Protein AF-H0EIC0-F1 (afdb_monomer_lite)

Secondary structure (DSSP, 8-state):
-----------------------------TTHHHHTHHHHHHHHHHHHHHHHHHHHHH--HHHHHHHHHHHHHHHHHHHHHHHH----HHHHHHHHHHHHHHHHHH-S-HHHHHHHHHHHHHHHHHTT-HHHHHHHHHHHHHHHHHH-HHHHHHHHHHHHHHHHTT--HHHHHHHHHHHHHHHHHTT-HHHHHHHHHHHHHHHHHS-STTHHHHHHHHHHHHHHHHTT-SS--HHHHHHHHHHHHHHHHHHT-HHHHHHHHHHHHHHHHHHHT-TTS-SS--S-TT-SEEE-TTS-EEE----S-HHHHHHHHHHTSTTHHHHHHHHHHHHTTS---GGG-HHHHHHHHHHHHHTT-HHHHHHHHTSGGGSPPPS--SS--HHHHHHHHHHHHHHHHHHHHTTSTTT--HHHHHHHHHHHHHHHHH-S-HHHHHHHHHHHHHS--SSPPPHHHHHHHHHHHHHHHHHHT-HHHHHHHHHHHHHHHHTTT--

pLDDT: mean 70.78, std 16.55, range [22.92, 91.94]

Sequence (491 aa):
MGQYMSTGRQTSTPTSSSAIRIPNSPSGVSSDSVSLLLPLAEEYFEAAHKLAPLISTSMAPDNVDTYQRLIATGLGCLDAALRKGKLTPRIEATVRLRYSGVLHEETENTMEAETALAKGIVLCERSHFFDLKYAMQYLLAQIMGQKNLRAAMKALDGYISEAEAPVDGNAAVQNLQKVAELAIRQHDRAVHLTASVMEAMVHLRSIGPDSNEAVQRAIAAARTHQLTVGDSIPQLAGLINLIDVMCVIRSGNTHQMLDKLKGMQVVMDRMLKDAKWSSSISLETRSVVGIDTDGREVLIMSFLNKKDAFSIRHATDPKAVRYLKEGMEGLAEKSRDPKDFLDFMYLTGVWLQGIGNLDSALRIFQDPKLALPPSNPSTSTSVSQISRDFAILAALNTLWITQEPSRLNPERNNALLAQLTPLCAQNQNKDLHTAFCLIKATITTTPPTPLFEVKRHLSQALAGAQKTMNSQFLCITLNVMRTGGEERVGG

Structure (mmCIF, N/CA/C/O backbone):
data_AF-H0EIC0-F1
#
_entry.id   AF-H0EIC0-F1
#
loop_
_atom_site.group_PDB
_atom_site.id
_atom_site.type_symbol
_atom_site.label_atom_id
_atom_site.label_alt_id
_atom_site.label_comp_id
_atom_site.label_asym_id
_atom_site.label_entity_id
_atom_site.label_seq_id
_atom_site.pdbx_PDB_ins_code
_atom_site.Cartn_x
_atom_site.Cartn_y
_atom_site.Cartn_z
_atom_site.occupancy
_atom_site.B_iso_or_equiv
_atom_site.auth_seq_id
_atom_site.auth_comp_id
_atom_site.auth_asym_id
_atom_site.auth_atom_id
_atom_site.pdbx_PDB_model_num
ATOM 1 N N . MET A 1 1 ? -52.798 45.646 22.188 1.00 37.72 1 MET A N 1
ATOM 2 C CA . MET A 1 1 ? -53.809 44.729 22.759 1.00 37.72 1 MET A CA 1
ATOM 3 C C . MET A 1 1 ? -53.050 43.503 23.250 1.00 37.72 1 MET A C 1
ATOM 5 O O . MET A 1 1 ? -52.747 42.645 22.443 1.00 37.72 1 MET A O 1
ATOM 9 N N . GLY A 1 2 ? -52.451 43.490 24.443 1.00 27.83 2 GLY A N 1
ATOM 10 C CA . GLY A 1 2 ? -53.060 43.711 25.765 1.00 27.83 2 GLY A CA 1
ATOM 11 C C . GLY A 1 2 ? -53.538 42.341 26.268 1.00 27.83 2 GLY A C 1
ATOM 12 O O . GLY A 1 2 ? -54.592 41.912 25.829 1.00 27.83 2 GLY A O 1
ATOM 13 N N . GLN A 1 3 ? -52.651 41.507 26.828 1.00 23.61 3 GLN A N 1
ATOM 14 C CA . GLN A 1 3 ? -52.304 41.393 28.262 1.00 23.61 3 GLN A CA 1
ATOM 15 C C . GLN A 1 3 ? -53.409 40.777 29.142 1.00 23.61 3 GLN A C 1
ATOM 17 O O . GLN A 1 3 ? -54.590 40.961 28.882 1.00 23.61 3 GLN A O 1
ATOM 22 N N . TYR A 1 4 ? -52.933 40.170 30.239 1.00 27.28 4 TYR A N 1
ATOM 23 C CA . TYR A 1 4 ? -53.606 39.749 31.482 1.00 27.28 4 TYR A CA 1
ATOM 24 C C . TYR A 1 4 ? -54.006 38.265 31.541 1.00 27.28 4 TYR A C 1
ATOM 26 O O . TYR A 1 4 ? -54.899 37.820 30.836 1.00 27.28 4 TYR A O 1
ATOM 34 N N . MET A 1 5 ? -53.240 37.395 32.219 1.00 26.70 5 MET A N 1
ATOM 35 C CA . MET A 1 5 ? -53.011 37.283 33.681 1.00 26.70 5 MET A CA 1
ATOM 36 C C . MET A 1 5 ? -54.308 37.118 34.481 1.00 26.70 5 MET A C 1
ATOM 38 O O . MET A 1 5 ? -55.098 38.050 34.521 1.00 26.70 5 MET A O 1
ATOM 42 N N . SER A 1 6 ? -54.462 35.997 35.196 1.00 27.34 6 SER A N 1
ATOM 43 C CA . SER A 1 6 ? -54.600 35.952 36.670 1.00 27.34 6 SER A CA 1
ATOM 44 C C . SER A 1 6 ? -54.926 34.521 37.124 1.00 27.34 6 SER A C 1
ATOM 46 O O . SER A 1 6 ? -55.831 33.907 36.580 1.00 27.34 6 SER A O 1
ATOM 48 N N . THR A 1 7 ? -54.049 33.867 37.890 1.00 26.62 7 THR A N 1
ATOM 49 C CA . THR A 1 7 ? -54.022 33.754 39.371 1.00 26.62 7 THR A CA 1
ATOM 50 C C . THR A 1 7 ? -55.056 32.793 39.972 1.00 26.62 7 THR A C 1
ATOM 52 O O . THR A 1 7 ? -56.239 32.831 39.666 1.00 26.62 7 THR A O 1
ATOM 55 N N . GLY A 1 8 ? -54.575 31.932 40.875 1.00 28.12 8 GLY A N 1
ATOM 56 C CA . GLY A 1 8 ? -55.400 31.067 41.718 1.00 28.12 8 GLY A CA 1
ATOM 57 C C . GLY A 1 8 ? -54.592 29.919 42.320 1.00 28.12 8 GLY A C 1
ATOM 58 O O . GLY A 1 8 ? -54.552 28.827 41.768 1.00 28.12 8 GLY A O 1
ATOM 59 N N . ARG A 1 9 ? -53.909 30.178 43.440 1.00 22.92 9 ARG A N 1
ATOM 60 C CA . ARG A 1 9 ? -53.211 29.183 44.275 1.00 22.92 9 ARG A CA 1
ATOM 61 C C . ARG A 1 9 ? -53.974 29.054 45.601 1.00 22.92 9 ARG A C 1
ATOM 63 O O . ARG A 1 9 ? -54.511 30.062 46.045 1.00 22.92 9 ARG A O 1
ATOM 70 N N . GLN A 1 10 ? -53.835 27.885 46.249 1.00 25.25 10 GLN A N 1
ATOM 71 C CA . GLN A 1 10 ? -54.147 27.528 47.658 1.00 25.25 10 GLN A CA 1
ATOM 72 C C . GLN A 1 10 ? -55.515 26.837 47.890 1.00 25.25 10 GLN A C 1
ATOM 74 O O . GLN A 1 10 ? -56.489 27.246 47.279 1.00 25.25 10 GLN A O 1
ATOM 79 N N . THR A 1 11 ? -55.718 25.798 48.722 1.00 23.34 11 THR A N 1
ATOM 80 C CA . THR A 1 11 ? -54.901 24.997 49.677 1.00 23.34 11 THR A CA 1
ATOM 81 C C . THR A 1 11 ? -55.782 23.865 50.284 1.00 23.34 11 THR A C 1
ATOM 83 O O . THR A 1 11 ? -56.967 24.093 50.491 1.00 23.34 11 THR A O 1
ATOM 86 N N . SER A 1 12 ? -55.172 22.704 50.613 1.00 24.34 12 SER A N 1
ATOM 87 C CA . SER A 1 12 ? -55.411 21.769 51.767 1.00 24.34 12 SER A CA 1
ATOM 88 C C . SER A 1 12 ? -56.835 21.230 52.104 1.00 24.34 12 SER A C 1
ATOM 90 O O . SER A 1 12 ? -57.671 22.011 52.537 1.00 24.34 12 SER A O 1
ATOM 92 N N . THR A 1 13 ? -57.167 19.933 51.871 1.00 24.42 13 THR A N 1
ATOM 93 C CA . THR A 1 13 ? -57.160 18.713 52.778 1.00 24.42 13 THR A CA 1
ATOM 94 C C . THR A 1 13 ? -58.162 18.718 53.958 1.00 24.42 13 THR A C 1
ATOM 96 O O . THR A 1 13 ? -58.468 19.819 54.398 1.00 24.42 13 THR A O 1
ATOM 99 N N . PRO A 1 14 ? -58.582 17.588 54.607 1.00 37.31 14 PRO A N 1
ATOM 100 C CA . PRO A 1 14 ? -58.392 16.124 54.405 1.00 37.31 14 PRO A CA 1
ATOM 101 C C . PRO A 1 14 ? -59.767 15.359 54.379 1.00 37.31 14 PRO A C 1
ATOM 103 O O . PRO A 1 14 ? -60.816 15.988 54.390 1.00 37.31 14 PRO A O 1
ATOM 106 N N . THR A 1 15 ? -59.922 14.034 54.223 1.00 25.78 15 THR A N 1
ATOM 107 C CA . THR A 1 15 ? -59.915 13.010 55.297 1.00 25.78 15 THR A CA 1
ATOM 108 C C . THR A 1 15 ? -60.080 11.601 54.691 1.00 25.78 15 THR A C 1
ATOM 110 O O . THR A 1 15 ? -60.763 11.399 53.692 1.00 25.78 15 THR A O 1
ATOM 113 N N . SER A 1 16 ? -59.419 10.651 55.341 1.00 28.28 16 SER A N 1
ATOM 114 C CA . SER A 1 16 ? -59.192 9.226 55.083 1.00 28.28 16 SER A CA 1
ATOM 115 C C . SER A 1 16 ? -60.409 8.287 55.081 1.00 28.28 16 SER A C 1
ATOM 117 O O . SER A 1 16 ? -61.265 8.396 55.954 1.00 28.28 16 SER A O 1
ATOM 119 N N . SER A 1 17 ? -60.364 7.237 54.249 1.00 27.28 17 SER A N 1
ATOM 120 C CA . SER A 1 17 ? -60.814 5.886 54.633 1.00 27.28 17 SER A CA 1
ATOM 121 C C . SER A 1 17 ? -60.169 4.816 53.741 1.00 27.28 17 SER A C 1
ATOM 123 O O . SER A 1 17 ? -60.179 4.891 52.516 1.00 27.28 17 SER A O 1
ATOM 125 N N . SER A 1 18 ? -59.545 3.854 54.405 1.00 28.92 18 SER A N 1
ATOM 126 C CA . SER A 1 18 ? -58.701 2.766 53.923 1.00 28.92 18 SER A CA 1
ATOM 127 C C . SER A 1 18 ? -59.490 1.546 53.438 1.00 28.92 18 SER A C 1
ATOM 129 O O . SER A 1 18 ? -60.321 1.037 54.185 1.00 28.92 18 SER A O 1
ATOM 131 N N . ALA A 1 19 ? -59.126 0.981 52.280 1.00 27.77 19 ALA A N 1
ATOM 132 C CA . ALA A 1 19 ? -59.238 -0.459 52.021 1.00 27.77 19 ALA A CA 1
ATOM 133 C C . ALA A 1 19 ? -58.257 -0.908 50.920 1.00 27.77 19 ALA A C 1
ATOM 135 O O . ALA A 1 19 ? -58.075 -0.255 49.898 1.00 27.77 19 ALA A O 1
ATOM 136 N N . ILE A 1 20 ? -57.605 -2.031 51.194 1.00 31.78 20 ILE A N 1
ATOM 137 C CA . ILE A 1 20 ? -56.424 -2.617 50.553 1.00 31.78 20 ILE A CA 1
ATOM 138 C C . ILE A 1 20 ? -56.719 -3.180 49.149 1.00 31.78 20 ILE A C 1
ATOM 140 O O . ILE A 1 20 ? -57.684 -3.921 48.968 1.00 31.78 20 ILE A O 1
ATOM 144 N N . ARG A 1 21 ? -55.814 -2.947 48.183 1.00 27.73 21 ARG A N 1
ATOM 145 C CA . ARG A 1 21 ? -55.611 -3.831 47.018 1.00 27.73 21 ARG A CA 1
ATOM 146 C C . ARG A 1 21 ? -54.137 -3.809 46.585 1.00 27.73 21 ARG A C 1
ATOM 148 O O . ARG A 1 21 ? -53.615 -2.767 46.210 1.00 27.73 21 ARG A O 1
ATOM 155 N N . ILE A 1 22 ? -53.477 -4.962 46.645 1.00 31.16 22 ILE A N 1
ATOM 156 C CA . ILE A 1 22 ? -52.143 -5.251 46.082 1.00 31.16 22 ILE A CA 1
ATOM 157 C C . ILE A 1 22 ? -52.344 -6.423 45.096 1.00 31.16 22 ILE A C 1
ATOM 159 O O . ILE A 1 22 ? -53.252 -7.218 45.362 1.00 31.16 22 ILE A O 1
ATOM 163 N N . PRO A 1 23 ? -51.529 -6.651 44.042 1.00 38.34 23 PRO A N 1
ATOM 164 C CA . PRO A 1 23 ? -50.548 -5.809 43.333 1.00 38.34 23 PRO A CA 1
ATOM 165 C C . PRO A 1 23 ? -50.875 -5.693 41.824 1.00 38.34 23 PRO A C 1
ATOM 167 O O . PRO A 1 23 ? -51.626 -6.498 41.288 1.00 38.34 23 PRO A O 1
ATOM 170 N N . ASN A 1 24 ? -50.218 -4.788 41.093 1.00 27.94 24 ASN A N 1
ATOM 171 C CA . ASN A 1 24 ? -49.872 -5.068 39.694 1.00 27.94 24 ASN A CA 1
ATOM 172 C C . ASN A 1 24 ? -48.425 -4.640 39.437 1.00 27.94 24 ASN A C 1
ATOM 174 O O . ASN A 1 24 ? -48.034 -3.502 39.686 1.00 27.94 24 ASN A O 1
ATOM 178 N N . SER A 1 25 ? -47.635 -5.612 38.994 1.00 31.67 25 SER A N 1
ATOM 179 C CA . SER A 1 25 ? -46.230 -5.520 38.600 1.00 31.67 25 SER A CA 1
ATOM 180 C C . SER A 1 25 ? -45.988 -4.459 37.515 1.00 31.67 25 SER A C 1
ATOM 182 O O . SER A 1 25 ? -46.789 -4.377 36.580 1.00 31.67 25 SER A O 1
ATOM 184 N N . PRO A 1 26 ? -44.872 -3.707 37.555 1.00 36.03 26 PRO A N 1
ATOM 185 C CA . PRO A 1 26 ? -44.538 -2.759 36.503 1.00 36.03 26 PRO A CA 1
ATOM 186 C C . PRO A 1 26 ? -43.966 -3.501 35.287 1.00 36.03 26 PRO A C 1
ATOM 188 O O . PRO A 1 26 ? -42.797 -3.883 35.238 1.00 36.03 26 PRO A O 1
ATOM 191 N N . SER A 1 27 ? -44.798 -3.693 34.270 1.00 36.75 27 SER A N 1
ATOM 192 C CA . SER A 1 27 ? -44.372 -4.040 32.915 1.00 36.75 27 SER A CA 1
ATOM 193 C C . SER A 1 27 ? -43.731 -2.815 32.248 1.00 36.75 27 SER A C 1
ATOM 195 O O . SER A 1 27 ? -44.406 -2.064 31.548 1.00 36.75 27 SER A O 1
ATOM 197 N N . GLY A 1 28 ? -42.436 -2.597 32.500 1.00 37.69 28 GLY A N 1
ATOM 198 C CA . GLY A 1 28 ? -41.695 -1.454 31.948 1.00 37.69 28 GLY A CA 1
ATOM 199 C C . GLY A 1 28 ? -40.165 -1.567 31.947 1.00 37.69 28 GLY A C 1
ATOM 200 O O . GLY A 1 28 ? -39.503 -0.542 31.918 1.00 37.69 28 GLY A O 1
ATOM 201 N N . VAL A 1 29 ? -39.579 -2.773 31.992 1.00 38.84 29 VAL A N 1
ATOM 202 C CA . VAL A 1 29 ? -38.113 -2.961 32.173 1.00 38.84 29 VAL A CA 1
ATOM 203 C C . VAL A 1 29 ? -37.358 -3.297 30.866 1.00 38.84 29 VAL A C 1
ATOM 205 O O . VAL A 1 29 ? -36.137 -3.440 30.850 1.00 38.84 29 VAL A O 1
ATOM 208 N N . SER A 1 30 ? -38.039 -3.418 29.721 1.00 45.16 30 SER A N 1
ATOM 209 C CA . SER A 1 30 ? -37.435 -4.052 28.535 1.00 45.16 30 SER A CA 1
ATOM 210 C C . SER A 1 30 ? -36.475 -3.181 27.709 1.00 45.16 30 SER A C 1
ATOM 212 O O . SER A 1 30 ? -35.718 -3.744 26.925 1.00 45.16 30 SER A O 1
ATOM 214 N N . SER A 1 31 ? -36.486 -1.848 27.846 1.00 46.56 31 SER A N 1
ATOM 215 C CA . SER A 1 31 ? -35.606 -0.960 27.054 1.00 46.56 31 SER A CA 1
ATOM 216 C C . SER A 1 31 ? -34.302 -0.604 27.777 1.00 46.56 31 SER A C 1
ATOM 218 O O . SER A 1 31 ? -33.247 -0.566 27.147 1.00 46.56 31 SER A O 1
ATOM 220 N N . ASP A 1 32 ? -34.351 -0.415 29.097 1.00 52.25 32 ASP A N 1
ATOM 221 C CA . ASP A 1 32 ? -33.194 0.033 29.888 1.00 52.25 32 ASP A CA 1
ATOM 222 C C . ASP A 1 32 ? -32.184 -1.085 30.167 1.00 52.25 32 ASP A C 1
ATOM 224 O O . ASP A 1 32 ? -31.003 -0.839 30.387 1.00 52.25 32 ASP A O 1
ATOM 228 N N . SER A 1 33 ? -32.614 -2.347 30.097 1.00 56.09 33 SER A N 1
ATOM 229 C CA . SER A 1 33 ? -31.712 -3.478 30.343 1.00 56.09 33 SER A CA 1
ATOM 230 C C . SER A 1 33 ? -30.633 -3.620 29.265 1.00 56.09 33 SER A C 1
ATOM 232 O O . SER A 1 33 ? -29.557 -4.120 29.556 1.00 56.09 33 SER A O 1
ATOM 234 N N . VAL A 1 34 ? -30.893 -3.194 28.022 1.00 60.47 34 VAL A N 1
ATOM 235 C CA . VAL A 1 34 ? -29.930 -3.309 26.908 1.00 60.47 34 VAL A CA 1
ATOM 236 C C . VAL A 1 34 ? -28.968 -2.121 26.871 1.00 60.47 34 VAL A C 1
ATOM 238 O O . VAL A 1 34 ? -27.802 -2.300 26.528 1.00 60.47 34 VAL A O 1
ATOM 241 N N . SER A 1 35 ? -29.421 -0.927 27.266 1.00 64.31 35 SER A N 1
ATOM 242 C CA . SER A 1 35 ? -28.569 0.267 27.336 1.00 64.31 35 SER A CA 1
ATOM 243 C C . SER A 1 35 ? -27.493 0.156 28.420 1.00 64.31 35 SER A C 1
ATOM 245 O O . SER A 1 35 ? -26.408 0.699 28.243 1.00 64.31 35 SER A O 1
ATOM 247 N N . LEU A 1 36 ? -27.752 -0.600 29.492 1.00 78.38 36 LEU A N 1
ATOM 248 C CA . LEU A 1 36 ? -26.800 -0.857 30.580 1.00 78.38 36 LEU A CA 1
ATOM 249 C C . LEU A 1 36 ? -25.742 -1.926 30.249 1.00 78.38 36 LEU A C 1
ATOM 251 O O . LEU A 1 36 ? -24.667 -1.913 30.841 1.00 78.38 36 LEU A O 1
ATOM 255 N N . LEU A 1 37 ? -26.006 -2.835 29.302 1.00 81.88 37 LEU A N 1
ATOM 256 C CA . LEU A 1 37 ? -25.087 -3.941 28.989 1.00 81.88 37 LEU A CA 1
ATOM 257 C C . LEU A 1 37 ? -23.801 -3.484 28.292 1.00 81.88 37 LEU A C 1
ATOM 259 O O . LEU A 1 37 ? -22.756 -4.093 28.500 1.00 81.88 37 LEU A O 1
ATOM 263 N N . LEU A 1 38 ? -23.863 -2.434 27.466 1.00 82.50 38 LEU A N 1
ATOM 264 C CA . LEU A 1 38 ? -22.693 -1.939 26.732 1.00 82.50 38 LEU A CA 1
ATOM 265 C C . LEU A 1 38 ? -21.677 -1.247 27.664 1.00 82.50 38 LEU A C 1
ATOM 267 O O . LEU A 1 38 ? -20.510 -1.633 27.617 1.00 82.50 38 LEU A O 1
ATOM 271 N N . PRO A 1 39 ? -22.074 -0.284 28.525 1.00 83.25 39 PRO A N 1
ATOM 272 C CA . PRO A 1 39 ? -21.160 0.308 29.503 1.00 83.25 39 PRO A CA 1
ATOM 273 C C . PRO A 1 39 ? -20.596 -0.726 30.476 1.00 83.25 39 PRO A C 1
ATOM 275 O O . PRO A 1 39 ? -19.403 -0.716 30.756 1.00 83.25 39 PRO A O 1
ATOM 278 N N . LEU A 1 40 ? -21.432 -1.665 30.932 1.00 83.81 40 LEU A N 1
ATOM 279 C CA . LEU A 1 40 ? -21.008 -2.717 31.851 1.00 83.81 40 LEU A CA 1
ATOM 280 C C . LEU A 1 40 ? -19.951 -3.639 31.220 1.00 83.81 40 LEU A C 1
ATOM 282 O O . LEU A 1 40 ? -18.982 -4.008 31.878 1.00 83.81 40 LEU A O 1
ATOM 286 N N . ALA A 1 41 ? -20.102 -3.984 29.936 1.00 85.75 41 ALA A N 1
ATOM 287 C CA . ALA A 1 41 ? -19.087 -4.744 29.212 1.00 85.75 41 ALA A CA 1
ATOM 288 C C . ALA A 1 41 ? -17.736 -4.009 29.181 1.00 85.75 41 ALA A C 1
ATOM 290 O O . ALA A 1 41 ? -16.699 -4.630 29.399 1.00 85.75 41 ALA A O 1
ATOM 291 N N . GLU A 1 42 ? -17.751 -2.693 28.948 1.00 83.44 42 GLU A N 1
ATOM 292 C CA . GLU A 1 42 ? -16.533 -1.878 28.909 1.00 83.44 42 GLU A CA 1
ATOM 293 C C . GLU A 1 42 ? -15.858 -1.781 30.282 1.00 83.44 42 GLU A C 1
ATOM 295 O O . GLU A 1 42 ? -14.640 -1.911 30.370 1.00 83.44 42 GLU A O 1
ATOM 300 N N . GLU A 1 43 ? -16.629 -1.644 31.365 1.00 85.38 43 GLU A N 1
ATOM 301 C CA . GLU A 1 43 ? -16.080 -1.670 32.727 1.00 85.38 43 GLU A CA 1
ATOM 302 C C . GLU A 1 43 ? -15.382 -2.998 33.043 1.00 85.38 43 GLU A C 1
ATOM 304 O O . GLU A 1 43 ? -14.320 -3.002 33.670 1.00 85.38 43 GLU A O 1
ATOM 309 N N . TYR A 1 44 ? -15.932 -4.126 32.578 1.00 86.25 44 TYR A N 1
ATOM 310 C CA . TYR A 1 44 ? -15.286 -5.428 32.745 1.00 86.25 44 TYR A CA 1
ATOM 311 C C . TYR A 1 44 ? -13.986 -5.549 31.945 1.00 86.25 44 TYR A C 1
ATOM 313 O O . TYR A 1 44 ? -13.003 -6.064 32.482 1.00 86.25 44 TYR A O 1
ATOM 321 N N . PHE A 1 45 ? -13.944 -5.055 30.703 1.00 84.44 45 PHE A N 1
ATOM 322 C CA . PHE A 1 45 ? -12.711 -5.049 29.907 1.00 84.44 45 PHE A CA 1
ATOM 323 C C . PHE A 1 45 ? -11.648 -4.132 30.518 1.00 84.44 45 PHE A C 1
ATOM 325 O O . PHE A 1 45 ? -10.491 -4.525 30.640 1.00 84.44 45 PHE A O 1
ATOM 332 N N . GLU A 1 46 ? -12.035 -2.947 30.983 1.00 82.62 46 GLU A N 1
ATOM 333 C CA . GLU A 1 46 ? -11.130 -2.008 31.647 1.00 82.62 46 GLU A CA 1
ATOM 334 C C . GLU A 1 46 ? -10.568 -2.588 32.955 1.00 82.62 46 GLU A C 1
ATOM 336 O O . GLU A 1 46 ? -9.371 -2.487 33.238 1.00 82.62 46 GLU A O 1
ATOM 341 N N . ALA A 1 47 ? -11.411 -3.251 33.753 1.00 82.81 47 ALA A N 1
ATOM 342 C CA . ALA A 1 47 ? -10.973 -3.948 34.957 1.00 82.81 47 ALA A CA 1
ATOM 343 C C . ALA A 1 47 ? -9.989 -5.086 34.638 1.00 82.81 47 ALA A C 1
ATOM 345 O O . ALA A 1 47 ? -8.996 -5.249 35.350 1.00 82.81 47 ALA A O 1
ATOM 346 N N . ALA A 1 48 ? -10.224 -5.839 33.558 1.00 84.12 48 ALA A N 1
ATOM 347 C CA . ALA A 1 48 ? -9.311 -6.881 33.099 1.00 84.12 48 ALA A CA 1
ATOM 348 C C . ALA A 1 48 ? -7.962 -6.289 32.654 1.00 84.12 48 ALA A C 1
ATOM 350 O O . ALA A 1 48 ? -6.909 -6.723 33.126 1.00 84.12 48 ALA A O 1
ATOM 351 N N . HIS A 1 49 ? -7.966 -5.238 31.831 1.00 82.06 49 HIS A N 1
ATOM 352 C CA . HIS A 1 49 ? -6.740 -4.599 31.346 1.00 82.06 49 HIS A CA 1
ATOM 353 C C . HIS A 1 49 ? -5.887 -3.991 32.468 1.00 82.06 49 HIS A C 1
ATOM 355 O O . HIS A 1 49 ? -4.660 -4.053 32.398 1.00 82.06 49 HIS A O 1
ATOM 361 N N . LYS A 1 50 ? -6.495 -3.482 33.548 1.00 81.88 50 LYS A N 1
ATOM 362 C CA . LYS A 1 50 ? -5.755 -3.025 34.742 1.00 81.88 50 LYS A CA 1
ATOM 363 C C . LYS A 1 50 ? -4.980 -4.147 35.438 1.00 81.88 50 LYS A C 1
ATOM 365 O O . LYS A 1 50 ? -3.952 -3.882 36.060 1.00 81.88 50 LYS A O 1
ATOM 370 N N . LEU A 1 51 ? -5.444 -5.392 35.325 1.00 80.88 51 LEU A N 1
ATOM 371 C CA . LEU A 1 51 ? -4.779 -6.570 35.887 1.00 80.88 51 LEU A CA 1
ATOM 372 C C . LEU A 1 51 ? -3.704 -7.152 34.953 1.00 80.88 51 LEU A C 1
ATOM 374 O O . LEU A 1 51 ? -2.796 -7.838 35.430 1.00 80.88 51 LEU A O 1
ATOM 378 N N . ALA A 1 52 ? -3.748 -6.850 33.651 1.00 76.75 52 ALA A N 1
ATOM 379 C CA . ALA A 1 52 ? -2.850 -7.428 32.648 1.00 76.75 52 ALA A CA 1
ATOM 380 C C . ALA A 1 52 ? -1.341 -7.238 32.949 1.00 76.75 52 ALA A C 1
ATOM 382 O O . ALA A 1 52 ? -0.596 -8.220 32.854 1.00 76.75 52 ALA A O 1
ATOM 383 N N . PRO A 1 53 ? -0.845 -6.058 33.392 1.00 77.19 53 PRO A N 1
ATOM 384 C CA . PRO A 1 53 ? 0.573 -5.884 33.727 1.00 77.19 53 PRO A CA 1
ATOM 385 C C . PRO A 1 53 ? 1.018 -6.754 34.910 1.00 77.19 53 PRO A C 1
ATOM 387 O O . PRO A 1 53 ? 2.106 -7.336 34.891 1.00 77.19 53 PRO A O 1
ATOM 390 N N . LEU A 1 54 ? 0.155 -6.894 35.922 1.00 71.94 54 LEU A N 1
ATOM 391 C CA . LEU A 1 54 ? 0.424 -7.700 37.113 1.00 71.94 54 LEU A CA 1
ATOM 392 C C . LEU A 1 54 ? 0.527 -9.191 36.753 1.00 71.94 54 LEU A C 1
ATOM 394 O O . LEU A 1 54 ? 1.440 -9.888 37.200 1.00 71.94 54 LEU A O 1
ATOM 398 N N . ILE A 1 55 ? -0.372 -9.662 35.885 1.00 72.62 55 ILE A N 1
ATOM 399 C CA . ILE A 1 55 ? -0.395 -11.044 35.392 1.00 72.62 55 ILE A CA 1
ATOM 400 C C . ILE A 1 55 ? 0.835 -11.333 34.536 1.00 72.62 55 ILE A C 1
ATOM 402 O O . ILE A 1 55 ? 1.481 -12.356 34.743 1.00 72.62 55 ILE A O 1
ATOM 406 N N . SER A 1 56 ? 1.222 -10.406 33.654 1.00 68.00 56 SER A N 1
ATOM 407 C CA . SER A 1 56 ? 2.400 -10.578 32.793 1.00 68.00 56 SER A CA 1
ATOM 408 C C . SER A 1 56 ? 3.706 -10.776 33.574 1.00 68.00 56 SER A C 1
ATOM 410 O O . SER A 1 56 ? 4.628 -11.417 33.076 1.00 68.00 56 SER A O 1
ATOM 412 N N . THR A 1 57 ? 3.768 -10.270 34.812 1.00 71.50 57 THR A N 1
ATOM 413 C CA . THR A 1 57 ? 4.960 -10.347 35.668 1.00 71.50 57 THR A CA 1
ATOM 414 C C . THR A 1 57 ? 4.906 -11.528 36.643 1.00 71.50 57 THR A C 1
ATOM 416 O O . THR A 1 57 ? 5.934 -12.137 36.922 1.00 71.50 57 THR A O 1
ATOM 419 N N . SER A 1 58 ? 3.723 -11.856 37.179 1.00 71.00 58 SER A N 1
ATOM 420 C CA . SER A 1 58 ? 3.571 -12.845 38.258 1.00 71.00 58 SER A CA 1
ATOM 421 C C . SER A 1 58 ? 3.025 -14.202 37.806 1.00 71.00 58 SER A C 1
ATOM 423 O O . SER A 1 58 ? 3.259 -15.176 38.517 1.00 71.00 58 SER A O 1
ATOM 425 N N . MET A 1 59 ? 2.264 -14.268 36.704 1.00 72.88 59 MET A N 1
ATOM 426 C CA . MET A 1 59 ? 1.588 -15.473 36.183 1.00 72.88 59 MET A CA 1
ATOM 427 C C . MET A 1 59 ? 0.907 -16.343 37.261 1.00 72.88 59 MET A C 1
ATOM 429 O O . MET A 1 59 ? 0.870 -17.568 37.162 1.00 72.88 59 MET A O 1
ATOM 433 N N . ALA A 1 60 ? 0.377 -15.721 38.320 1.00 77.25 60 ALA A N 1
ATOM 434 C CA . ALA A 1 60 ? -0.310 -16.444 39.384 1.00 77.25 60 ALA A CA 1
ATOM 435 C C . ALA A 1 60 ? -1.651 -16.995 38.858 1.00 77.25 60 ALA A C 1
ATOM 437 O O . ALA A 1 60 ? -2.408 -16.225 38.256 1.00 77.25 60 ALA A O 1
ATOM 438 N N . PRO A 1 61 ? -1.973 -18.279 39.100 1.00 76.31 61 PRO A N 1
ATOM 439 C CA . PRO A 1 61 ? -3.148 -18.933 38.519 1.00 76.31 61 PRO A CA 1
ATOM 440 C C . PRO A 1 61 ? -4.461 -18.233 38.900 1.00 76.31 61 PRO A C 1
ATOM 442 O O . PRO A 1 61 ? -5.294 -17.989 38.033 1.00 76.31 61 PRO A O 1
ATOM 445 N N . ASP A 1 62 ? -4.594 -17.773 40.147 1.00 79.50 62 ASP A N 1
ATOM 446 C CA . ASP A 1 62 ? -5.794 -17.068 40.627 1.00 79.50 62 ASP A CA 1
ATOM 447 C C . ASP A 1 62 ? -6.046 -15.737 39.892 1.00 79.50 62 ASP A C 1
ATOM 449 O O . ASP A 1 62 ? -7.192 -15.338 39.653 1.00 79.50 62 ASP A O 1
ATOM 453 N N . ASN A 1 63 ? -4.973 -15.043 39.498 1.00 79.06 63 ASN A N 1
ATOM 454 C CA . ASN A 1 63 ? -5.067 -13.775 38.774 1.00 79.06 63 ASN A CA 1
ATOM 455 C C . ASN A 1 63 ? -5.423 -13.999 37.298 1.00 79.06 63 ASN A C 1
ATOM 457 O O . ASN A 1 63 ? -6.176 -13.208 36.731 1.00 79.06 63 ASN A O 1
ATOM 461 N N . VAL A 1 64 ? -4.922 -15.084 36.695 1.00 82.12 64 VAL A N 1
ATOM 462 C CA . VAL A 1 64 ? -5.276 -15.493 35.326 1.00 82.12 64 VAL A CA 1
ATOM 463 C C . VAL A 1 64 ? -6.754 -15.886 35.253 1.00 82.12 64 VAL A C 1
ATOM 465 O O . VAL A 1 64 ? -7.470 -15.385 34.387 1.00 82.12 64 VAL A O 1
ATOM 468 N N . ASP A 1 65 ? -7.242 -16.682 36.207 1.00 85.50 65 ASP A N 1
ATOM 469 C CA . ASP A 1 65 ? -8.654 -17.081 36.282 1.00 85.50 65 ASP A CA 1
ATOM 470 C C . ASP A 1 65 ? -9.583 -15.873 36.460 1.00 85.50 65 ASP A C 1
ATOM 472 O O . ASP A 1 65 ? -10.647 -15.780 35.840 1.00 85.50 65 ASP A O 1
ATOM 476 N N . THR A 1 66 ? -9.179 -14.919 37.301 1.00 86.12 66 THR A N 1
ATOM 477 C CA . THR A 1 66 ? -9.946 -13.687 37.528 1.00 86.12 66 THR A CA 1
ATOM 478 C C . THR A 1 66 ? -10.005 -12.830 36.263 1.00 86.12 66 THR A C 1
ATOM 480 O O . THR A 1 66 ? -11.075 -12.331 35.912 1.00 86.12 66 THR A O 1
ATOM 483 N N . TYR A 1 67 ? -8.891 -12.708 35.539 1.00 87.19 67 TYR A N 1
ATOM 484 C CA . TYR A 1 67 ? -8.827 -11.992 34.266 1.00 87.19 67 TYR A CA 1
ATOM 485 C C . TYR A 1 67 ? -9.722 -12.625 33.198 1.00 87.19 67 TYR A C 1
ATOM 487 O O . TYR A 1 67 ? -10.580 -11.949 32.630 1.00 87.19 67 TYR A O 1
ATOM 495 N N . GLN A 1 68 ? -9.604 -13.937 32.984 1.00 88.06 68 GLN A N 1
ATOM 496 C CA . GLN A 1 68 ? -10.426 -14.657 32.009 1.00 88.06 68 GLN A CA 1
ATOM 497 C C . GLN A 1 68 ? -11.919 -14.555 32.338 1.00 88.06 68 GLN A C 1
ATOM 499 O O . GLN A 1 68 ? -12.746 -14.401 31.438 1.00 88.06 68 GLN A O 1
ATOM 504 N N . ARG A 1 69 ? -12.282 -14.570 33.627 1.00 90.25 69 ARG A N 1
ATOM 505 C CA . ARG A 1 69 ? -13.671 -14.390 34.066 1.00 90.25 69 ARG A CA 1
ATOM 506 C C . ARG A 1 69 ? -14.208 -12.995 33.741 1.00 90.25 69 ARG A C 1
ATOM 508 O O . ARG A 1 69 ? -15.359 -12.886 33.318 1.00 90.25 69 ARG A O 1
ATOM 515 N N . LEU A 1 70 ? -13.404 -11.944 33.914 1.00 88.88 70 LEU A N 1
ATOM 516 C CA . LEU A 1 70 ? -13.791 -10.573 33.558 1.00 88.88 70 LEU A CA 1
ATOM 517 C C . LEU A 1 70 ? -14.016 -10.436 32.047 1.00 88.88 70 LEU A C 1
ATOM 519 O O . LEU A 1 70 ? -15.076 -9.962 31.636 1.00 88.88 70 LEU A O 1
ATOM 523 N N . ILE A 1 71 ? -13.092 -10.948 31.228 1.00 89.38 71 ILE A N 1
ATOM 524 C CA . ILE A 1 71 ? -13.234 -10.955 29.764 1.00 89.38 71 ILE A CA 1
ATOM 525 C C . ILE A 1 71 ? -14.478 -11.744 29.328 1.00 89.38 71 ILE A C 1
ATOM 527 O O . ILE A 1 71 ? -15.291 -11.236 28.552 1.00 89.38 71 ILE A O 1
ATOM 531 N N . ALA A 1 72 ? -14.690 -12.950 29.867 1.00 90.69 72 ALA A N 1
ATOM 532 C CA . ALA A 1 72 ? -15.855 -13.777 29.547 1.00 90.69 72 ALA A CA 1
ATOM 533 C C . ALA A 1 72 ? -17.182 -13.095 29.925 1.00 90.69 72 ALA A C 1
ATOM 535 O O . ALA A 1 72 ? -18.161 -13.173 29.180 1.00 90.69 72 ALA A O 1
ATOM 536 N N . THR A 1 73 ? -17.214 -12.385 31.056 1.00 91.25 73 THR A N 1
ATOM 537 C CA . THR A 1 73 ? -18.403 -11.644 31.505 1.00 91.25 73 THR A CA 1
ATOM 538 C C . THR A 1 73 ? -18.687 -10.448 30.592 1.00 91.25 73 THR A C 1
ATOM 540 O O . THR A 1 73 ? -19.840 -10.234 30.207 1.00 91.25 73 THR A O 1
ATOM 543 N N . GLY A 1 74 ? -17.651 -9.712 30.171 1.00 90.00 74 GLY A N 1
ATOM 544 C CA . GLY A 1 74 ? -17.778 -8.624 29.196 1.00 90.00 74 GLY A CA 1
ATOM 545 C C . GLY A 1 74 ? -18.277 -9.112 27.831 1.00 90.00 74 GLY A C 1
ATOM 546 O O . GLY A 1 74 ? -19.232 -8.557 27.283 1.00 90.00 74 GLY A O 1
ATOM 547 N N . LEU A 1 75 ? -17.717 -10.213 27.317 1.00 90.38 75 LEU A N 1
ATOM 548 C CA . LEU A 1 75 ? -18.181 -10.860 26.082 1.00 90.38 75 LEU A CA 1
ATOM 549 C C . LEU A 1 75 ? -19.639 -11.334 26.191 1.00 90.38 75 LEU A C 1
ATOM 551 O O . LEU A 1 75 ? -20.421 -11.128 25.262 1.00 90.38 75 LEU A O 1
ATOM 555 N N . GLY A 1 76 ? -20.031 -11.899 27.336 1.00 89.50 76 GLY A N 1
ATOM 556 C CA . GLY A 1 76 ? -21.411 -12.304 27.606 1.00 89.50 76 GLY A CA 1
ATOM 557 C C . GLY A 1 76 ? -22.398 -11.131 27.598 1.00 89.50 76 GLY A C 1
ATOM 558 O O . GLY A 1 76 ? -23.514 -11.269 27.094 1.00 89.50 76 GLY A O 1
ATOM 559 N N . CYS A 1 77 ? -21.988 -9.957 28.088 1.00 89.44 77 CYS A N 1
ATOM 560 C CA . CYS A 1 77 ? -22.801 -8.740 28.030 1.00 89.44 77 CYS A CA 1
ATOM 561 C C . CYS A 1 77 ? -23.019 -8.266 26.584 1.00 89.44 77 CYS A C 1
ATOM 563 O O . CYS A 1 77 ? -24.145 -7.920 26.214 1.00 89.44 77 CYS A O 1
ATOM 565 N N . LEU A 1 78 ? -21.974 -8.303 25.749 1.00 88.19 78 LEU A N 1
ATOM 566 C CA . LEU A 1 78 ? -22.069 -7.939 24.331 1.00 88.19 78 LEU A CA 1
ATOM 567 C C . LEU A 1 78 ? -22.928 -8.931 23.527 1.00 88.19 78 LEU A C 1
ATOM 569 O O . LEU A 1 78 ? -23.787 -8.498 22.759 1.00 88.19 78 LEU A O 1
ATOM 573 N N . ASP A 1 79 ? -22.766 -10.244 23.728 1.00 89.62 79 ASP A N 1
ATOM 574 C CA . ASP A 1 79 ? -23.607 -11.262 23.072 1.00 89.62 79 ASP A CA 1
ATOM 575 C C . ASP A 1 79 ? -25.080 -11.127 23.501 1.00 89.62 79 ASP A C 1
ATOM 577 O O . ASP A 1 79 ? -25.994 -11.132 22.670 1.00 89.62 79 ASP A O 1
ATOM 581 N N . ALA A 1 80 ? -25.335 -10.891 24.793 1.00 88.62 80 ALA A N 1
ATOM 582 C CA . ALA A 1 80 ? -26.682 -10.631 25.293 1.00 88.62 80 ALA A CA 1
ATOM 583 C C . ALA A 1 80 ? -27.308 -9.378 24.657 1.00 88.62 80 ALA A C 1
ATOM 585 O O . ALA A 1 80 ? -28.492 -9.406 24.302 1.00 88.62 80 ALA A O 1
ATOM 586 N N . ALA A 1 81 ? -26.529 -8.308 24.471 1.00 86.88 81 ALA A N 1
ATOM 587 C CA . ALA A 1 81 ? -26.983 -7.092 23.801 1.00 86.88 81 ALA A CA 1
ATOM 588 C C . ALA A 1 81 ? -27.331 -7.345 22.323 1.00 86.88 81 ALA A C 1
ATOM 590 O O . ALA A 1 81 ? -28.372 -6.877 21.857 1.00 86.88 81 ALA A O 1
ATOM 591 N N . LEU A 1 82 ? -26.526 -8.143 21.611 1.00 86.81 82 LEU A N 1
ATOM 592 C CA . LEU A 1 82 ? -26.767 -8.510 20.209 1.00 86.81 82 LEU A CA 1
ATOM 593 C C . LEU A 1 82 ? -27.992 -9.416 20.016 1.00 86.81 82 LEU A C 1
ATOM 595 O O . LEU A 1 82 ? -28.637 -9.346 18.971 1.00 86.81 82 LEU A O 1
ATOM 599 N N . ARG A 1 83 ? -28.328 -10.265 20.997 1.00 86.00 83 ARG A N 1
ATOM 600 C CA . ARG A 1 83 ? -29.484 -11.181 20.919 1.00 86.00 83 ARG A CA 1
ATOM 601 C C . ARG A 1 83 ? -30.802 -10.557 21.372 1.00 86.00 83 ARG A C 1
ATOM 603 O O . ARG A 1 83 ? -31.849 -10.894 20.826 1.00 86.00 83 ARG A O 1
ATOM 610 N N . LYS A 1 84 ? -30.772 -9.709 22.407 1.00 76.69 84 LYS A N 1
ATOM 611 C CA . LYS A 1 84 ? -31.981 -9.173 23.064 1.00 76.69 84 LYS A CA 1
ATOM 612 C C . LYS A 1 84 ? -32.364 -7.766 22.597 1.00 76.69 84 LYS A C 1
ATOM 614 O O . LYS A 1 84 ? -33.519 -7.375 22.751 1.00 76.69 84 LYS A O 1
ATOM 619 N N . GLY A 1 85 ? -31.415 -6.992 22.075 1.00 66.12 85 GLY A N 1
ATOM 620 C CA . GLY A 1 85 ? -31.599 -5.574 21.790 1.00 66.12 85 GLY A CA 1
ATOM 621 C C . GLY A 1 85 ? -32.154 -5.275 20.403 1.00 66.12 85 GLY A C 1
ATOM 622 O O . GLY A 1 85 ? -31.592 -5.698 19.398 1.00 66.12 85 GLY A O 1
ATOM 623 N N . LYS A 1 86 ? -33.188 -4.427 20.329 1.00 71.06 86 LYS A N 1
ATOM 624 C CA . LYS A 1 86 ? -33.437 -3.603 19.134 1.00 71.06 86 LYS A CA 1
ATOM 625 C C . LYS A 1 86 ? -32.411 -2.467 19.112 1.00 71.06 86 LYS A C 1
ATOM 627 O O . LYS A 1 86 ? -32.729 -1.331 19.457 1.00 71.06 86 LYS A O 1
ATOM 632 N N . LEU A 1 87 ? -31.162 -2.797 18.798 1.00 79.56 87 LEU A N 1
ATOM 633 C CA . LEU A 1 87 ? -30.103 -1.805 18.644 1.00 79.56 87 LEU A CA 1
ATOM 634 C C . LEU A 1 87 ? -30.319 -1.021 17.346 1.00 79.56 87 LEU A C 1
ATOM 636 O O . LEU A 1 87 ? -30.886 -1.530 16.379 1.00 79.56 87 LEU A O 1
ATOM 640 N N . THR A 1 88 ? -29.873 0.234 17.315 1.00 83.69 88 THR A N 1
ATOM 641 C CA . THR A 1 88 ? -29.803 0.954 16.043 1.00 83.69 88 THR A CA 1
ATOM 642 C C . THR A 1 88 ? -28.740 0.294 15.156 1.00 83.69 88 THR A C 1
ATOM 644 O O . THR A 1 88 ? -27.727 -0.175 15.683 1.00 83.69 88 THR A O 1
ATOM 647 N N . PRO A 1 89 ? -28.905 0.289 13.819 1.00 82.81 89 PRO A N 1
ATOM 648 C CA . PRO A 1 89 ? -27.973 -0.384 12.909 1.00 82.81 89 PRO A CA 1
ATOM 649 C C . PRO A 1 89 ? -26.500 0.008 13.106 1.00 82.81 89 PRO A C 1
ATOM 651 O O . PRO A 1 89 ? -25.612 -0.836 13.007 1.00 82.81 89 PRO A O 1
ATOM 654 N N . ARG A 1 90 ? -26.227 1.279 13.442 1.00 79.06 90 ARG A N 1
ATOM 655 C CA . ARG A 1 90 ? -24.864 1.760 13.720 1.00 79.06 90 ARG A CA 1
ATOM 656 C C . ARG A 1 90 ? -24.305 1.182 15.024 1.00 79.06 90 ARG A C 1
ATOM 658 O O . ARG A 1 90 ? -23.183 0.693 15.022 1.00 79.06 90 ARG A O 1
ATOM 665 N N . ILE A 1 91 ? -25.085 1.185 16.110 1.00 81.50 91 ILE A N 1
ATOM 666 C CA . ILE A 1 91 ? -24.656 0.626 17.405 1.00 81.50 91 ILE A CA 1
ATOM 667 C C . ILE A 1 91 ? -24.449 -0.884 17.287 1.00 81.50 91 ILE A C 1
ATOM 669 O O . ILE A 1 91 ? -23.456 -1.410 17.774 1.00 81.50 91 ILE A O 1
ATOM 673 N N . GLU A 1 92 ? -25.348 -1.582 16.600 1.00 84.44 92 GLU A N 1
ATOM 674 C CA . GLU A 1 92 ? -25.248 -3.021 16.363 1.00 84.44 92 GLU A CA 1
ATOM 675 C C . GLU A 1 92 ? -23.961 -3.387 15.601 1.00 84.44 92 GLU A C 1
ATOM 677 O O . GLU A 1 92 ? -23.259 -4.327 15.977 1.00 84.44 92 GLU A O 1
ATOM 682 N N . ALA A 1 93 ? -23.605 -2.611 14.571 1.00 82.38 93 ALA A N 1
ATOM 683 C CA . ALA A 1 93 ? -22.338 -2.758 13.863 1.00 82.38 93 ALA A CA 1
ATOM 684 C C . ALA A 1 93 ? -21.130 -2.483 14.779 1.00 82.38 93 ALA A C 1
ATOM 686 O O . ALA A 1 93 ? -20.207 -3.294 14.838 1.00 82.38 93 ALA A O 1
ATOM 687 N N . THR A 1 94 ? -21.144 -1.401 15.561 1.00 81.69 94 THR A N 1
ATOM 688 C CA . THR A 1 94 ? -20.063 -1.091 16.512 1.00 81.69 94 THR A CA 1
ATOM 689 C C . THR A 1 94 ? -19.878 -2.186 17.565 1.00 81.69 94 THR A C 1
ATOM 691 O O . THR A 1 94 ? -18.747 -2.577 17.857 1.00 81.69 94 THR A O 1
ATOM 694 N N . VAL A 1 95 ? -20.973 -2.723 18.109 1.00 83.75 95 VAL A N 1
ATOM 695 C CA . VAL A 1 95 ? -20.937 -3.825 19.080 1.00 83.75 95 VAL A CA 1
ATOM 696 C C . VAL A 1 95 ? -20.356 -5.083 18.441 1.00 83.75 95 VAL A C 1
ATOM 698 O O . VAL A 1 95 ? -19.518 -5.728 19.061 1.00 83.75 95 VAL A O 1
ATOM 701 N N . ARG A 1 96 ? -20.720 -5.410 17.193 1.00 87.75 96 ARG A N 1
ATOM 702 C CA . ARG A 1 96 ? -20.131 -6.553 16.472 1.00 87.75 96 ARG A CA 1
ATOM 703 C C . ARG A 1 96 ? -18.639 -6.400 16.223 1.00 87.75 96 ARG A C 1
ATOM 705 O O . ARG A 1 96 ? -17.913 -7.378 16.387 1.00 87.75 96 ARG A O 1
ATOM 712 N N . LEU A 1 97 ? -18.181 -5.203 15.854 1.00 83.56 97 LEU A N 1
ATOM 713 C CA . LEU A 1 97 ? -16.754 -4.929 15.682 1.00 83.56 97 LEU A CA 1
ATOM 714 C C . LEU A 1 97 ? -16.005 -5.121 17.010 1.00 83.56 97 LEU A C 1
ATOM 716 O O . LEU A 1 97 ? -15.012 -5.841 17.045 1.00 83.56 97 LEU A O 1
ATOM 720 N N . ARG A 1 98 ? -16.523 -4.556 18.112 1.00 82.50 98 ARG A N 1
ATOM 721 C CA . ARG A 1 98 ? -15.911 -4.682 19.446 1.00 82.50 98 ARG A CA 1
ATOM 722 C C . ARG A 1 98 ? -15.902 -6.125 19.944 1.00 82.50 98 ARG A C 1
ATOM 724 O O . ARG A 1 98 ? -14.867 -6.601 20.388 1.00 82.50 98 ARG A O 1
ATOM 731 N N . TYR A 1 99 ? -17.029 -6.821 19.825 1.00 85.69 99 TYR A N 1
ATOM 732 C CA . TYR A 1 99 ? -17.172 -8.220 20.223 1.00 85.69 99 TYR A CA 1
ATOM 733 C C . TYR A 1 99 ? -16.183 -9.126 19.480 1.00 85.69 99 TYR A C 1
ATOM 735 O O . TYR A 1 99 ? -15.465 -9.902 20.101 1.00 85.69 99 TYR A O 1
ATOM 743 N N . SER A 1 100 ? -16.086 -8.968 18.158 1.00 86.69 100 SER A N 1
ATOM 744 C CA . SER A 1 100 ? -15.167 -9.762 17.335 1.00 86.69 100 SER A CA 1
ATOM 745 C C . SER A 1 100 ? -13.699 -9.429 17.609 1.00 86.69 100 SER A C 1
ATOM 747 O O . SER A 1 100 ? -12.859 -10.321 17.558 1.00 86.69 100 SER A O 1
ATOM 749 N N . GLY A 1 101 ? -13.390 -8.164 17.914 1.00 82.81 101 GLY A N 1
ATOM 750 C CA . GLY A 1 101 ? -12.045 -7.725 18.285 1.00 82.81 101 GLY A CA 1
ATOM 751 C C . GLY A 1 101 ? -11.559 -8.372 19.577 1.00 82.81 101 GLY A C 1
ATOM 752 O O . GLY A 1 101 ? -10.500 -8.987 19.589 1.00 82.81 101 GLY A O 1
ATOM 753 N N . VAL A 1 102 ? -12.382 -8.324 20.630 1.00 82.81 102 VAL A N 1
ATOM 754 C CA . VAL A 1 102 ? -12.054 -8.960 21.917 1.00 82.81 102 VAL A CA 1
ATOM 755 C C . VAL A 1 102 ? -11.959 -10.482 21.770 1.00 82.81 102 VAL A C 1
ATOM 757 O O . VAL A 1 102 ? -11.052 -11.090 22.326 1.00 82.81 102 VAL A O 1
ATOM 760 N N . LEU A 1 103 ? -12.836 -11.113 20.977 1.00 84.50 103 LEU A N 1
ATOM 761 C CA . LEU A 1 103 ? -12.714 -12.545 20.679 1.00 84.50 103 LEU A CA 1
ATOM 762 C C . LEU A 1 103 ? -11.386 -12.886 19.993 1.00 84.50 103 LEU A C 1
ATOM 764 O O . LEU A 1 103 ? -10.801 -13.917 20.307 1.00 84.50 103 LEU A O 1
ATOM 768 N N . HIS A 1 104 ? -10.917 -12.052 19.066 1.00 83.81 104 HIS A N 1
ATOM 769 C CA . HIS A 1 104 ? -9.656 -12.275 18.360 1.00 83.81 104 HIS A CA 1
ATOM 770 C C . HIS A 1 104 ? -8.422 -12.082 19.252 1.00 83.81 104 HIS A C 1
ATOM 772 O O . HIS A 1 104 ? -7.448 -12.817 19.099 1.00 83.81 104 HIS A O 1
ATOM 778 N N . GLU A 1 105 ? -8.454 -11.097 20.150 1.00 82.56 105 GLU A N 1
ATOM 779 C CA . GLU A 1 105 ? -7.335 -10.772 21.042 1.00 82.56 105 GLU A CA 1
ATOM 780 C C . GLU A 1 105 ? -7.225 -11.754 22.217 1.00 82.56 105 GLU A C 1
ATOM 782 O O . GLU A 1 105 ? -6.122 -12.175 22.561 1.00 82.56 105 GLU A O 1
ATOM 787 N N . GLU A 1 106 ? -8.358 -12.155 22.799 1.00 82.19 106 GLU A N 1
ATOM 788 C CA . GLU A 1 106 ? -8.396 -12.848 24.093 1.00 82.19 106 GLU A CA 1
ATOM 789 C C . GLU A 1 106 ? -8.808 -14.329 24.005 1.00 82.19 106 GLU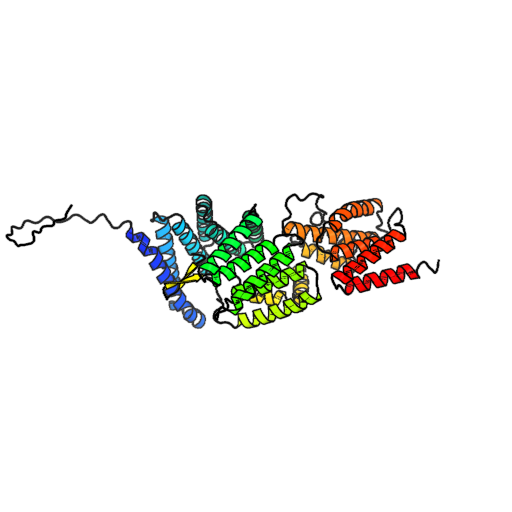 A C 1
ATOM 791 O O . GLU A 1 106 ? -8.719 -15.050 25.000 1.00 82.19 106 GLU A O 1
ATOM 796 N N . THR A 1 107 ? -9.295 -14.811 22.852 1.00 85.12 107 THR A N 1
ATOM 797 C CA . THR A 1 107 ? -9.837 -16.179 22.724 1.00 85.12 107 THR A CA 1
ATOM 798 C C . THR A 1 107 ? -9.377 -16.907 21.459 1.00 85.12 107 THR A C 1
ATOM 800 O O . THR A 1 107 ? -8.950 -16.306 20.479 1.00 85.12 107 THR A O 1
ATOM 803 N N . GLU A 1 108 ? -9.540 -18.232 21.443 1.00 81.88 108 GLU A N 1
ATOM 804 C CA . GLU A 1 108 ? -9.288 -19.074 20.261 1.00 81.88 108 GLU A CA 1
ATOM 805 C C . GLU A 1 108 ? -10.540 -19.254 19.368 1.00 81.88 108 GLU A C 1
ATOM 807 O O . GLU A 1 108 ? -10.511 -19.971 18.362 1.00 81.88 108 GLU A O 1
ATOM 812 N N . ASN A 1 109 ? -11.653 -18.579 19.691 1.00 85.62 109 ASN A N 1
ATOM 813 C CA . ASN A 1 109 ? -12.959 -18.738 19.035 1.00 85.62 109 ASN A CA 1
ATOM 814 C C . ASN A 1 109 ? -13.058 -17.983 17.694 1.00 85.62 109 ASN A C 1
ATOM 816 O O . ASN A 1 109 ? -13.947 -17.163 17.456 1.00 85.62 109 ASN A O 1
ATOM 820 N N . THR A 1 110 ? -12.158 -18.299 16.763 1.00 83.56 110 THR A N 1
ATOM 821 C CA . THR A 1 110 ? -12.058 -17.630 15.452 1.00 83.56 110 THR A CA 1
ATOM 822 C C . THR A 1 110 ? -13.332 -17.726 14.603 1.00 83.56 110 THR A C 1
ATOM 824 O O . THR A 1 110 ? -13.673 -16.777 13.906 1.00 83.56 110 THR A O 1
ATOM 827 N N . MET A 1 111 ? -14.070 -18.842 14.664 1.00 87.12 111 MET A N 1
ATOM 828 C CA . MET A 1 111 ? -15.301 -19.039 13.878 1.00 87.12 111 MET A CA 1
ATOM 829 C C . MET A 1 111 ? -16.440 -18.107 14.324 1.00 87.12 111 MET A C 1
ATOM 831 O O . MET A 1 111 ? -17.214 -17.616 13.496 1.00 87.12 111 MET A O 1
ATOM 835 N N . GLU A 1 112 ? -16.545 -17.855 15.629 1.00 88.94 112 GLU A N 1
ATOM 836 C CA . GLU A 1 112 ? -17.550 -16.955 16.195 1.00 88.94 112 GLU A CA 1
ATOM 837 C C . GLU A 1 112 ? -17.251 -15.502 15.811 1.00 88.94 112 GLU A C 1
ATOM 839 O O . GLU A 1 112 ? -18.145 -14.800 15.328 1.00 88.94 112 GLU A O 1
ATOM 844 N N . ALA A 1 113 ? -15.980 -15.097 15.905 1.00 87.69 113 ALA A N 1
ATOM 845 C CA . ALA A 1 113 ? -15.518 -13.785 15.463 1.00 87.69 113 ALA A CA 1
ATOM 846 C C . ALA A 1 113 ? -15.760 -13.567 13.956 1.00 87.69 113 ALA A C 1
ATOM 848 O O . ALA A 1 113 ? -16.343 -12.557 13.564 1.00 87.69 113 ALA A O 1
ATOM 849 N N . GLU A 1 114 ? -15.407 -14.536 13.101 1.00 89.50 114 GLU A N 1
ATOM 850 C CA . GLU A 1 114 ? -15.660 -14.473 11.650 1.00 89.50 114 GLU A CA 1
ATOM 851 C C . GLU A 1 114 ? -17.158 -14.315 11.337 1.00 89.50 114 GLU A C 1
ATOM 853 O O . GLU A 1 114 ? -17.554 -13.483 10.517 1.00 89.50 114 GLU A O 1
ATOM 858 N N . THR A 1 115 ? -18.012 -15.075 12.026 1.00 91.44 115 THR A N 1
ATOM 859 C CA . THR A 1 115 ? -19.467 -15.033 11.821 1.00 91.44 115 THR A CA 1
ATOM 860 C C . THR A 1 115 ? -20.066 -13.697 12.263 1.00 91.44 115 THR A C 1
ATOM 862 O O . THR A 1 115 ? -20.949 -13.153 11.588 1.00 91.44 115 THR A O 1
ATOM 865 N N . ALA A 1 116 ? -19.611 -13.157 13.396 1.00 89.31 116 ALA A N 1
ATOM 866 C CA . ALA A 1 116 ? -20.044 -11.856 13.890 1.00 89.31 116 ALA A CA 1
ATOM 867 C C . ALA A 1 116 ? -19.625 -10.727 12.933 1.00 89.31 116 ALA A C 1
ATOM 869 O O . ALA A 1 116 ? -20.453 -9.867 12.616 1.00 89.31 116 ALA A O 1
ATOM 870 N N . LEU A 1 117 ? -18.403 -10.776 12.393 1.00 90.00 117 LEU A N 1
ATOM 871 C CA . LEU A 1 117 ? -17.922 -9.818 11.395 1.00 90.00 117 LEU A CA 1
ATOM 872 C C . LEU A 1 117 ? -18.692 -9.904 10.082 1.00 90.00 117 LEU A C 1
ATOM 874 O O . LEU A 1 117 ? -19.139 -8.874 9.587 1.00 90.00 117 LEU A O 1
ATOM 878 N N . ALA A 1 118 ? -18.929 -11.104 9.548 1.00 91.94 118 ALA A N 1
ATOM 879 C CA . ALA A 1 118 ? -19.680 -11.277 8.304 1.00 91.94 118 ALA A CA 1
ATOM 880 C C . ALA A 1 118 ? -21.093 -10.671 8.398 1.00 91.94 118 ALA A C 1
ATOM 882 O O . ALA A 1 118 ? -21.534 -9.952 7.499 1.00 91.94 118 ALA A O 1
ATOM 883 N N . LYS A 1 119 ? -21.787 -10.887 9.525 1.00 91.19 119 LYS A N 1
ATOM 884 C CA . LYS A 1 119 ? -23.094 -10.260 9.796 1.00 91.19 119 LYS A CA 1
ATOM 885 C C . LYS A 1 119 ? -22.991 -8.736 9.905 1.00 91.19 119 LYS A C 1
ATOM 887 O O . LYS A 1 119 ? -23.877 -8.029 9.428 1.00 91.19 119 LYS A O 1
ATOM 892 N N . GLY A 1 120 ? -21.926 -8.235 10.530 1.00 87.31 120 GLY A N 1
ATOM 893 C CA . GLY A 1 120 ? -21.651 -6.804 10.644 1.00 87.31 120 GLY A CA 1
ATOM 894 C C . GLY A 1 120 ? -21.395 -6.134 9.291 1.00 87.31 120 GLY A C 1
ATOM 895 O O . GLY A 1 120 ? -21.966 -5.078 9.033 1.00 87.31 120 GLY A O 1
ATOM 896 N N . ILE A 1 121 ? -20.623 -6.767 8.403 1.00 89.06 121 ILE A N 1
ATOM 897 C CA . ILE A 1 121 ? -20.298 -6.249 7.063 1.00 89.06 121 ILE A CA 1
ATOM 898 C C . ILE A 1 121 ? -21.572 -6.084 6.230 1.00 89.06 121 ILE A C 1
ATOM 900 O O . ILE A 1 121 ? -21.819 -5.000 5.707 1.00 89.06 121 ILE A O 1
ATOM 904 N N . VAL A 1 122 ? -22.432 -7.108 6.189 1.00 91.88 122 VAL A N 1
ATOM 905 C CA . VAL A 1 122 ? -23.715 -7.050 5.462 1.00 91.88 122 VAL A CA 1
ATOM 906 C C . VAL A 1 122 ? -24.621 -5.939 6.004 1.00 91.88 122 VAL A C 1
ATOM 908 O O . VAL A 1 122 ? -25.304 -5.254 5.241 1.00 91.88 122 VAL A O 1
ATOM 911 N N . LEU A 1 123 ? -24.635 -5.731 7.325 1.00 88.06 123 LEU A N 1
ATOM 912 C CA . LEU A 1 123 ? -25.382 -4.630 7.934 1.00 88.06 123 LEU A CA 1
ATOM 913 C C . LEU A 1 123 ? -24.817 -3.265 7.509 1.00 88.06 123 LEU A C 1
ATOM 915 O O . LEU A 1 123 ? -25.580 -2.376 7.132 1.00 88.06 123 LEU A O 1
ATOM 919 N N . CYS A 1 124 ? -23.491 -3.113 7.529 1.00 86.56 124 CYS A N 1
ATOM 920 C CA . CYS A 1 124 ? -22.818 -1.878 7.134 1.00 86.56 124 CYS A CA 1
ATOM 921 C C . CYS A 1 124 ? -23.031 -1.550 5.652 1.00 86.56 124 CYS A C 1
ATOM 923 O O . CYS A 1 124 ? -23.234 -0.385 5.319 1.00 86.56 124 CYS A O 1
ATOM 925 N N . GLU A 1 125 ? -23.056 -2.552 4.770 1.00 87.44 125 GLU A N 1
ATOM 926 C CA . GLU A 1 125 ? -23.351 -2.369 3.343 1.00 87.44 125 GLU A CA 1
ATOM 927 C C . GLU A 1 125 ? -24.763 -1.841 3.107 1.00 87.44 125 GLU A C 1
ATOM 929 O O . GLU A 1 125 ? -24.951 -0.874 2.372 1.00 87.44 125 GLU A O 1
ATOM 934 N N . ARG A 1 126 ? -25.757 -2.432 3.778 1.00 88.19 126 ARG A N 1
ATOM 935 C CA . ARG A 1 126 ? -27.166 -2.034 3.644 1.00 88.19 126 ARG A CA 1
ATOM 936 C C . ARG A 1 126 ? -27.446 -0.629 4.167 1.00 88.19 126 ARG A C 1
ATOM 938 O O . ARG A 1 126 ? -28.380 0.015 3.701 1.00 88.19 126 ARG A O 1
ATOM 945 N N . SER A 1 127 ? -26.693 -0.187 5.169 1.00 84.50 127 SER A N 1
ATOM 946 C CA . SER A 1 127 ? -26.855 1.126 5.802 1.00 84.50 127 SER A CA 1
ATOM 947 C C . SER A 1 127 ? -25.806 2.155 5.363 1.00 84.50 127 SER A C 1
ATOM 949 O O . SER A 1 127 ? -25.808 3.264 5.887 1.00 84.50 127 SER A O 1
ATOM 951 N N . HIS A 1 128 ? -24.940 1.813 4.401 1.00 82.19 128 HIS A N 1
ATOM 952 C CA . HIS A 1 128 ? -23.862 2.665 3.881 1.00 82.19 128 HIS A CA 1
ATOM 953 C C . HIS A 1 128 ? -22.872 3.181 4.948 1.00 82.19 128 HIS A C 1
ATOM 955 O O . HIS A 1 128 ? -22.363 4.299 4.859 1.00 82.19 128 HIS A O 1
ATOM 961 N N . PHE A 1 129 ? -22.557 2.359 5.954 1.00 77.81 129 PHE A N 1
ATOM 962 C CA . PHE A 1 129 ? -21.526 2.653 6.959 1.00 77.81 129 PHE A CA 1
ATOM 963 C C . PHE A 1 129 ? -20.158 2.149 6.492 1.00 77.81 129 PHE A C 1
ATOM 965 O O . PHE A 1 129 ? -19.684 1.089 6.902 1.00 77.81 129 PHE A O 1
ATOM 972 N N . PHE A 1 130 ? -19.539 2.894 5.577 1.00 77.06 130 PHE A N 1
ATOM 973 C CA . PHE A 1 130 ? -18.260 2.513 4.972 1.00 77.06 130 PHE A CA 1
ATOM 974 C C . PHE A 1 130 ? -17.103 2.470 5.982 1.00 77.06 130 PHE A C 1
ATOM 976 O O . PHE A 1 130 ? -16.245 1.599 5.885 1.00 77.06 130 PHE A O 1
ATOM 983 N N . ASP A 1 131 ? -17.116 3.354 6.982 1.00 71.81 131 ASP A N 1
ATOM 984 C CA . ASP A 1 131 ? -16.160 3.378 8.096 1.00 71.81 131 ASP A CA 1
ATOM 985 C C . ASP A 1 131 ? -16.106 2.026 8.826 1.00 71.81 131 ASP A C 1
ATOM 987 O O . ASP A 1 131 ? -15.052 1.396 8.928 1.00 71.81 131 ASP A O 1
ATOM 991 N N . LEU A 1 132 ? -17.268 1.544 9.268 1.00 75.81 132 LEU A N 1
ATOM 992 C CA . LEU A 1 132 ? -17.392 0.285 9.999 1.00 75.81 132 LEU A CA 1
ATOM 993 C C . LEU A 1 132 ? -17.214 -0.934 9.086 1.00 75.81 132 LEU A C 1
ATOM 995 O O . LEU A 1 132 ? -16.622 -1.923 9.515 1.00 75.81 132 LEU A O 1
ATOM 999 N N . LYS A 1 133 ? -17.657 -0.858 7.822 1.00 82.19 133 LYS A N 1
ATOM 1000 C CA . LYS A 1 133 ? -17.450 -1.924 6.829 1.00 82.19 133 LYS A CA 1
ATOM 1001 C C . LYS A 1 133 ? -15.963 -2.236 6.657 1.00 82.19 133 LYS A C 1
ATOM 1003 O O . LYS A 1 133 ? -15.568 -3.392 6.812 1.00 82.19 133 LYS A O 1
ATOM 1008 N N . TYR A 1 134 ? -15.149 -1.224 6.354 1.00 80.06 134 TYR A N 1
ATOM 1009 C CA . TYR A 1 134 ? -13.726 -1.433 6.084 1.00 80.06 134 TYR A CA 1
ATOM 1010 C C . TYR A 1 134 ? -12.962 -1.858 7.344 1.00 80.06 134 TYR A C 1
ATOM 1012 O O . TYR A 1 134 ? -12.094 -2.726 7.263 1.00 80.06 134 TYR A O 1
ATOM 1020 N N . ALA A 1 135 ? -13.334 -1.338 8.521 1.00 77.31 135 ALA A N 1
ATOM 1021 C CA . ALA A 1 135 ? -12.771 -1.793 9.793 1.00 77.31 135 ALA A CA 1
ATOM 1022 C C . ALA A 1 135 ? -13.054 -3.287 10.052 1.00 77.31 135 ALA A C 1
ATOM 1024 O O . ALA A 1 135 ? -12.156 -4.037 10.438 1.00 77.31 135 ALA A O 1
ATOM 1025 N N . MET A 1 136 ? -14.280 -3.749 9.781 1.00 81.88 136 MET A N 1
ATOM 1026 C CA . MET A 1 136 ? -14.643 -5.163 9.922 1.00 81.88 136 MET A CA 1
ATOM 1027 C C . MET A 1 136 ? -13.960 -6.060 8.885 1.00 81.88 136 MET A C 1
ATOM 1029 O O . MET A 1 136 ? -13.527 -7.156 9.233 1.00 81.88 136 MET A O 1
ATOM 1033 N N . GLN A 1 137 ? -13.842 -5.613 7.631 1.00 84.75 137 GLN A N 1
ATOM 1034 C CA . GLN A 1 137 ? -13.114 -6.339 6.582 1.00 84.75 137 GLN A CA 1
ATOM 1035 C C . GLN A 1 137 ? -11.627 -6.500 6.932 1.00 84.75 137 GLN A C 1
ATOM 1037 O O . GLN A 1 137 ? -11.062 -7.575 6.727 1.00 84.75 137 GLN A O 1
ATOM 1042 N N . TYR A 1 138 ? -11.006 -5.464 7.508 1.00 80.56 138 TYR A N 1
ATOM 1043 C CA . TYR A 1 138 ? -9.623 -5.524 7.980 1.00 80.56 138 TYR A CA 1
ATOM 1044 C C . TYR A 1 138 ? -9.449 -6.535 9.121 1.00 80.56 138 TYR A C 1
ATOM 1046 O O . TYR A 1 138 ? -8.603 -7.425 9.020 1.00 80.56 138 TYR A O 1
ATOM 1054 N N . LEU A 1 139 ? -10.290 -6.467 10.159 1.00 78.88 139 LEU A N 1
ATOM 1055 C CA . LEU A 1 139 ? -10.235 -7.418 11.276 1.00 78.88 139 LEU A CA 1
ATOM 1056 C C . LEU A 1 139 ? -10.507 -8.861 10.814 1.00 78.88 139 LEU A C 1
ATOM 1058 O O . LEU A 1 139 ? -9.853 -9.800 11.266 1.00 78.88 139 LEU A O 1
ATOM 1062 N N . LEU A 1 140 ? -11.415 -9.048 9.851 1.00 84.69 140 LEU A N 1
ATOM 1063 C CA . LEU A 1 140 ? -11.674 -10.355 9.248 1.00 84.69 140 LEU A CA 1
ATOM 1064 C C . LEU A 1 140 ? -10.430 -10.895 8.529 1.00 84.69 140 LEU A C 1
ATOM 1066 O O . LEU A 1 140 ? -10.085 -12.064 8.697 1.00 84.69 140 LEU A O 1
ATOM 1070 N N . ALA A 1 141 ? -9.718 -10.049 7.779 1.00 80.81 141 ALA A N 1
ATOM 1071 C CA . ALA A 1 141 ? -8.465 -10.434 7.136 1.00 80.81 141 ALA A CA 1
ATOM 1072 C C . ALA A 1 141 ? -7.378 -10.812 8.162 1.00 80.81 141 ALA A C 1
ATOM 1074 O O . ALA A 1 141 ? -6.635 -11.766 7.928 1.00 80.81 141 ALA A O 1
ATOM 1075 N N . GLN 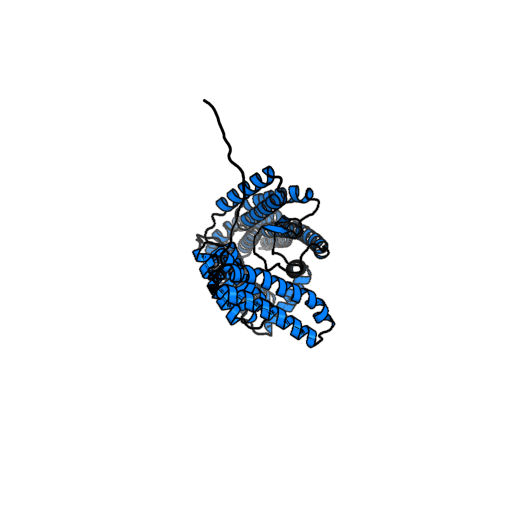A 1 142 ? -7.309 -10.134 9.314 1.00 77.50 142 GLN A N 1
ATOM 1076 C CA . GLN A 1 142 ? -6.382 -10.493 10.398 1.00 77.50 142 GLN A CA 1
ATOM 1077 C C . GLN A 1 142 ? -6.684 -11.883 10.979 1.00 77.50 142 GLN A C 1
ATOM 1079 O O . GLN A 1 142 ? -5.774 -12.707 11.096 1.00 77.50 142 GLN A O 1
ATOM 1084 N N . ILE A 1 143 ? -7.957 -12.182 11.265 1.00 80.38 143 ILE A N 1
ATOM 1085 C CA . ILE A 1 143 ? -8.384 -13.498 11.773 1.00 80.38 143 ILE A CA 1
ATOM 1086 C C . ILE A 1 143 ? -8.101 -14.597 10.739 1.00 80.38 143 ILE A C 1
ATOM 1088 O O . ILE A 1 143 ? -7.521 -15.633 11.062 1.00 80.38 143 ILE A O 1
ATOM 1092 N N . MET A 1 144 ? -8.428 -14.355 9.465 1.00 77.88 144 MET A N 1
ATOM 1093 C CA . MET A 1 144 ? -8.105 -15.283 8.376 1.00 77.88 144 MET A CA 1
ATOM 1094 C C . MET A 1 144 ? -6.595 -15.513 8.254 1.00 77.88 144 MET A C 1
ATOM 1096 O O . MET A 1 144 ? -6.165 -16.630 7.962 1.00 77.88 144 MET A O 1
ATOM 1100 N N . GLY A 1 145 ? -5.788 -14.477 8.500 1.00 75.75 145 GLY A N 1
ATOM 1101 C CA . GLY A 1 145 ? -4.331 -14.524 8.437 1.00 75.75 145 GLY A CA 1
ATOM 1102 C C . GLY A 1 145 ? -3.706 -15.479 9.452 1.00 75.75 145 GLY A C 1
ATOM 1103 O O . GLY A 1 145 ? -2.684 -16.088 9.138 1.00 75.75 145 GLY A O 1
ATOM 1104 N N . GLN A 1 146 ? -4.346 -15.682 10.612 1.00 77.69 146 GLN A N 1
ATOM 1105 C CA . GLN A 1 146 ? -3.908 -16.672 11.606 1.00 77.69 146 GLN A CA 1
ATOM 1106 C C . GLN A 1 146 ? -3.998 -18.110 11.069 1.00 77.69 146 GLN A C 1
ATOM 1108 O O . GLN A 1 146 ? -3.143 -18.934 11.383 1.00 77.69 146 GLN A O 1
ATOM 1113 N N . LYS A 1 147 ? -5.005 -18.413 10.235 1.00 76.56 147 LYS A N 1
ATOM 1114 C CA . LYS A 1 147 ? -5.214 -19.750 9.646 1.00 76.56 147 LYS A CA 1
ATOM 1115 C C . LYS A 1 147 ? -4.488 -19.918 8.313 1.00 76.56 147 LYS A C 1
ATOM 1117 O O . LYS A 1 147 ? -3.854 -20.939 8.062 1.00 76.56 147 LYS A O 1
ATOM 1122 N N . ASN A 1 148 ? -4.635 -18.939 7.423 1.00 75.12 148 ASN A N 1
ATOM 1123 C CA . ASN A 1 148 ? -4.105 -18.975 6.068 1.00 75.12 148 ASN A CA 1
ATOM 1124 C C . ASN A 1 148 ? -3.808 -17.560 5.556 1.00 75.12 148 ASN A C 1
ATOM 1126 O O . ASN A 1 148 ? -4.670 -16.874 4.998 1.00 75.12 148 ASN A O 1
ATOM 1130 N N . LEU A 1 149 ? -2.536 -17.173 5.661 1.00 72.44 149 LEU A N 1
ATOM 1131 C CA . LEU A 1 149 ? -2.045 -15.873 5.212 1.00 72.44 149 LEU A CA 1
ATOM 1132 C C . LEU A 1 149 ? -2.333 -15.597 3.724 1.00 72.44 149 LEU A C 1
ATOM 1134 O O . LEU A 1 149 ? -2.660 -14.471 3.364 1.00 72.44 149 LEU A O 1
ATOM 1138 N N . ARG A 1 150 ? -2.278 -16.614 2.851 1.00 65.50 150 ARG A N 1
ATOM 1139 C CA . ARG A 1 150 ? -2.512 -16.445 1.404 1.00 65.50 150 ARG A CA 1
ATOM 1140 C C . ARG A 1 150 ? -3.966 -16.094 1.100 1.00 65.50 150 ARG A C 1
ATOM 1142 O O . ARG A 1 150 ? -4.233 -15.226 0.272 1.00 65.50 150 ARG A O 1
ATOM 1149 N N . ALA A 1 151 ? -4.902 -16.778 1.754 1.00 70.69 151 ALA A N 1
ATOM 1150 C CA . ALA A 1 151 ? -6.325 -16.498 1.595 1.00 70.69 151 ALA A CA 1
ATOM 1151 C C . ALA A 1 151 ? -6.677 -15.104 2.134 1.00 70.69 151 ALA A C 1
ATOM 1153 O O . ALA A 1 151 ? -7.429 -14.379 1.489 1.00 70.69 151 ALA A O 1
ATOM 1154 N N . ALA A 1 152 ? -6.080 -14.715 3.265 1.00 71.25 152 ALA A N 1
ATOM 1155 C CA . ALA A 1 152 ? -6.244 -13.390 3.852 1.00 71.25 152 ALA A CA 1
ATOM 1156 C C . ALA A 1 152 ? -5.726 -12.272 2.938 1.00 71.25 152 ALA A C 1
ATOM 1158 O O . ALA A 1 152 ? -6.450 -11.314 2.692 1.00 71.25 152 ALA A O 1
ATOM 1159 N N . MET A 1 153 ? -4.518 -12.414 2.379 1.00 67.50 153 MET A N 1
ATOM 1160 C CA . MET A 1 153 ? -3.961 -11.433 1.436 1.00 67.50 153 MET A CA 1
ATOM 1161 C C . MET A 1 153 ? -4.829 -11.302 0.183 1.00 67.50 153 MET A C 1
ATOM 1163 O O . MET A 1 153 ? -5.179 -10.194 -0.199 1.00 67.50 153 MET A O 1
ATOM 1167 N N . LYS A 1 154 ? -5.271 -12.425 -0.400 1.00 74.56 154 LYS A N 1
ATOM 1168 C CA . LYS A 1 154 ? -6.162 -12.403 -1.570 1.00 74.56 154 LYS A CA 1
ATOM 1169 C C . LYS A 1 154 ? -7.507 -11.728 -1.270 1.00 74.56 154 LYS A C 1
ATOM 1171 O O . LYS A 1 154 ? -8.044 -11.031 -2.126 1.00 74.56 154 LYS A O 1
ATOM 1176 N N . ALA A 1 155 ? -8.069 -11.959 -0.084 1.00 73.25 155 ALA A N 1
ATOM 1177 C CA . ALA A 1 155 ? -9.292 -11.286 0.347 1.00 73.25 155 ALA A CA 1
ATOM 1178 C C . ALA A 1 155 ? -9.056 -9.780 0.527 1.00 73.25 155 ALA A C 1
ATOM 1180 O O . ALA A 1 155 ? -9.856 -8.981 0.048 1.00 73.25 155 ALA A O 1
ATOM 1181 N N . LEU A 1 156 ? -7.930 -9.399 1.138 1.00 76.62 156 LEU A N 1
ATOM 1182 C CA . LEU A 1 156 ? -7.537 -8.007 1.330 1.00 76.62 156 LEU A CA 1
ATOM 1183 C C . LEU A 1 156 ? -7.331 -7.277 -0.004 1.00 76.62 156 LEU A C 1
ATOM 1185 O O . LEU A 1 156 ? -7.824 -6.165 -0.142 1.00 76.62 156 LEU A O 1
ATOM 1189 N N . ASP A 1 157 ? -6.700 -7.907 -0.998 1.00 71.38 157 ASP A N 1
ATOM 1190 C CA . ASP A 1 157 ? -6.576 -7.353 -2.356 1.00 71.38 157 ASP A CA 1
ATOM 1191 C C . ASP A 1 157 ? -7.954 -7.084 -2.980 1.00 71.38 157 ASP A C 1
ATOM 1193 O O . ASP A 1 157 ? -8.170 -6.053 -3.619 1.00 71.38 157 ASP A O 1
ATOM 1197 N N . GLY A 1 158 ? -8.911 -7.990 -2.755 1.00 74.81 158 GLY A N 1
ATOM 1198 C CA . GLY A 1 158 ? -10.302 -7.813 -3.169 1.00 74.81 158 GLY A CA 1
ATOM 1199 C C . GLY A 1 158 ? -10.982 -6.635 -2.466 1.00 74.81 158 GLY A C 1
ATOM 1200 O O . GLY A 1 158 ? -11.594 -5.804 -3.133 1.00 74.81 158 GLY A O 1
ATOM 1201 N N . TYR A 1 159 ? -10.837 -6.528 -1.142 1.00 81.31 159 TYR A N 1
ATOM 1202 C CA . TYR A 1 159 ? -11.399 -5.424 -0.352 1.00 81.31 159 TYR A CA 1
ATOM 1203 C C . TYR A 1 159 ? -10.784 -4.075 -0.726 1.00 81.31 159 TYR A C 1
ATOM 1205 O O . TYR A 1 159 ? -11.499 -3.081 -0.829 1.00 81.31 159 TYR A O 1
ATOM 1213 N N . ILE A 1 160 ? -9.472 -4.042 -0.975 1.00 74.75 160 ILE A N 1
ATOM 1214 C CA . ILE A 1 160 ? -8.785 -2.861 -1.493 1.00 74.75 160 ILE A CA 1
ATOM 1215 C C . ILE A 1 160 ? -9.406 -2.503 -2.837 1.00 74.75 160 ILE A C 1
ATOM 1217 O O . ILE A 1 160 ? -9.951 -1.415 -2.955 1.00 74.75 160 ILE A O 1
ATOM 1221 N N . SER A 1 161 ? -9.435 -3.421 -3.808 1.00 73.50 161 SER A N 1
ATOM 1222 C CA . SER A 1 161 ? -10.005 -3.152 -5.134 1.00 73.50 161 SER A CA 1
ATOM 1223 C C . SER A 1 161 ? -11.456 -2.656 -5.085 1.00 73.50 161 SER A C 1
ATOM 1225 O O . SER A 1 161 ? -11.839 -1.841 -5.921 1.00 73.50 161 SER A O 1
ATOM 1227 N N . GLU A 1 162 ? -12.262 -3.134 -4.135 1.00 76.88 162 GLU A N 1
ATOM 1228 C CA . GLU A 1 162 ? -13.625 -2.649 -3.901 1.00 76.88 162 GLU A CA 1
ATOM 1229 C C . GLU A 1 162 ? -13.632 -1.205 -3.380 1.00 76.88 162 GLU A C 1
ATOM 1231 O O . GLU A 1 162 ? -14.362 -0.365 -3.903 1.00 76.88 162 GLU A O 1
ATOM 1236 N N . ALA A 1 163 ? -12.778 -0.891 -2.402 1.00 70.75 163 ALA A N 1
ATOM 1237 C CA . ALA A 1 163 ? -12.588 0.470 -1.903 1.00 70.75 163 ALA A CA 1
ATOM 1238 C C . ALA A 1 163 ? -11.984 1.417 -2.960 1.00 70.75 163 ALA A C 1
ATOM 1240 O O . ALA A 1 163 ? -12.139 2.637 -2.870 1.00 70.75 163 ALA A O 1
ATOM 1241 N N . GLU A 1 164 ? -11.278 0.874 -3.955 1.00 66.56 164 GLU A N 1
ATOM 1242 C CA . GLU A 1 164 ? -10.717 1.624 -5.080 1.00 66.56 164 GLU A CA 1
ATOM 1243 C C . GLU A 1 164 ? -11.719 1.872 -6.221 1.00 66.56 164 GLU A C 1
ATOM 1245 O O . GLU A 1 164 ? -11.475 2.757 -7.046 1.00 66.56 164 GLU A O 1
ATOM 1250 N N . ALA A 1 165 ? -12.835 1.137 -6.283 1.00 65.38 165 ALA A N 1
ATOM 1251 C CA . ALA A 1 165 ? -13.858 1.304 -7.316 1.00 65.38 165 ALA A CA 1
ATOM 1252 C C . ALA A 1 165 ? -14.538 2.690 -7.223 1.00 65.38 165 ALA A C 1
ATOM 1254 O O . ALA A 1 165 ? -14.640 3.269 -6.143 1.00 65.38 165 ALA A O 1
ATOM 1255 N N . PRO A 1 166 ? -14.983 3.247 -8.364 1.00 52.38 166 PRO A N 1
ATOM 1256 C CA . PRO A 1 166 ? -14.656 4.592 -8.832 1.00 52.38 166 PRO A CA 1
ATOM 1257 C C . PRO A 1 166 ? -15.075 5.688 -7.843 1.00 52.38 166 PRO A C 1
ATOM 1259 O O . PRO A 1 166 ? -16.134 6.301 -7.961 1.00 52.38 166 PRO A O 1
ATOM 1262 N N . VAL A 1 167 ? -14.199 5.992 -6.889 1.00 55.31 167 VAL A N 1
ATOM 1263 C CA . VAL A 1 167 ? -14.196 7.313 -6.272 1.00 55.31 167 VAL A CA 1
ATOM 1264 C C . VAL A 1 167 ? -13.570 8.233 -7.308 1.00 55.31 167 VAL A C 1
ATOM 1266 O O . VAL A 1 167 ? -12.379 8.109 -7.596 1.00 55.31 167 VAL A O 1
ATOM 1269 N N . ASP A 1 168 ? -14.356 9.144 -7.883 1.00 63.31 168 ASP A N 1
ATOM 1270 C CA . ASP A 1 168 ? -13.812 10.251 -8.665 1.00 63.31 168 ASP A CA 1
ATOM 1271 C C . ASP A 1 168 ? -12.793 10.982 -7.784 1.00 63.31 168 ASP A C 1
ATOM 1273 O O . ASP A 1 168 ? -13.157 11.755 -6.894 1.00 63.31 168 ASP A O 1
ATOM 1277 N N . GLY A 1 169 ? -11.500 10.721 -8.002 1.00 66.00 169 GLY A N 1
ATOM 1278 C CA . GLY A 1 169 ? -10.423 11.295 -7.191 1.00 66.00 169 GLY A CA 1
ATOM 1279 C C . GLY A 1 169 ? -10.510 12.821 -7.146 1.00 66.00 169 GLY A C 1
ATOM 1280 O O . GLY A 1 169 ? -10.230 13.432 -6.120 1.00 66.00 169 GLY A O 1
ATOM 1281 N N . ASN A 1 170 ? -11.023 13.430 -8.217 1.00 73.56 170 ASN A N 1
ATOM 1282 C CA . ASN A 1 170 ? -11.283 14.862 -8.297 1.00 73.56 170 ASN A CA 1
ATOM 1283 C C . ASN A 1 170 ? -12.414 15.318 -7.360 1.00 73.56 170 ASN A C 1
ATOM 1285 O O . ASN A 1 170 ? -12.284 16.364 -6.728 1.00 73.56 170 ASN A O 1
ATOM 1289 N N . ALA A 1 171 ? -13.498 14.548 -7.225 1.00 77.06 171 ALA A N 1
ATOM 1290 C CA . ALA A 1 171 ? -14.576 14.858 -6.286 1.00 77.06 171 ALA A CA 1
ATOM 1291 C C . ALA A 1 171 ? -14.101 14.714 -4.831 1.00 77.06 171 ALA A C 1
ATOM 1293 O O . ALA A 1 171 ? -14.422 15.550 -3.986 1.00 77.06 171 ALA A O 1
ATOM 1294 N N . ALA A 1 172 ? -13.278 13.698 -4.546 1.00 78.94 172 ALA A N 1
ATOM 1295 C CA . ALA A 1 172 ? -12.658 13.526 -3.234 1.00 78.94 172 ALA A CA 1
ATOM 1296 C C . ALA A 1 172 ? -11.738 14.706 -2.877 1.00 78.94 172 ALA A C 1
ATOM 1298 O O . ALA A 1 172 ? -11.856 15.256 -1.784 1.00 78.94 172 ALA A O 1
ATOM 1299 N N . VAL A 1 173 ? -10.887 15.147 -3.810 1.00 82.44 173 VAL A N 1
ATOM 1300 C CA . VAL A 1 173 ? -10.016 16.322 -3.624 1.00 82.44 173 VAL A CA 1
ATOM 1301 C C . VAL A 1 173 ? -10.841 17.586 -3.376 1.00 82.44 173 VAL A C 1
ATOM 1303 O O . VAL A 1 173 ? -10.578 18.299 -2.414 1.00 82.44 173 VAL A O 1
ATOM 1306 N N . GLN A 1 174 ? -11.893 17.837 -4.162 1.00 83.19 174 GLN A N 1
ATOM 1307 C CA . GLN A 1 174 ? -12.765 19.002 -3.954 1.00 83.19 174 GLN A CA 1
ATOM 1308 C C . GLN A 1 174 ? -13.458 18.985 -2.586 1.00 83.19 174 GLN A C 1
ATOM 1310 O O . GLN A 1 174 ? -13.613 20.029 -1.950 1.00 83.19 174 GLN A O 1
ATOM 1315 N N . ASN A 1 175 ? -13.881 17.811 -2.116 1.00 85.50 175 ASN A N 1
ATOM 1316 C CA . ASN A 1 175 ? -14.480 17.674 -0.792 1.00 85.50 175 ASN A CA 1
ATOM 1317 C C . ASN A 1 175 ? -13.453 17.931 0.317 1.00 85.50 175 ASN A C 1
ATOM 1319 O O . ASN A 1 175 ? -13.752 18.670 1.252 1.00 85.50 175 ASN A O 1
ATOM 1323 N N . LEU A 1 176 ? -12.238 17.390 0.193 1.00 86.44 176 LEU A N 1
ATOM 1324 C CA . LEU A 1 176 ? -11.154 17.625 1.150 1.00 86.44 176 LEU A CA 1
ATOM 1325 C C . LEU A 1 176 ? -10.747 19.101 1.204 1.00 86.44 176 LEU A C 1
ATOM 1327 O O . LEU A 1 176 ? -10.568 19.634 2.295 1.00 86.44 176 LEU A O 1
ATOM 1331 N N . GLN A 1 177 ? -10.701 19.786 0.060 1.00 87.12 177 GLN A N 1
ATOM 1332 C CA . GLN A 1 177 ? -10.429 21.225 -0.006 1.00 87.12 177 GLN A CA 1
ATOM 1333 C C . GLN A 1 177 ? -11.510 22.041 0.713 1.00 87.12 177 GLN A C 1
ATOM 1335 O O . GLN A 1 177 ? -11.190 22.901 1.532 1.00 87.12 177 GLN A O 1
ATOM 1340 N N . LYS A 1 178 ? -12.795 21.719 0.511 1.00 86.94 178 LYS A N 1
ATOM 1341 C CA . LYS A 1 178 ? -13.898 22.360 1.252 1.00 86.94 178 LYS A CA 1
ATOM 1342 C C . LYS A 1 178 ? -13.804 22.114 2.759 1.00 86.94 178 LYS A C 1
ATOM 1344 O O . LYS A 1 178 ? -14.042 23.030 3.542 1.00 86.94 178 LYS A O 1
ATOM 1349 N N . VAL A 1 179 ? -13.450 20.897 3.177 1.00 86.00 179 VAL A N 1
ATOM 1350 C CA . VAL A 1 179 ? -13.228 20.572 4.597 1.00 86.00 179 VAL A CA 1
ATOM 1351 C C . VAL A 1 179 ? -12.058 21.383 5.153 1.00 86.00 179 VAL A C 1
ATOM 1353 O O . VAL A 1 179 ? -12.184 21.974 6.222 1.00 86.00 179 VAL A O 1
ATOM 1356 N N . ALA A 1 180 ? -10.953 21.481 4.414 1.00 84.75 180 ALA A N 1
ATOM 1357 C CA . ALA A 1 180 ? -9.787 22.266 4.801 1.00 84.75 180 ALA A CA 1
ATOM 1358 C C . ALA A 1 180 ? -10.113 23.765 4.946 1.00 84.75 180 ALA A C 1
ATOM 1360 O O . ALA A 1 180 ? -9.640 24.399 5.891 1.00 84.75 180 ALA A O 1
ATOM 1361 N N . GLU A 1 181 ? -10.950 24.324 4.064 1.00 86.06 181 GLU A N 1
ATOM 1362 C CA . GLU A 1 181 ? -11.443 25.705 4.152 1.00 86.06 181 GLU A CA 1
ATOM 1363 C C . GLU A 1 181 ? -12.340 25.932 5.376 1.00 86.06 181 GLU A C 1
ATOM 1365 O O . GLU A 1 181 ? -12.187 26.931 6.083 1.00 86.06 181 GLU A O 1
ATOM 1370 N N . LEU A 1 182 ? -13.273 25.013 5.648 1.00 86.44 182 LEU A N 1
ATOM 1371 C CA . LEU A 1 182 ? -14.146 25.082 6.823 1.00 86.44 182 LEU A CA 1
ATOM 1372 C C . LEU A 1 182 ? -13.344 24.982 8.124 1.00 86.44 182 LEU A C 1
ATOM 1374 O O . LEU A 1 182 ? -13.590 25.750 9.053 1.00 86.44 182 LEU A O 1
ATOM 1378 N N . ALA A 1 183 ? -12.345 24.102 8.160 1.00 83.25 183 ALA A N 1
ATOM 1379 C CA . ALA A 1 183 ? -11.459 23.915 9.300 1.00 83.25 183 ALA A CA 1
ATOM 1380 C C . ALA A 1 183 ? -10.645 25.185 9.609 1.00 83.25 183 ALA A C 1
ATOM 1382 O O . ALA A 1 183 ? -10.536 25.588 10.766 1.00 83.25 183 ALA A O 1
ATOM 1383 N N . ILE A 1 184 ? -10.169 25.903 8.580 1.00 82.81 184 ILE A N 1
ATOM 1384 C CA . ILE A 1 184 ? -9.519 27.213 8.761 1.00 82.81 184 ILE A CA 1
ATOM 1385 C C . ILE A 1 184 ? -10.486 28.227 9.385 1.00 82.81 184 ILE A C 1
ATOM 1387 O O . ILE A 1 184 ? -10.100 28.939 10.316 1.00 82.81 184 ILE A O 1
ATOM 1391 N N . ARG A 1 185 ? -11.738 28.288 8.904 1.00 85.19 185 ARG A N 1
ATOM 1392 C CA . ARG A 1 185 ? -12.761 29.216 9.428 1.00 85.19 185 ARG A CA 1
ATOM 1393 C C . ARG A 1 185 ? -13.126 28.928 10.882 1.00 85.19 185 ARG A C 1
ATOM 1395 O O . ARG A 1 185 ? -13.394 29.862 11.626 1.00 85.19 185 ARG A O 1
ATOM 1402 N N . GLN A 1 186 ? -13.137 27.656 11.273 1.00 82.00 186 GLN A N 1
ATOM 1403 C CA . GLN A 1 186 ? -13.424 27.223 12.644 1.00 82.00 186 GLN A CA 1
ATOM 1404 C C . GLN A 1 186 ? -12.182 27.215 13.548 1.00 82.00 186 GLN A C 1
ATOM 1406 O O . GLN A 1 186 ? -12.285 26.886 14.725 1.00 82.00 186 GLN A O 1
ATOM 1411 N N . HIS A 1 187 ? -11.014 27.593 13.017 1.00 76.25 187 HIS A N 1
ATOM 1412 C CA . HIS A 1 187 ? -9.717 27.501 13.692 1.00 76.25 187 HIS A CA 1
ATOM 1413 C C . HIS A 1 187 ? -9.323 26.076 14.131 1.00 76.25 187 HIS A C 1
ATOM 1415 O O . HIS A 1 187 ? -8.430 25.917 14.967 1.00 76.25 187 HIS A O 1
ATOM 1421 N N . ASP A 1 188 ? -9.907 25.044 13.514 1.00 75.44 188 ASP A N 1
ATOM 1422 C CA . ASP A 1 188 ? -9.535 23.646 13.720 1.00 75.44 188 ASP A CA 1
ATOM 1423 C C . ASP A 1 188 ? -8.347 23.268 12.824 1.00 75.44 188 ASP A C 1
ATOM 1425 O O . ASP A 1 188 ? -8.458 22.903 11.651 1.00 75.44 188 ASP A O 1
ATOM 1429 N N . ARG A 1 189 ? -7.150 23.384 13.395 1.00 75.88 189 ARG A N 1
ATOM 1430 C CA . ARG A 1 189 ? -5.898 23.124 12.674 1.00 75.88 189 ARG A CA 1
ATOM 1431 C C . ARG A 1 189 ? -5.604 21.632 12.513 1.00 75.88 189 ARG A C 1
ATOM 1433 O O . ARG A 1 189 ? -4.886 21.271 11.582 1.00 75.88 189 ARG A O 1
ATOM 1440 N N . ALA A 1 190 ? -6.138 20.777 13.386 1.00 74.12 190 ALA A N 1
ATOM 1441 C CA . ALA A 1 190 ? -5.911 19.334 13.329 1.00 74.12 190 ALA A CA 1
ATOM 1442 C C . ALA A 1 190 ? -6.704 18.703 12.177 1.00 74.12 190 ALA A C 1
ATOM 1444 O O . ALA A 1 190 ? -6.163 17.893 11.416 1.00 74.12 190 ALA A O 1
ATOM 1445 N N . VAL A 1 191 ? -7.952 19.138 11.984 1.00 78.00 191 VAL A N 1
ATOM 1446 C CA . VAL A 1 191 ? -8.776 18.721 10.842 1.00 78.00 191 VAL A CA 1
ATOM 1447 C C . VAL A 1 191 ? -8.192 19.240 9.531 1.00 78.00 191 VAL A C 1
ATOM 1449 O O . VAL A 1 191 ? -8.101 18.483 8.566 1.00 78.00 191 VAL A O 1
ATOM 1452 N N . HIS A 1 192 ? -7.698 20.483 9.498 1.00 82.06 192 HIS A N 1
ATOM 1453 C CA . HIS A 1 192 ? -7.018 21.015 8.314 1.00 82.06 192 HIS A CA 1
ATOM 1454 C C . HIS A 1 192 ? -5.759 20.208 7.946 1.00 82.06 192 HIS A C 1
ATOM 1456 O O . HIS A 1 192 ? -5.557 19.854 6.779 1.00 82.06 192 HIS A O 1
ATOM 1462 N N . LEU A 1 193 ? -4.919 19.893 8.942 1.00 81.19 193 LEU A N 1
ATOM 1463 C CA . LEU A 1 193 ? -3.727 19.063 8.759 1.00 81.19 193 LEU A CA 1
ATOM 1464 C C . LEU A 1 193 ? -4.103 17.695 8.178 1.00 81.19 193 LEU A C 1
ATOM 1466 O O . LEU A 1 193 ? -3.510 17.256 7.196 1.00 81.19 193 LEU A O 1
ATOM 1470 N N . THR A 1 194 ? -5.118 17.052 8.752 1.00 82.06 194 THR A N 1
ATOM 1471 C CA . THR A 1 194 ? -5.590 15.732 8.319 1.00 82.06 194 THR A CA 1
ATOM 1472 C C . THR A 1 194 ? -6.129 15.771 6.889 1.00 82.06 194 THR A C 1
ATOM 1474 O O . THR A 1 194 ? -5.727 14.947 6.069 1.00 82.06 194 THR A O 1
ATOM 1477 N N . ALA A 1 195 ? -6.962 16.760 6.550 1.00 85.12 195 ALA A N 1
ATOM 1478 C CA . ALA A 1 195 ? -7.503 16.928 5.202 1.00 85.12 195 ALA A CA 1
ATOM 1479 C C . ALA A 1 195 ? -6.394 17.125 4.153 1.00 85.12 195 ALA A C 1
ATOM 1481 O O . ALA A 1 195 ? -6.418 16.475 3.109 1.00 85.12 195 ALA A O 1
ATOM 1482 N N . SER A 1 196 ? -5.380 17.938 4.467 1.00 85.81 196 SER A N 1
ATOM 1483 C CA . SER A 1 196 ? -4.228 18.181 3.584 1.00 85.81 196 SER A CA 1
ATOM 1484 C C . SER A 1 196 ? -3.377 16.922 3.375 1.00 85.81 196 SER A C 1
ATOM 1486 O O . SER A 1 196 ? -2.920 16.641 2.267 1.00 85.81 196 SER A O 1
ATOM 1488 N N . VAL A 1 197 ? -3.176 16.120 4.426 1.00 86.31 197 VAL A N 1
ATOM 1489 C CA . VAL A 1 197 ? -2.457 14.840 4.320 1.00 86.31 197 VAL A CA 1
ATOM 1490 C C . VAL A 1 197 ? -3.254 13.824 3.496 1.00 86.31 197 VAL A C 1
ATOM 1492 O O . VAL A 1 197 ? -2.679 13.130 2.659 1.00 86.31 197 VAL A O 1
ATOM 1495 N N . MET A 1 198 ? -4.576 13.764 3.665 1.00 84.88 198 MET A N 1
ATOM 1496 C CA . MET A 1 198 ? -5.439 12.903 2.849 1.00 84.88 198 MET A CA 1
ATOM 1497 C C . MET A 1 198 ? -5.456 13.340 1.378 1.00 84.88 198 MET A C 1
ATOM 1499 O O . MET A 1 198 ? -5.388 12.488 0.494 1.00 84.88 198 MET A O 1
ATOM 1503 N N . GLU A 1 199 ? -5.466 14.645 1.093 1.00 85.69 199 GLU A N 1
ATOM 1504 C CA . GLU A 1 199 ? -5.352 15.183 -0.272 1.00 85.69 199 GLU A CA 1
ATOM 1505 C C . GLU A 1 199 ? -4.026 14.756 -0.918 1.00 85.69 199 GLU A C 1
ATOM 1507 O O . GLU A 1 199 ? -4.008 14.260 -2.050 1.00 85.69 199 GLU A O 1
ATOM 1512 N N . ALA A 1 200 ? -2.921 14.839 -0.168 1.00 86.12 200 ALA A N 1
ATOM 1513 C CA . ALA A 1 200 ? -1.618 14.347 -0.604 1.00 86.12 200 ALA A CA 1
ATOM 1514 C C . ALA A 1 200 ? -1.648 12.844 -0.943 1.00 86.12 200 ALA A C 1
ATOM 1516 O O . ALA A 1 200 ? -1.075 12.430 -1.949 1.00 86.12 200 ALA A O 1
ATOM 1517 N N . MET A 1 201 ? -2.354 12.017 -0.165 1.00 82.56 201 MET A N 1
ATOM 1518 C CA . MET A 1 201 ? -2.511 10.588 -0.468 1.00 82.56 201 MET A CA 1
ATOM 1519 C C . MET A 1 201 ? -3.319 10.346 -1.747 1.00 82.56 201 MET A C 1
ATOM 1521 O O . MET A 1 201 ? -2.952 9.485 -2.546 1.00 82.56 201 MET A O 1
ATOM 1525 N N . VAL A 1 202 ? -4.392 11.107 -1.981 1.00 81.00 202 VAL A N 1
ATOM 1526 C CA . VAL A 1 202 ? -5.199 10.980 -3.207 1.00 81.00 202 VAL A CA 1
ATOM 1527 C C . VAL A 1 202 ? -4.370 11.351 -4.442 1.00 81.00 202 VAL A C 1
ATOM 1529 O O . VAL A 1 202 ? -4.386 10.622 -5.434 1.00 81.00 202 VAL A O 1
ATOM 1532 N N . HIS A 1 203 ? -3.568 12.416 -4.372 1.00 80.94 203 HIS A N 1
ATOM 1533 C CA . HIS A 1 203 ? -2.651 12.788 -5.455 1.00 80.94 203 HIS A CA 1
ATOM 1534 C C . HIS A 1 203 ? -1.456 11.836 -5.612 1.00 80.94 203 HIS A C 1
ATOM 1536 O O . HIS A 1 203 ? -0.912 11.694 -6.707 1.00 80.94 203 HIS A O 1
ATOM 1542 N N . LEU A 1 204 ? -1.037 11.150 -4.547 1.00 76.19 204 LEU A N 1
ATOM 1543 C CA . LEU A 1 204 ? -0.016 10.108 -4.654 1.00 76.19 204 LEU A CA 1
ATOM 1544 C C . LEU A 1 204 ? -0.549 8.892 -5.426 1.00 76.19 204 LEU A C 1
ATOM 1546 O O . LEU A 1 204 ? 0.203 8.240 -6.151 1.00 76.19 204 LEU A O 1
ATOM 1550 N N . ARG A 1 205 ? -1.853 8.616 -5.311 1.00 71.44 205 ARG A N 1
ATOM 1551 C CA . ARG A 1 205 ? -2.531 7.564 -6.077 1.00 71.44 205 ARG A CA 1
ATOM 1552 C C . ARG A 1 205 ? -2.768 7.958 -7.531 1.00 71.44 205 ARG A C 1
ATOM 1554 O O . ARG A 1 205 ? -2.763 7.082 -8.392 1.00 71.44 205 ARG A O 1
ATOM 1561 N N . SER A 1 206 ? -2.967 9.246 -7.822 1.00 71.81 206 SER A N 1
ATOM 1562 C CA . SER A 1 206 ? -3.134 9.700 -9.200 1.00 71.81 206 SER A CA 1
ATOM 1563 C C . SER A 1 206 ? -1.804 9.694 -9.958 1.00 71.81 206 SER A C 1
ATOM 1565 O O . SER A 1 206 ? -0.754 10.111 -9.466 1.00 71.81 206 SER A O 1
ATOM 1567 N N . ILE A 1 207 ? -1.855 9.179 -11.185 1.00 59.75 207 ILE A N 1
ATOM 1568 C CA . ILE A 1 207 ? -0.697 8.992 -12.057 1.00 59.75 207 ILE A CA 1
ATOM 1569 C C . ILE A 1 207 ? -0.772 10.083 -13.130 1.00 59.75 207 ILE A C 1
ATOM 1571 O O . ILE A 1 207 ? -1.405 9.920 -14.166 1.00 59.75 207 ILE A O 1
ATOM 1575 N N . GLY A 1 208 ? -0.145 11.231 -12.868 1.00 63.00 208 GLY A N 1
ATOM 1576 C CA . GLY A 1 208 ? -0.118 12.377 -13.788 1.00 63.00 208 GLY A CA 1
ATOM 1577 C C . GLY A 1 208 ? 1.121 13.257 -13.589 1.00 63.00 208 GLY A C 1
ATOM 1578 O O . GLY A 1 208 ? 1.689 13.242 -12.496 1.00 63.00 208 GLY A O 1
ATOM 1579 N N . PRO A 1 209 ? 1.560 14.030 -14.598 1.00 58.81 209 PRO A N 1
ATOM 1580 C CA . PRO A 1 209 ? 2.729 14.909 -14.472 1.00 58.81 209 PRO A CA 1
ATOM 1581 C C . PRO A 1 209 ? 2.560 15.936 -13.338 1.00 58.81 209 PRO A C 1
ATOM 1583 O O . PRO A 1 209 ? 3.486 16.135 -12.553 1.00 58.81 209 PRO A O 1
ATOM 1586 N N . ASP A 1 210 ? 1.343 16.458 -13.169 1.00 68.31 210 ASP A N 1
ATOM 1587 C CA . ASP A 1 210 ? 0.999 17.452 -12.142 1.00 68.31 210 ASP A CA 1
ATOM 1588 C C . ASP A 1 210 ? 0.760 16.829 -10.758 1.00 68.31 210 ASP A C 1
ATOM 1590 O O . ASP A 1 210 ? 0.660 17.535 -9.754 1.00 68.31 210 ASP A O 1
ATOM 1594 N N . SER A 1 211 ? 0.684 15.494 -10.674 1.00 72.62 211 SER A N 1
ATOM 1595 C CA . SER A 1 211 ? 0.411 14.794 -9.414 1.00 72.62 211 SER A CA 1
ATOM 1596 C C . SER A 1 211 ? 1.527 15.019 -8.395 1.00 72.62 211 SER A C 1
ATOM 1598 O O . SER A 1 211 ? 1.248 15.221 -7.222 1.00 72.62 211 SER A O 1
ATOM 1600 N N . ASN A 1 212 ? 2.794 15.051 -8.824 1.00 73.94 212 ASN A N 1
ATOM 1601 C CA . ASN A 1 212 ? 3.925 15.301 -7.928 1.00 73.94 212 ASN A CA 1
ATOM 1602 C C . ASN A 1 212 ? 3.882 16.716 -7.345 1.00 73.94 212 ASN A C 1
ATOM 1604 O O . ASN A 1 212 ? 4.098 16.889 -6.148 1.00 73.94 212 ASN A O 1
ATOM 1608 N N . GLU A 1 213 ? 3.571 17.716 -8.169 1.00 80.06 213 GLU A N 1
ATOM 1609 C CA . GLU A 1 213 ? 3.435 19.097 -7.704 1.00 80.06 213 GLU A CA 1
ATOM 1610 C C . GLU A 1 213 ? 2.229 19.255 -6.778 1.00 80.06 213 GLU A C 1
ATOM 1612 O O . GLU A 1 213 ? 2.315 19.944 -5.763 1.00 80.06 213 GLU A O 1
ATOM 1617 N N . ALA A 1 214 ? 1.124 18.569 -7.081 1.00 82.06 214 ALA A N 1
ATOM 1618 C CA . ALA A 1 214 ? -0.059 18.554 -6.234 1.00 82.06 214 ALA A CA 1
ATOM 1619 C C . ALA A 1 214 ? 0.197 17.915 -4.865 1.00 82.06 214 ALA A C 1
ATOM 1621 O O . ALA A 1 214 ? -0.161 18.510 -3.849 1.00 82.06 214 ALA A O 1
ATOM 1622 N N . VAL A 1 215 ? 0.901 16.777 -4.813 1.00 83.81 215 VAL A N 1
ATOM 1623 C CA . VAL A 1 215 ? 1.309 16.169 -3.537 1.00 83.81 215 VAL A CA 1
ATOM 1624 C C . VAL A 1 215 ? 2.224 17.107 -2.750 1.00 83.81 215 VAL A C 1
ATOM 1626 O O . VAL A 1 215 ? 2.005 17.320 -1.560 1.00 83.81 215 VAL A O 1
ATOM 1629 N N . GLN A 1 216 ? 3.233 17.705 -3.391 1.00 84.00 216 GLN A N 1
ATOM 1630 C CA . GLN A 1 216 ? 4.164 18.608 -2.705 1.00 84.00 216 GLN A CA 1
ATOM 1631 C C . GLN A 1 216 ? 3.463 19.866 -2.171 1.00 84.00 216 GLN A C 1
ATOM 1633 O O . GLN A 1 216 ? 3.774 20.317 -1.069 1.00 84.00 216 GLN A O 1
ATOM 1638 N N . ARG A 1 217 ? 2.472 20.396 -2.898 1.00 86.81 217 ARG A N 1
ATOM 1639 C CA . ARG A 1 217 ? 1.635 21.514 -2.442 1.00 86.81 217 ARG A CA 1
ATOM 1640 C C . ARG A 1 217 ? 0.806 21.142 -1.212 1.00 86.81 217 ARG A C 1
ATOM 1642 O O . ARG A 1 217 ? 0.806 21.891 -0.239 1.00 86.81 217 ARG A O 1
ATOM 1649 N N . ALA A 1 218 ? 0.162 19.977 -1.232 1.00 85.50 218 ALA A N 1
ATOM 1650 C CA . ALA A 1 218 ? -0.619 19.475 -0.103 1.00 85.50 218 ALA A CA 1
ATOM 1651 C C . ALA A 1 218 ? 0.265 19.196 1.132 1.00 85.50 218 ALA A C 1
ATOM 1653 O O . ALA A 1 218 ? -0.095 19.549 2.254 1.00 85.50 218 ALA A O 1
ATOM 1654 N N . ILE A 1 219 ? 1.480 18.664 0.935 1.00 85.62 219 ILE A N 1
ATOM 1655 C CA . ILE A 1 219 ? 2.481 18.503 2.003 1.00 85.62 219 ILE A CA 1
ATOM 1656 C C . ILE A 1 219 ? 2.912 19.859 2.576 1.00 85.62 219 ILE A C 1
ATOM 1658 O O . ILE A 1 219 ? 3.068 19.986 3.791 1.00 85.62 219 ILE A O 1
ATOM 1662 N N . ALA A 1 220 ? 3.124 20.871 1.732 1.00 85.25 220 ALA A N 1
ATOM 1663 C CA . ALA A 1 220 ? 3.500 22.204 2.192 1.00 85.25 220 ALA A CA 1
ATOM 1664 C C . ALA A 1 220 ? 2.399 22.823 3.070 1.00 85.25 220 ALA A C 1
ATOM 1666 O O . ALA A 1 220 ? 2.710 23.314 4.155 1.00 85.25 220 ALA A O 1
ATOM 1667 N N . ALA A 1 221 ? 1.132 22.708 2.653 1.00 83.50 221 ALA A N 1
ATOM 1668 C CA . ALA A 1 221 ? -0.027 23.133 3.441 1.00 83.50 221 ALA A CA 1
ATOM 1669 C C . ALA A 1 221 ? -0.128 22.377 4.781 1.00 83.50 221 ALA A C 1
ATOM 1671 O O . ALA A 1 221 ? -0.314 22.979 5.841 1.00 83.50 221 ALA A O 1
ATOM 1672 N N . ALA A 1 222 ? 0.102 21.061 4.775 1.00 82.62 222 ALA A N 1
ATOM 1673 C CA . ALA A 1 222 ? 0.152 20.268 6.000 1.00 82.62 222 ALA A CA 1
ATOM 1674 C C . ALA A 1 222 ? 1.262 20.763 6.956 1.00 82.62 222 ALA A C 1
ATOM 1676 O O . ALA A 1 222 ? 1.022 21.016 8.140 1.00 82.62 222 ALA A O 1
ATOM 1677 N N . ARG A 1 223 ? 2.479 20.985 6.444 1.00 80.94 223 ARG A N 1
ATOM 1678 C CA . ARG A 1 223 ? 3.636 21.421 7.247 1.00 80.94 223 ARG A CA 1
ATOM 1679 C C . ARG A 1 223 ? 3.465 22.820 7.845 1.00 80.94 223 ARG A C 1
ATOM 1681 O O . ARG A 1 223 ? 3.886 23.032 8.982 1.00 80.94 223 ARG A O 1
ATOM 1688 N N . THR A 1 224 ? 2.833 23.759 7.136 1.00 78.56 224 THR A N 1
ATOM 1689 C CA . THR A 1 224 ? 2.583 25.115 7.663 1.00 78.56 224 THR A CA 1
ATOM 1690 C C . THR A 1 224 ? 1.726 25.096 8.920 1.00 78.56 224 THR A C 1
ATOM 1692 O O . THR A 1 224 ? 1.991 25.842 9.861 1.00 78.56 224 THR A O 1
ATOM 1695 N N . HIS A 1 225 ? 0.739 24.204 8.977 1.00 68.00 225 HIS A N 1
ATOM 1696 C CA . HIS A 1 225 ? -0.137 24.099 10.137 1.00 68.00 225 HIS A CA 1
ATOM 1697 C C . HIS A 1 225 ? 0.462 23.225 11.243 1.00 68.00 225 HIS A C 1
ATOM 1699 O O . HIS A 1 225 ? 0.286 23.563 12.411 1.00 68.00 225 HIS A O 1
ATOM 1705 N N . GLN A 1 226 ? 1.277 22.217 10.907 1.00 62.97 226 GLN A N 1
ATOM 1706 C CA . GLN A 1 226 ? 2.010 21.396 11.879 1.00 62.97 226 GLN A CA 1
ATOM 1707 C C . GLN A 1 226 ? 2.947 22.216 12.788 1.00 62.97 226 GLN A C 1
ATOM 1709 O O . GLN A 1 226 ? 3.022 21.955 13.984 1.00 62.97 226 GLN A O 1
ATOM 1714 N N . LEU A 1 227 ? 3.630 23.231 12.248 1.00 56.91 227 LEU A N 1
ATOM 1715 C CA . LEU A 1 227 ? 4.580 24.077 12.995 1.00 56.91 227 LEU A CA 1
ATOM 1716 C C . LEU A 1 2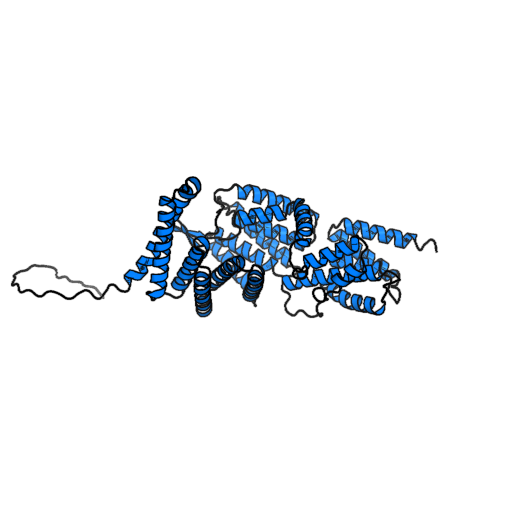27 ? 3.917 25.015 14.019 1.00 56.91 227 LEU A C 1
ATOM 1718 O O . LEU A 1 227 ? 4.598 25.571 14.876 1.00 56.91 227 LEU A O 1
ATOM 1722 N N . THR A 1 228 ? 2.600 25.210 13.927 1.00 50.66 228 THR A N 1
ATOM 1723 C CA . THR A 1 228 ? 1.844 26.135 14.790 1.00 50.66 228 THR A CA 1
ATOM 1724 C C . THR A 1 228 ? 1.029 25.440 15.876 1.00 50.66 228 THR A C 1
ATOM 1726 O O . THR A 1 228 ? 0.453 26.116 16.730 1.00 50.66 228 THR A O 1
ATOM 1729 N N . VAL A 1 229 ? 0.956 24.106 15.846 1.00 52.97 229 VAL A N 1
ATOM 1730 C CA . VAL A 1 229 ? 0.340 23.297 16.898 1.00 52.97 229 VAL A CA 1
ATOM 1731 C C . VAL A 1 229 ? 1.451 22.961 17.888 1.00 52.97 229 VAL A C 1
ATOM 1733 O O . VAL A 1 229 ? 2.373 22.222 17.560 1.00 52.97 229 VAL A O 1
ATOM 1736 N N . GLY A 1 230 ? 1.385 23.521 19.099 1.00 48.03 230 GLY A N 1
ATOM 1737 C CA . GLY A 1 230 ? 2.348 23.240 20.175 1.00 48.03 230 GLY A CA 1
ATOM 1738 C C . GLY A 1 230 ? 2.449 21.754 20.562 1.00 48.03 230 GLY A C 1
ATOM 1739 O O . GLY A 1 230 ? 3.402 21.373 21.229 1.00 48.03 230 GLY A O 1
ATOM 1740 N N . ASP A 1 231 ? 1.516 20.926 20.082 1.00 53.97 231 ASP A N 1
ATOM 1741 C CA . ASP A 1 231 ? 1.496 19.466 20.155 1.00 53.97 231 ASP A CA 1
ATOM 1742 C C . ASP A 1 231 ? 1.408 18.860 18.739 1.00 53.97 231 ASP A C 1
ATOM 1744 O O . ASP A 1 231 ? 0.330 18.639 18.187 1.00 53.97 231 ASP A O 1
ATOM 1748 N N . SER A 1 232 ? 2.555 18.602 18.108 1.00 58.81 232 SER A N 1
ATOM 1749 C CA . SER A 1 232 ? 2.608 17.904 16.815 1.00 58.81 232 SER A CA 1
ATOM 1750 C C . SER A 1 232 ? 2.000 16.505 16.952 1.00 58.81 232 SER A C 1
ATOM 1752 O O . SER A 1 232 ? 2.530 15.695 17.704 1.00 58.81 232 SER A O 1
ATOM 1754 N N . ILE A 1 233 ? 0.959 16.184 16.174 1.00 69.75 233 ILE A N 1
ATOM 1755 C CA . ILE A 1 233 ? 0.412 14.820 16.072 1.00 69.75 233 ILE A CA 1
ATOM 1756 C C . ILE A 1 233 ? 1.460 13.947 15.368 1.00 69.75 233 ILE A C 1
ATOM 1758 O O . ILE A 1 233 ? 1.715 14.137 14.170 1.00 69.75 233 ILE A O 1
ATOM 1762 N N . PRO A 1 234 ? 2.113 13.012 16.071 1.00 70.50 234 PRO A N 1
ATOM 1763 C CA . PRO A 1 234 ? 3.301 12.376 15.536 1.00 70.50 234 PRO A CA 1
ATOM 1764 C C . PRO A 1 234 ? 2.963 11.357 14.430 1.00 70.50 234 PRO A C 1
ATOM 1766 O O . PRO A 1 234 ? 3.732 11.231 13.476 1.00 70.50 234 PRO A O 1
ATOM 1769 N N . GLN A 1 235 ? 1.779 10.727 14.457 1.00 73.12 235 GLN A N 1
ATOM 1770 C CA . GLN A 1 235 ? 1.294 9.828 13.397 1.00 73.12 235 GLN A CA 1
ATOM 1771 C C . GLN A 1 235 ? 1.184 10.549 12.043 1.00 73.12 235 GLN A C 1
ATOM 1773 O O . GLN A 1 235 ? 1.662 10.046 11.024 1.00 73.12 235 GLN A O 1
ATOM 1778 N N . LEU A 1 236 ? 0.622 11.765 12.031 1.00 77.12 236 LEU A N 1
ATOM 1779 C CA . LEU A 1 236 ? 0.513 12.590 10.821 1.00 77.12 236 LEU A CA 1
ATOM 1780 C C . LEU A 1 236 ? 1.886 13.084 10.357 1.00 77.12 236 LEU A C 1
ATOM 1782 O O . LEU A 1 236 ? 2.169 13.082 9.161 1.00 77.12 236 LEU A O 1
ATOM 1786 N N . ALA A 1 237 ? 2.775 13.430 11.290 1.00 77.31 237 ALA A N 1
ATOM 1787 C CA . ALA A 1 237 ? 4.153 13.792 10.970 1.00 77.31 237 ALA A CA 1
ATOM 1788 C C . ALA A 1 237 ? 4.915 12.637 10.293 1.00 77.31 237 ALA A C 1
ATOM 1790 O O . ALA A 1 237 ? 5.624 12.852 9.306 1.00 77.31 237 ALA A O 1
ATOM 1791 N N . GLY A 1 238 ? 4.764 11.411 10.804 1.00 76.44 238 GLY A N 1
ATOM 1792 C CA . GLY A 1 238 ? 5.339 10.207 10.204 1.00 76.44 238 GLY A CA 1
ATOM 1793 C C . GLY A 1 238 ? 4.800 9.969 8.796 1.00 76.44 238 GLY A C 1
ATOM 1794 O O . GLY A 1 238 ? 5.579 9.782 7.861 1.00 76.44 238 GLY A O 1
ATOM 1795 N N . LEU A 1 239 ? 3.481 10.079 8.626 1.00 78.81 239 LEU A N 1
ATOM 1796 C CA . LEU A 1 239 ? 2.822 9.902 7.335 1.00 78.81 239 LEU A CA 1
ATOM 1797 C C . LEU A 1 239 ? 3.262 10.947 6.299 1.00 78.81 239 LEU A C 1
ATOM 1799 O O . LEU A 1 239 ? 3.547 10.582 5.163 1.00 78.81 239 LEU A O 1
ATOM 1803 N N . ILE A 1 240 ? 3.409 12.220 6.681 1.00 83.12 240 ILE A N 1
ATOM 1804 C CA . ILE A 1 240 ? 3.923 13.272 5.787 1.00 83.12 240 ILE A CA 1
ATOM 1805 C C . ILE A 1 240 ? 5.315 12.915 5.260 1.00 83.12 240 ILE A C 1
ATOM 1807 O O . ILE A 1 240 ? 5.571 13.045 4.064 1.00 83.12 240 ILE A O 1
ATOM 1811 N N . ASN A 1 241 ? 6.220 12.459 6.131 1.00 81.44 241 ASN A N 1
ATOM 1812 C CA . ASN A 1 241 ? 7.569 12.071 5.713 1.00 81.44 241 ASN A CA 1
ATOM 1813 C C . ASN A 1 241 ? 7.551 10.829 4.817 1.00 81.44 241 ASN A C 1
ATOM 1815 O O . ASN A 1 241 ? 8.300 10.771 3.844 1.00 81.44 241 ASN A O 1
ATOM 1819 N N . LEU A 1 242 ? 6.665 9.872 5.100 1.00 80.44 242 LEU A N 1
ATOM 1820 C CA . LEU A 1 242 ? 6.497 8.682 4.277 1.00 80.44 242 LEU A CA 1
ATOM 1821 C C . LEU A 1 242 ? 5.989 9.035 2.869 1.00 80.44 242 LEU A C 1
ATOM 1823 O O . LEU A 1 242 ? 6.569 8.585 1.883 1.00 80.44 242 LEU A O 1
ATOM 1827 N N . ILE A 1 243 ? 4.959 9.881 2.761 1.00 82.62 243 ILE A N 1
ATOM 1828 C CA . ILE A 1 243 ? 4.437 10.372 1.474 1.00 82.62 243 ILE A CA 1
ATOM 1829 C C . ILE A 1 243 ? 5.533 11.140 0.720 1.00 82.62 243 ILE A C 1
ATOM 1831 O O . ILE A 1 243 ? 5.703 10.950 -0.483 1.00 82.62 243 ILE A O 1
ATOM 1835 N N . ASP A 1 244 ? 6.322 11.960 1.418 1.00 82.00 244 ASP A N 1
ATOM 1836 C CA . ASP A 1 244 ? 7.403 12.735 0.804 1.00 82.00 244 ASP A CA 1
ATOM 1837 C C . ASP A 1 244 ? 8.521 11.838 0.234 1.00 82.00 244 ASP A C 1
ATOM 1839 O O . ASP A 1 244 ? 9.018 12.083 -0.869 1.00 82.00 244 ASP A O 1
ATOM 1843 N N . VAL A 1 245 ? 8.876 10.757 0.940 1.00 81.12 245 VAL A N 1
ATOM 1844 C CA . VAL A 1 245 ? 9.798 9.724 0.439 1.00 81.12 245 VAL A CA 1
ATOM 1845 C C . VAL A 1 245 ? 9.191 8.986 -0.754 1.00 81.12 245 VAL A C 1
ATOM 1847 O O . VAL A 1 245 ? 9.859 8.853 -1.779 1.00 81.12 245 VAL A O 1
ATOM 1850 N N . MET A 1 246 ? 7.919 8.577 -0.681 1.00 77.88 246 MET A N 1
ATOM 1851 C CA . MET A 1 246 ? 7.228 7.914 -1.795 1.00 77.88 246 MET A CA 1
ATOM 1852 C C . MET A 1 246 ? 7.198 8.781 -3.062 1.00 77.88 246 MET A C 1
ATOM 1854 O O . MET A 1 246 ? 7.430 8.273 -4.159 1.00 77.88 246 MET A O 1
ATOM 1858 N N . CYS A 1 247 ? 6.993 10.096 -2.937 1.00 77.12 247 CYS A N 1
ATOM 1859 C CA . CYS A 1 247 ? 7.066 11.021 -4.071 1.00 77.12 247 CYS A CA 1
ATOM 1860 C C . CYS A 1 247 ? 8.441 11.050 -4.737 1.00 77.12 247 CYS A C 1
ATOM 1862 O O . CYS A 1 247 ? 8.528 11.139 -5.962 1.00 77.12 247 CYS A O 1
ATOM 1864 N N . VAL A 1 248 ? 9.516 11.000 -3.948 1.00 76.38 248 VAL A N 1
ATOM 1865 C CA . VAL A 1 248 ? 10.878 11.028 -4.493 1.00 76.38 248 VAL A CA 1
ATOM 1866 C C . VAL A 1 248 ? 11.283 9.684 -5.087 1.00 76.38 248 VAL A C 1
ATOM 1868 O O . VAL A 1 248 ? 11.942 9.656 -6.125 1.00 76.38 248 VAL A O 1
ATOM 1871 N N . ILE A 1 249 ? 10.813 8.577 -4.509 1.00 74.94 249 ILE A N 1
ATOM 1872 C CA . ILE A 1 249 ? 10.938 7.252 -5.129 1.00 74.94 249 ILE A CA 1
ATOM 1873 C C . ILE A 1 249 ? 10.229 7.253 -6.491 1.00 74.94 249 ILE A C 1
ATOM 1875 O O . ILE A 1 249 ? 10.815 6.847 -7.491 1.00 74.94 249 ILE A O 1
ATOM 1879 N N . ARG A 1 250 ? 9.007 7.801 -6.567 1.00 69.88 250 ARG A N 1
ATOM 1880 C CA . ARG A 1 250 ? 8.239 7.913 -7.819 1.00 69.88 250 ARG A CA 1
ATOM 1881 C C . ARG A 1 250 ? 8.914 8.803 -8.867 1.00 69.88 250 ARG A C 1
ATOM 1883 O O . ARG A 1 250 ? 8.734 8.582 -10.061 1.00 69.88 250 ARG A O 1
ATOM 1890 N N . SER A 1 251 ? 9.671 9.818 -8.452 1.00 69.81 251 SER A N 1
ATOM 1891 C CA . SER A 1 251 ? 10.361 10.723 -9.378 1.00 69.81 251 SER A CA 1
ATOM 1892 C C . SER A 1 251 ? 11.692 10.177 -9.913 1.00 69.81 251 SER A C 1
ATOM 1894 O O . SER A 1 251 ? 12.227 10.753 -10.863 1.00 69.81 251 SER A O 1
ATOM 1896 N N . GLY A 1 252 ? 12.207 9.077 -9.345 1.00 64.88 252 GLY A N 1
ATOM 1897 C CA . GLY A 1 252 ? 13.450 8.418 -9.767 1.00 64.88 252 GLY A CA 1
ATOM 1898 C C . GLY A 1 252 ? 14.734 9.144 -9.344 1.00 64.88 252 GLY A C 1
ATOM 1899 O O . GLY A 1 252 ? 15.824 8.784 -9.781 1.00 64.88 252 GLY A O 1
ATOM 1900 N N . ASN A 1 253 ? 14.650 10.176 -8.496 1.00 69.75 253 ASN A N 1
ATOM 1901 C CA . ASN A 1 253 ? 15.838 10.915 -8.064 1.00 69.75 253 ASN A CA 1
ATOM 1902 C C . ASN A 1 253 ? 16.540 10.201 -6.898 1.00 69.75 253 ASN A C 1
ATOM 1904 O O . ASN A 1 253 ? 16.186 10.383 -5.732 1.00 69.75 253 ASN A O 1
ATOM 1908 N N . THR A 1 254 ? 17.574 9.423 -7.218 1.00 65.38 254 THR A N 1
ATOM 1909 C CA . THR A 1 254 ? 18.288 8.570 -6.248 1.00 65.38 254 THR A CA 1
ATOM 1910 C C . THR A 1 254 ? 18.972 9.372 -5.129 1.00 65.38 254 THR A C 1
ATOM 1912 O O . THR A 1 254 ? 18.998 8.929 -3.981 1.00 65.38 254 THR A O 1
ATOM 1915 N N . HIS A 1 255 ? 19.490 10.571 -5.417 1.00 69.06 255 HIS A N 1
ATOM 1916 C CA . HIS A 1 255 ? 20.171 11.397 -4.411 1.00 69.06 255 HIS A CA 1
ATOM 1917 C C . HIS A 1 255 ? 19.180 12.015 -3.421 1.00 69.06 255 HIS A C 1
ATOM 1919 O O . HIS A 1 255 ? 19.338 11.885 -2.209 1.00 69.06 255 HIS A O 1
ATOM 1925 N N . GLN A 1 256 ? 18.114 12.639 -3.933 1.00 73.38 256 GLN A N 1
ATOM 1926 C CA . GLN A 1 256 ? 17.062 13.186 -3.075 1.00 73.38 256 GLN A CA 1
ATOM 1927 C C . GLN A 1 256 ? 16.350 12.082 -2.287 1.00 73.38 256 GLN A C 1
ATOM 1929 O O . GLN A 1 256 ? 15.913 12.322 -1.163 1.00 73.38 256 GLN A O 1
ATOM 1934 N N . MET A 1 257 ? 16.237 10.877 -2.859 1.00 72.25 257 MET A N 1
ATOM 1935 C CA . MET A 1 257 ? 15.638 9.726 -2.187 1.00 72.25 257 MET A CA 1
ATOM 1936 C C . MET A 1 257 ? 16.421 9.388 -0.920 1.00 72.25 257 MET A C 1
ATOM 1938 O O . MET A 1 257 ? 15.825 9.295 0.148 1.00 72.25 257 MET A O 1
ATOM 1942 N N . LEU A 1 258 ? 17.747 9.253 -1.021 1.00 72.31 258 LEU A N 1
ATOM 1943 C CA . LEU A 1 258 ? 18.606 8.928 0.119 1.00 72.31 258 LEU A CA 1
ATOM 1944 C C . LEU A 1 258 ? 18.562 10.009 1.206 1.00 72.31 258 LEU A C 1
ATOM 1946 O O . LEU A 1 258 ? 18.502 9.676 2.389 1.00 72.31 258 LEU A O 1
ATOM 1950 N N . ASP A 1 259 ? 18.550 11.287 0.824 1.00 78.06 259 ASP A N 1
ATOM 1951 C CA . ASP A 1 259 ? 18.490 12.394 1.783 1.00 78.06 259 ASP A CA 1
ATOM 1952 C C . ASP A 1 259 ? 17.143 12.448 2.518 1.00 78.06 259 ASP A C 1
ATOM 1954 O O . ASP A 1 259 ? 17.110 12.528 3.750 1.00 78.06 259 ASP A O 1
ATOM 1958 N N . LYS A 1 260 ? 16.019 12.331 1.796 1.00 79.81 260 LYS A N 1
ATOM 1959 C CA . LYS A 1 260 ? 14.686 12.303 2.421 1.00 79.81 260 LYS A CA 1
ATOM 1960 C C . LYS A 1 260 ? 14.460 11.051 3.257 1.00 79.81 260 LYS A C 1
ATOM 1962 O O . LYS A 1 260 ? 13.832 11.133 4.308 1.00 79.81 260 LYS A O 1
ATOM 1967 N N . LEU A 1 261 ? 15.002 9.912 2.836 1.00 77.94 261 LEU A N 1
ATOM 1968 C CA . LEU A 1 261 ? 14.922 8.659 3.579 1.00 77.94 261 LEU A CA 1
ATOM 1969 C C . LEU A 1 261 ? 15.684 8.755 4.908 1.00 77.94 261 LEU A C 1
ATOM 1971 O O . LEU A 1 261 ? 15.140 8.375 5.944 1.00 77.94 261 LEU A O 1
ATOM 1975 N N . LYS A 1 262 ? 16.884 9.353 4.920 1.00 79.44 262 LYS A N 1
ATOM 1976 C CA . LYS A 1 262 ? 17.604 9.669 6.169 1.00 79.44 262 LYS A CA 1
ATOM 1977 C C . LYS A 1 262 ? 16.803 10.625 7.055 1.00 79.44 262 LYS A C 1
ATOM 1979 O O . LYS A 1 262 ? 16.687 10.392 8.256 1.00 79.44 262 LYS A O 1
ATOM 1984 N N . GLY A 1 263 ? 16.218 11.673 6.472 1.00 79.19 263 GLY A N 1
ATOM 1985 C CA . GLY A 1 263 ? 15.357 12.612 7.199 1.00 79.19 263 GLY A CA 1
ATOM 1986 C C . GLY A 1 263 ? 14.161 11.918 7.859 1.00 79.19 263 GLY A C 1
ATOM 1987 O O . GLY A 1 263 ? 13.904 12.106 9.048 1.00 79.19 263 GLY A O 1
ATOM 1988 N N . MET A 1 264 ? 13.485 11.041 7.119 1.00 80.12 264 MET A N 1
ATOM 1989 C CA . MET A 1 264 ? 12.381 10.226 7.617 1.00 80.12 264 MET A CA 1
ATOM 1990 C C . MET A 1 264 ? 12.825 9.288 8.748 1.00 80.12 264 MET A C 1
ATOM 1992 O O . MET A 1 264 ? 12.116 9.182 9.747 1.00 80.12 264 MET A O 1
ATOM 1996 N N . GLN A 1 265 ? 13.991 8.642 8.638 1.00 77.31 265 GLN A N 1
ATOM 1997 C CA . GLN A 1 265 ? 14.532 7.787 9.702 1.00 77.31 265 GLN A CA 1
ATOM 1998 C C . GLN A 1 265 ? 14.763 8.567 10.999 1.00 77.31 265 GLN A C 1
ATOM 2000 O O . GLN A 1 265 ? 14.340 8.110 12.058 1.00 77.31 265 GLN A O 1
ATOM 2005 N N . VAL A 1 266 ? 15.346 9.769 10.918 1.00 81.31 266 VAL A N 1
ATOM 2006 C CA . VAL A 1 266 ? 15.570 10.642 12.084 1.00 81.31 266 VAL A CA 1
ATOM 2007 C C . VAL A 1 266 ? 14.250 11.054 12.736 1.00 81.31 266 VAL A C 1
ATOM 2009 O O . VAL A 1 266 ? 14.127 11.024 13.963 1.00 81.31 266 VAL A O 1
ATOM 2012 N N . VAL A 1 267 ? 13.248 11.422 11.931 1.00 75.88 267 VAL A N 1
ATOM 2013 C CA . VAL A 1 267 ? 11.920 11.771 12.450 1.00 75.88 267 VAL A CA 1
ATOM 2014 C C . VAL A 1 267 ? 11.276 10.552 13.106 1.00 75.88 267 VAL A C 1
ATOM 2016 O O . VAL A 1 267 ? 10.854 10.655 14.252 1.00 75.88 267 VAL A O 1
ATOM 2019 N N . MET A 1 268 ? 11.259 9.389 12.452 1.00 72.12 268 MET A N 1
ATOM 2020 C CA . MET A 1 268 ? 10.701 8.164 13.034 1.00 72.12 268 MET A CA 1
ATOM 2021 C C . MET A 1 268 ? 11.417 7.753 14.328 1.00 72.12 268 MET A C 1
ATOM 2023 O O . MET A 1 268 ? 10.754 7.356 15.280 1.00 72.12 268 MET A O 1
ATOM 2027 N N . ASP A 1 269 ? 12.737 7.922 14.416 1.00 76.25 269 ASP A N 1
ATOM 2028 C CA . ASP A 1 269 ? 13.513 7.660 15.635 1.00 76.25 269 ASP A CA 1
ATOM 2029 C C . ASP A 1 269 ? 13.158 8.579 16.797 1.00 76.25 269 ASP A C 1
ATOM 2031 O O . ASP A 1 269 ? 13.108 8.153 17.955 1.00 76.25 269 ASP A O 1
ATOM 2035 N N . ARG A 1 270 ? 12.901 9.852 16.496 1.00 75.88 270 ARG A N 1
ATOM 2036 C CA . ARG A 1 270 ? 12.417 10.813 17.484 1.00 75.88 270 ARG A CA 1
ATOM 2037 C C . ARG A 1 270 ? 11.004 10.461 17.942 1.00 75.88 270 ARG A C 1
ATOM 2039 O O . ARG A 1 270 ? 10.734 10.504 19.137 1.00 75.88 270 ARG A O 1
ATOM 2046 N N . MET A 1 271 ? 10.134 10.090 17.008 1.00 68.19 271 MET A N 1
ATOM 2047 C CA . MET A 1 271 ? 8.730 9.786 17.279 1.00 68.19 271 MET A CA 1
ATOM 2048 C C . MET A 1 271 ? 8.534 8.451 18.015 1.00 68.19 271 MET A C 1
ATOM 2050 O O . MET A 1 271 ? 7.662 8.347 18.871 1.00 68.19 271 MET A O 1
ATOM 2054 N N . LEU A 1 272 ? 9.383 7.447 17.765 1.00 68.38 272 LEU A N 1
ATOM 2055 C CA . LEU A 1 272 ? 9.378 6.171 18.497 1.00 68.38 272 LEU A CA 1
ATOM 2056 C C . LEU A 1 272 ? 9.639 6.353 20.002 1.00 68.38 272 LEU A C 1
ATOM 2058 O O . LEU A 1 272 ? 9.173 5.543 20.805 1.00 68.38 272 LEU A O 1
ATOM 2062 N N . LYS A 1 273 ? 10.359 7.417 20.384 1.00 71.38 273 LYS A N 1
ATOM 2063 C CA . LYS A 1 273 ? 10.643 7.782 21.781 1.00 71.38 273 LYS A CA 1
ATOM 2064 C C . LYS A 1 273 ? 9.520 8.588 22.438 1.00 71.38 273 LYS A C 1
ATOM 2066 O O . LYS A 1 273 ? 9.569 8.790 23.648 1.00 71.38 273 LYS A O 1
ATOM 2071 N N . ASP A 1 274 ? 8.534 9.048 21.671 1.00 68.88 274 ASP A N 1
ATOM 2072 C CA . ASP A 1 274 ? 7.411 9.812 22.201 1.00 68.88 274 ASP A CA 1
ATOM 2073 C C . ASP A 1 274 ? 6.432 8.889 22.950 1.00 68.88 274 ASP A C 1
ATOM 2075 O O . ASP A 1 274 ? 6.049 7.807 22.478 1.00 68.88 274 ASP A O 1
ATOM 2079 N N . ALA A 1 275 ? 6.029 9.321 24.145 1.00 60.41 275 ALA A N 1
ATOM 2080 C CA . ALA A 1 275 ? 5.038 8.643 24.969 1.00 60.41 275 ALA A CA 1
ATOM 2081 C C . ALA A 1 275 ? 3.618 8.803 24.399 1.00 60.41 275 ALA A C 1
ATOM 2083 O O . ALA A 1 275 ? 2.802 7.900 24.571 1.00 60.41 275 ALA A O 1
ATOM 2084 N N . LYS A 1 276 ? 3.343 9.897 23.667 1.00 61.38 276 LYS A N 1
ATOM 2085 C CA . LYS A 1 276 ? 2.043 10.163 23.019 1.00 61.38 276 LYS A CA 1
ATOM 2086 C C . LYS A 1 276 ? 1.783 9.269 21.799 1.00 61.38 276 LYS A C 1
ATOM 2088 O O . LYS A 1 276 ? 0.652 9.175 21.330 1.00 61.38 276 LYS A O 1
ATOM 2093 N N . TRP A 1 277 ? 2.809 8.592 21.278 1.00 61.75 277 TRP A N 1
ATOM 2094 C CA . TRP A 1 277 ? 2.639 7.608 20.211 1.00 61.75 277 TRP A CA 1
ATOM 2095 C C . TRP A 1 277 ? 2.108 6.298 20.800 1.00 61.75 277 TRP A C 1
ATOM 2097 O O . TRP A 1 277 ? 2.837 5.588 21.504 1.00 61.75 277 TRP A O 1
ATOM 2107 N N . SER A 1 278 ? 0.851 5.960 20.503 1.00 55.03 278 SER A N 1
ATOM 2108 C CA . SER A 1 278 ? 0.213 4.762 21.053 1.00 55.03 278 SER A CA 1
ATOM 2109 C C . SER A 1 278 ? 0.906 3.481 20.568 1.00 55.03 278 SER A C 1
ATOM 2111 O O . SER A 1 278 ? 1.224 3.294 19.391 1.00 55.03 278 SER A O 1
ATOM 2113 N N . SER A 1 279 ? 1.197 2.582 21.507 1.00 43.03 279 SER A N 1
ATOM 2114 C CA . SER A 1 279 ? 1.714 1.238 21.221 1.00 43.03 279 SER A CA 1
ATOM 2115 C C . SER A 1 279 ? 0.639 0.318 20.639 1.00 43.03 279 SER A C 1
ATOM 2117 O O . SER A 1 279 ? 0.973 -0.628 19.925 1.00 43.03 279 SER A O 1
ATOM 2119 N N . SER A 1 280 ? -0.629 0.611 20.919 1.00 38.41 280 SER A N 1
ATOM 2120 C CA . SER A 1 280 ? -1.808 -0.089 20.428 1.00 38.41 280 SER A CA 1
ATOM 2121 C C . SER A 1 280 ? -2.537 0.756 19.382 1.00 38.41 280 SER A C 1
ATOM 2123 O O . SER A 1 280 ? -2.734 1.964 19.542 1.00 38.41 280 SER A O 1
ATOM 2125 N N . ILE A 1 281 ? -2.943 0.108 18.289 1.00 42.44 281 ILE A N 1
ATOM 2126 C CA . ILE A 1 281 ? -4.037 0.604 17.454 1.00 42.44 281 ILE A CA 1
ATOM 2127 C C . ILE A 1 281 ? -5.251 0.545 18.374 1.00 42.44 281 ILE A C 1
ATOM 2129 O O . ILE A 1 281 ? -5.609 -0.547 18.808 1.00 42.44 281 ILE A O 1
ATOM 2133 N N . SER A 1 282 ? -5.843 1.685 18.736 1.00 41.03 282 SER A N 1
ATOM 2134 C CA . SER A 1 282 ? -7.133 1.623 19.413 1.00 41.03 282 SER A CA 1
ATOM 2135 C C . SER A 1 282 ? -8.103 0.965 18.437 1.00 41.03 282 SER A C 1
ATOM 2137 O O . SER A 1 282 ? -8.449 1.546 17.401 1.00 41.03 282 SER A O 1
ATOM 2139 N N . LEU A 1 283 ? -8.490 -0.275 18.745 1.00 40.97 283 LEU A N 1
ATOM 2140 C CA . LEU A 1 283 ? -9.520 -1.018 18.024 1.00 40.97 283 LEU A CA 1
ATOM 2141 C C . LEU A 1 283 ? -10.886 -0.321 18.138 1.00 40.97 283 LEU A C 1
ATOM 2143 O O . LEU A 1 283 ? -11.843 -0.686 17.457 1.00 40.97 283 LEU A O 1
ATOM 2147 N N . GLU A 1 284 ? -10.984 0.714 18.978 1.00 42.53 284 GLU A N 1
ATOM 2148 C CA . GLU A 1 284 ? -12.101 1.641 19.009 1.00 42.53 284 GLU A CA 1
ATOM 2149 C C . GLU A 1 284 ? -12.029 2.602 17.823 1.00 42.53 284 GLU A C 1
ATOM 2151 O O . GLU A 1 284 ? -11.910 3.817 17.951 1.00 42.53 284 GLU A O 1
ATOM 2156 N N . THR A 1 285 ? -12.223 2.060 16.625 1.00 42.16 285 THR A N 1
ATOM 2157 C CA . THR A 1 285 ? -12.643 2.821 15.440 1.00 42.16 285 THR A CA 1
ATOM 2158 C C . THR A 1 285 ? -14.114 3.257 15.592 1.00 42.16 285 THR A C 1
ATOM 2160 O O . THR A 1 285 ? -14.919 3.131 14.674 1.00 42.16 285 THR A O 1
ATOM 2163 N N . ARG A 1 286 ? -14.519 3.697 16.795 1.00 41.41 286 ARG A N 1
ATOM 2164 C CA . ARG A 1 286 ? -15.907 4.062 17.129 1.00 41.41 286 ARG A CA 1
ATOM 2165 C C . ARG A 1 286 ? -16.321 5.354 16.408 1.00 41.41 286 ARG A C 1
ATOM 2167 O O . ARG A 1 286 ? -17.505 5.547 16.133 1.00 41.41 286 ARG A O 1
ATOM 2174 N N . SER A 1 287 ? -15.352 6.211 16.070 1.00 44.12 287 SER A N 1
ATOM 2175 C CA . SER A 1 287 ? -15.527 7.469 15.340 1.00 44.12 287 SER A CA 1
ATOM 2176 C C . SER A 1 287 ? -14.158 8.050 14.949 1.00 44.12 287 SER A C 1
ATOM 2178 O O . SER A 1 287 ? -13.175 7.820 15.648 1.00 44.12 287 SER A O 1
ATOM 2180 N N . VAL A 1 288 ? -14.091 8.839 13.867 1.00 48.66 288 VAL A N 1
ATOM 2181 C CA . VAL A 1 288 ? -12.918 9.686 13.536 1.00 48.66 288 VAL A CA 1
ATOM 2182 C C . VAL A 1 288 ? -12.694 10.756 14.620 1.00 48.66 288 VAL A C 1
ATOM 2184 O O . VAL A 1 288 ? -11.588 11.265 14.771 1.00 48.66 288 VAL A O 1
ATOM 2187 N N . VAL A 1 289 ? -13.736 11.055 15.404 1.00 47.09 289 VAL A N 1
ATOM 2188 C CA . VAL A 1 289 ? -13.756 12.026 16.503 1.00 47.09 289 VAL A CA 1
ATOM 2189 C C . VAL A 1 289 ? -14.231 11.332 17.784 1.00 47.09 289 VAL A C 1
ATOM 2191 O O . VAL A 1 289 ? -15.380 10.895 17.863 1.00 47.09 289 VAL A O 1
ATOM 2194 N N . GLY A 1 290 ? -13.351 11.200 18.769 1.00 50.81 290 GLY A N 1
ATOM 2195 C CA . GLY A 1 290 ? -13.661 10.806 20.141 1.00 50.81 290 GLY A CA 1
ATOM 2196 C C . GLY A 1 290 ? -13.881 12.010 21.050 1.00 50.81 290 GLY A C 1
ATOM 2197 O O . GLY A 1 290 ? -13.700 13.149 20.636 1.00 50.81 290 GLY A O 1
ATOM 2198 N N . ILE A 1 291 ? -14.260 11.752 22.296 1.00 47.44 291 ILE A N 1
ATOM 2199 C CA . ILE A 1 291 ? -14.361 12.769 23.345 1.00 47.44 291 ILE A CA 1
ATOM 2200 C C . ILE A 1 291 ? -13.331 12.394 24.414 1.00 47.44 291 ILE A C 1
ATOM 2202 O O . ILE A 1 291 ? -13.362 11.270 24.910 1.00 47.44 291 ILE A O 1
ATOM 2206 N N . ASP A 1 292 ? -12.399 13.298 24.713 1.00 48.78 292 ASP A N 1
ATOM 2207 C CA . ASP A 1 292 ? -11.379 13.105 25.753 1.00 48.78 292 ASP A CA 1
ATOM 2208 C C . ASP A 1 292 ? -11.994 13.140 27.160 1.00 48.78 292 ASP A C 1
ATOM 2210 O O . ASP A 1 292 ? -13.135 13.575 27.338 1.00 48.78 292 ASP A O 1
ATOM 2214 N N . THR A 1 293 ? -11.220 12.772 28.184 1.00 45.22 293 THR A N 1
ATOM 2215 C CA . THR A 1 293 ? -11.631 12.840 29.600 1.00 45.22 293 THR A CA 1
ATOM 2216 C C . THR A 1 293 ? -12.108 14.232 30.026 1.00 45.22 293 THR A C 1
ATOM 2218 O O . THR A 1 293 ? -12.891 14.358 30.965 1.00 45.22 293 THR A O 1
ATOM 2221 N N . ASP A 1 294 ? -11.688 15.266 29.295 1.00 42.84 294 ASP A N 1
ATOM 2222 C CA . ASP A 1 294 ? -12.036 16.671 29.515 1.00 42.84 294 ASP A CA 1
ATOM 2223 C C . ASP A 1 294 ? -13.274 17.136 28.720 1.00 42.84 294 ASP A C 1
ATOM 2225 O O . ASP A 1 294 ? -13.598 18.326 28.703 1.00 42.84 294 ASP A O 1
ATOM 2229 N N . GLY A 1 295 ? -13.961 16.231 28.014 1.00 41.00 295 GLY A N 1
ATOM 2230 C CA . GLY A 1 295 ? -15.151 16.550 27.218 1.00 41.00 295 GLY A CA 1
ATOM 2231 C C . GLY A 1 295 ? -14.860 17.224 25.871 1.00 41.00 295 GLY A C 1
ATOM 2232 O O . GLY A 1 295 ? -15.787 17.692 25.211 1.00 41.00 295 GLY A O 1
ATOM 2233 N N . ARG A 1 296 ? -13.589 17.299 25.455 1.00 46.44 296 ARG A N 1
ATOM 2234 C CA . ARG A 1 296 ? -13.178 17.883 24.168 1.00 46.44 296 ARG A CA 1
ATOM 2235 C C . ARG A 1 296 ? -13.219 16.846 23.058 1.00 46.44 296 ARG A C 1
ATOM 2237 O O . ARG A 1 296 ? -12.801 15.712 23.260 1.00 46.44 296 ARG A O 1
ATOM 2244 N N . GLU A 1 297 ? -13.659 17.263 21.878 1.00 49.41 297 GLU A N 1
ATOM 2245 C CA . GLU A 1 297 ? -13.581 16.452 20.666 1.00 49.41 297 GLU A CA 1
ATOM 2246 C C . GLU A 1 297 ? -12.111 16.247 20.258 1.00 49.41 297 GLU A C 1
ATOM 2248 O O . GLU A 1 297 ? -11.352 17.207 20.113 1.00 49.41 297 GLU A O 1
ATOM 2253 N N . VAL A 1 298 ? -11.693 14.991 20.102 1.00 53.69 298 VAL A N 1
ATOM 2254 C CA . VAL A 1 298 ? -10.328 14.586 19.746 1.00 53.69 298 VAL A CA 1
ATOM 2255 C C . VAL A 1 298 ? -10.366 13.694 18.523 1.00 53.69 298 VAL A C 1
ATOM 2257 O O . VAL A 1 298 ? -11.145 12.752 18.446 1.00 53.69 298 VAL A O 1
ATOM 2260 N N . LEU A 1 299 ? -9.486 13.951 17.564 1.00 57.22 299 LEU A N 1
ATOM 2261 C CA . LEU A 1 299 ? -9.358 13.108 16.386 1.00 57.22 299 LEU A CA 1
ATOM 2262 C C . LEU A 1 299 ? -8.686 11.770 16.759 1.00 57.22 299 LEU A C 1
ATOM 2264 O O . LEU A 1 299 ? -7.536 11.762 17.199 1.00 57.22 299 LEU A O 1
ATOM 2268 N N . ILE A 1 300 ? -9.371 10.640 16.566 1.00 57.69 300 ILE A N 1
ATOM 2269 C CA . ILE A 1 300 ? -8.804 9.308 16.831 1.00 57.69 300 ILE A CA 1
ATOM 2270 C C . ILE A 1 300 ? -8.201 8.763 15.535 1.00 57.69 300 ILE A C 1
ATOM 2272 O O . ILE A 1 300 ? -8.915 8.440 14.587 1.00 57.69 300 ILE A O 1
ATOM 2276 N N . MET A 1 301 ? -6.872 8.650 15.495 1.00 57.97 301 MET A N 1
ATOM 2277 C CA . MET A 1 301 ? -6.128 8.105 14.356 1.00 57.97 301 MET A CA 1
ATOM 2278 C C . MET A 1 301 ? -5.551 6.728 14.708 1.00 57.97 301 MET A C 1
ATOM 2280 O O . MET A 1 301 ? -4.575 6.623 15.448 1.00 57.97 301 MET A O 1
ATOM 2284 N N . SER A 1 302 ? -6.138 5.672 14.145 1.00 56.38 302 SER A N 1
ATOM 2285 C CA . SER A 1 302 ? -5.763 4.272 14.393 1.00 56.38 302 SER A CA 1
ATOM 2286 C C . SER A 1 302 ? -4.881 3.698 13.271 1.00 56.38 302 SER A C 1
ATOM 2288 O O . SER A 1 302 ? -5.188 2.649 12.712 1.00 56.38 302 SER A O 1
ATOM 2290 N N . PHE A 1 303 ? -3.797 4.387 12.898 1.00 61.22 303 PHE A N 1
ATOM 2291 C CA . PHE A 1 303 ? -2.856 3.913 11.870 1.00 61.22 303 PHE A CA 1
ATOM 2292 C C . PHE A 1 303 ? -1.393 4.156 12.261 1.00 61.22 303 PHE A C 1
ATOM 2294 O O . PHE A 1 303 ? -1.097 5.049 13.053 1.00 61.22 303 PHE A O 1
ATOM 2301 N N . LEU A 1 304 ? -0.482 3.368 11.670 1.00 61.97 304 LEU A N 1
ATOM 2302 C CA . LEU A 1 304 ? 0.970 3.423 11.891 1.00 61.97 304 LEU A CA 1
ATOM 2303 C C . LEU A 1 304 ? 1.340 3.208 13.372 1.00 61.97 304 LEU A C 1
ATOM 2305 O O . LEU A 1 304 ? 1.820 4.104 14.065 1.00 61.97 304 LEU A O 1
ATOM 2309 N N . ASN A 1 305 ? 1.112 1.995 13.880 1.00 64.38 305 ASN A N 1
ATOM 2310 C CA . ASN A 1 305 ? 1.486 1.665 15.257 1.00 64.38 305 ASN A CA 1
ATOM 2311 C C . ASN A 1 305 ? 3.025 1.682 15.434 1.00 64.38 305 ASN A C 1
ATOM 2313 O O . ASN A 1 305 ? 3.781 1.721 14.458 1.00 64.38 305 ASN A O 1
ATOM 2317 N N . LYS A 1 306 ? 3.524 1.631 16.680 1.00 62.59 306 LYS A N 1
ATOM 2318 C CA . LYS A 1 306 ? 4.983 1.614 16.934 1.00 62.59 306 LYS A CA 1
ATOM 2319 C C . LYS A 1 306 ? 5.710 0.467 16.219 1.00 62.59 306 LYS A C 1
ATOM 2321 O O . LYS A 1 306 ? 6.836 0.663 15.770 1.00 62.59 306 LYS A O 1
ATOM 2326 N N . LYS A 1 307 ? 5.087 -0.710 16.098 1.00 60.06 307 LYS A N 1
ATOM 2327 C CA . LYS A 1 307 ? 5.656 -1.887 15.417 1.00 60.06 307 LYS A CA 1
ATOM 2328 C C . LYS A 1 307 ? 5.721 -1.687 13.899 1.00 60.06 307 LYS A C 1
ATOM 2330 O O . LYS A 1 307 ? 6.736 -2.016 13.291 1.00 60.06 307 LYS A O 1
ATOM 2335 N N . ASP A 1 308 ? 4.694 -1.099 13.297 1.00 64.06 308 ASP A N 1
ATOM 2336 C CA . ASP A 1 308 ? 4.611 -0.798 11.868 1.00 64.06 308 ASP A CA 1
ATOM 2337 C C . ASP A 1 308 ? 5.615 0.297 11.510 1.00 64.06 308 ASP A C 1
ATOM 2339 O O . ASP A 1 308 ? 6.395 0.142 10.575 1.00 64.06 308 ASP A O 1
ATOM 2343 N N . ALA A 1 309 ? 5.673 1.369 12.308 1.00 64.62 309 ALA A N 1
ATOM 2344 C CA . ALA A 1 309 ? 6.659 2.438 12.162 1.00 64.62 309 ALA A CA 1
ATOM 2345 C C . ALA A 1 309 ? 8.092 1.900 12.287 1.00 64.62 309 ALA A C 1
ATOM 2347 O O . ALA A 1 309 ? 8.965 2.236 11.485 1.00 64.62 309 ALA A O 1
ATOM 2348 N N . PHE A 1 310 ? 8.335 1.015 13.258 1.00 65.25 310 PHE A N 1
ATOM 2349 C CA . PHE A 1 310 ? 9.619 0.337 13.411 1.00 65.25 310 PHE A CA 1
ATOM 2350 C C . PHE A 1 310 ? 9.945 -0.534 12.193 1.00 65.25 310 PHE A C 1
ATOM 2352 O O . PHE A 1 310 ? 11.068 -0.482 11.696 1.00 65.25 310 PHE A O 1
ATOM 2359 N N . SER A 1 311 ? 8.976 -1.287 11.676 1.00 63.28 311 SER A N 1
ATOM 2360 C CA . SER A 1 311 ? 9.157 -2.154 10.507 1.00 63.28 311 SER A CA 1
ATOM 2361 C C . SER A 1 311 ? 9.469 -1.346 9.248 1.00 63.28 311 SER A C 1
ATOM 2363 O O . SER A 1 311 ? 10.425 -1.657 8.544 1.00 63.28 311 SER A O 1
ATOM 2365 N N . ILE A 1 312 ? 8.737 -0.255 9.007 1.00 65.06 312 ILE A N 1
ATOM 2366 C CA . ILE A 1 312 ? 8.976 0.664 7.885 1.00 65.06 312 ILE A CA 1
ATOM 2367 C C . ILE A 1 312 ? 10.357 1.313 8.012 1.00 65.06 312 ILE A C 1
ATOM 2369 O O . ILE A 1 312 ? 11.109 1.363 7.041 1.00 65.06 312 ILE A O 1
ATOM 2373 N N . ARG A 1 313 ? 10.750 1.741 9.218 1.00 69.25 313 ARG A N 1
ATOM 2374 C CA . ARG A 1 313 ? 12.104 2.246 9.475 1.00 69.25 313 ARG A CA 1
ATOM 2375 C C . ARG A 1 313 ? 13.170 1.215 9.090 1.00 69.25 313 ARG A C 1
ATOM 2377 O O . ARG A 1 313 ? 14.097 1.567 8.367 1.00 69.25 313 ARG A O 1
ATOM 2384 N N . HIS A 1 314 ? 13.031 -0.040 9.514 1.00 65.81 314 HIS A N 1
ATOM 2385 C CA . HIS A 1 314 ? 14.023 -1.091 9.241 1.00 65.81 314 HIS A CA 1
ATOM 2386 C C . HIS A 1 314 ? 14.045 -1.535 7.778 1.00 65.81 314 HIS A C 1
ATOM 2388 O O . HIS A 1 314 ? 15.121 -1.778 7.240 1.00 65.81 314 HIS A O 1
ATOM 2394 N N . ALA A 1 315 ? 12.891 -1.582 7.110 1.00 58.75 315 ALA A N 1
ATOM 2395 C CA . ALA A 1 315 ? 12.799 -1.884 5.681 1.00 58.75 315 ALA A CA 1
ATOM 2396 C C . ALA A 1 315 ? 13.551 -0.860 4.813 1.00 58.75 315 ALA A C 1
ATOM 2398 O O . ALA A 1 315 ? 13.968 -1.169 3.701 1.00 58.75 315 ALA A O 1
ATOM 2399 N N . THR A 1 316 ? 13.748 0.353 5.333 1.00 60.91 316 THR A N 1
ATOM 2400 C CA . THR A 1 316 ? 14.481 1.428 4.651 1.00 60.91 316 THR A CA 1
ATOM 2401 C C . THR A 1 316 ? 15.959 1.508 5.037 1.00 60.91 316 THR A C 1
ATOM 2403 O O . THR A 1 316 ? 16.686 2.331 4.487 1.00 60.91 316 THR A O 1
ATOM 2406 N N . ASP A 1 317 ? 16.439 0.677 5.966 1.00 62.62 317 ASP A N 1
ATOM 2407 C CA . ASP A 1 317 ? 17.865 0.618 6.297 1.00 62.62 317 ASP A CA 1
ATOM 2408 C C . ASP A 1 317 ? 18.639 0.048 5.088 1.00 62.62 317 ASP A C 1
ATOM 2410 O O . ASP A 1 317 ? 18.214 -0.957 4.523 1.00 62.62 317 ASP A O 1
ATOM 2414 N N . PRO A 1 318 ? 19.788 0.608 4.674 1.00 55.25 318 PRO A N 1
ATOM 2415 C CA . PRO A 1 318 ? 20.678 -0.046 3.711 1.00 55.25 318 PRO A CA 1
ATOM 2416 C C . PRO A 1 318 ? 21.039 -1.507 4.066 1.00 55.25 318 PRO A C 1
ATOM 2418 O O . PRO A 1 318 ? 21.363 -2.293 3.174 1.00 55.25 318 PRO A O 1
ATOM 2421 N N . LYS A 1 319 ? 20.929 -1.922 5.337 1.00 55.78 319 LYS A N 1
ATOM 2422 C CA . LYS A 1 319 ? 21.036 -3.333 5.762 1.00 55.78 319 LYS A CA 1
ATOM 2423 C C . LYS A 1 319 ? 19.841 -4.211 5.363 1.00 55.78 319 LYS A C 1
ATOM 2425 O O . LYS A 1 319 ? 19.979 -5.432 5.385 1.00 55.78 319 LYS A O 1
ATOM 2430 N N . ALA A 1 320 ? 18.707 -3.638 4.957 1.00 48.72 320 ALA A N 1
ATOM 2431 C CA . ALA A 1 320 ? 17.544 -4.355 4.429 1.00 48.72 320 ALA A CA 1
ATOM 2432 C C . ALA A 1 320 ? 17.894 -5.216 3.210 1.00 48.72 320 ALA A C 1
ATOM 2434 O O . ALA A 1 320 ? 17.327 -6.288 3.047 1.00 48.72 320 ALA A O 1
ATOM 2435 N N . VAL A 1 321 ? 18.897 -4.824 2.414 1.00 49.69 321 VAL A N 1
ATOM 2436 C CA . VAL A 1 321 ? 19.431 -5.653 1.317 1.00 49.69 321 VAL A CA 1
ATOM 2437 C C . VAL A 1 321 ? 20.015 -6.968 1.842 1.00 49.69 321 VAL A C 1
ATOM 2439 O O . VAL A 1 321 ? 19.879 -8.003 1.196 1.00 49.69 321 VAL A O 1
ATOM 2442 N N . ARG A 1 322 ? 20.624 -6.960 3.035 1.00 50.88 322 ARG A N 1
ATOM 2443 C CA . ARG A 1 322 ? 21.149 -8.173 3.672 1.00 50.88 322 ARG A CA 1
ATOM 2444 C C . ARG A 1 322 ? 20.022 -9.078 4.162 1.00 50.88 322 ARG A C 1
ATOM 2446 O O . ARG A 1 322 ? 20.103 -10.276 3.953 1.00 50.88 322 ARG A O 1
ATOM 2453 N N . TYR A 1 323 ? 18.949 -8.510 4.712 1.00 46.88 323 TYR A N 1
ATOM 2454 C CA . TYR A 1 323 ? 17.756 -9.270 5.101 1.00 46.88 323 TYR A CA 1
ATOM 2455 C C . TYR A 1 323 ? 16.956 -9.789 3.900 1.00 46.88 323 TYR A C 1
ATOM 2457 O O . TYR A 1 323 ? 16.427 -10.892 3.958 1.00 46.88 323 TYR A O 1
ATOM 2465 N N . LEU A 1 324 ? 16.902 -9.038 2.796 1.00 49.81 324 LEU A N 1
ATOM 2466 C CA . LEU A 1 324 ? 16.357 -9.511 1.521 1.00 49.81 324 LEU A CA 1
ATOM 2467 C C . LEU A 1 324 ? 17.193 -10.672 0.986 1.00 49.81 324 LEU A C 1
ATOM 2469 O O . LEU A 1 324 ? 16.630 -11.679 0.582 1.00 49.81 324 LEU A O 1
ATOM 2473 N N . LYS A 1 325 ? 18.524 -10.576 1.055 1.00 46.94 325 LYS A N 1
ATOM 2474 C CA . LYS A 1 325 ? 19.435 -11.656 0.667 1.00 46.94 325 LYS A CA 1
ATOM 2475 C C . LYS A 1 325 ? 19.276 -12.903 1.551 1.00 46.94 325 LYS A C 1
ATOM 2477 O O . LYS A 1 325 ? 19.066 -13.986 1.023 1.00 46.94 325 LYS A O 1
ATOM 2482 N N . GLU A 1 326 ? 19.302 -12.747 2.874 1.00 52.81 326 GLU A N 1
ATOM 2483 C CA . GLU A 1 326 ? 19.099 -13.835 3.846 1.00 52.81 326 GLU A CA 1
ATOM 2484 C C . GLU A 1 326 ? 17.682 -14.442 3.726 1.00 52.81 326 GLU A C 1
ATOM 2486 O O . GLU A 1 326 ? 17.502 -15.651 3.849 1.00 52.81 326 GLU A O 1
ATOM 2491 N N . GLY A 1 327 ? 16.669 -13.624 3.418 1.00 48.28 327 GLY A N 1
ATOM 2492 C CA . GLY A 1 327 ? 15.301 -14.065 3.135 1.00 48.28 327 GLY A CA 1
ATOM 2493 C C . GLY A 1 327 ? 15.169 -14.815 1.807 1.00 48.28 327 GLY A C 1
ATOM 2494 O O . GLY A 1 327 ? 14.466 -15.820 1.751 1.00 48.28 327 GLY A O 1
ATOM 2495 N N . MET A 1 328 ? 15.873 -14.378 0.757 1.00 49.88 328 MET A N 1
ATOM 2496 C CA . MET A 1 328 ? 15.969 -15.088 -0.526 1.00 49.88 328 MET A CA 1
ATOM 2497 C C . MET A 1 328 ? 16.658 -16.449 -0.363 1.00 49.88 328 MET A C 1
ATOM 2499 O O . MET A 1 328 ? 16.208 -17.429 -0.951 1.00 49.88 328 MET A O 1
ATOM 2503 N N . GLU A 1 329 ? 17.704 -16.520 0.464 1.00 50.53 329 GLU A N 1
ATOM 2504 C CA . GLU A 1 329 ? 18.427 -17.758 0.783 1.00 50.53 329 GLU A CA 1
ATOM 2505 C C . GLU A 1 329 ? 17.573 -18.706 1.652 1.00 50.53 329 GLU A C 1
ATOM 2507 O O . GLU A 1 329 ? 17.464 -19.890 1.344 1.00 50.53 329 GLU A O 1
ATOM 2512 N N . GLY A 1 330 ? 16.876 -18.199 2.676 1.00 47.25 330 GLY A N 1
ATOM 2513 C CA . GLY A 1 330 ? 16.050 -19.014 3.580 1.00 47.25 330 GLY A CA 1
ATOM 2514 C C . GLY A 1 330 ? 14.708 -19.497 3.003 1.00 47.25 330 GLY A C 1
ATOM 2515 O O . GLY A 1 330 ? 14.176 -20.517 3.448 1.00 47.25 330 GLY A O 1
ATOM 2516 N N . LEU A 1 331 ? 14.141 -18.796 2.014 1.00 43.75 331 LEU A N 1
ATOM 2517 C CA . LEU A 1 331 ? 12.884 -19.188 1.351 1.00 43.75 331 LEU A CA 1
ATOM 2518 C C . LEU A 1 331 ? 13.086 -20.183 0.202 1.00 43.75 331 LEU A C 1
ATOM 2520 O O . LEU A 1 331 ? 12.133 -20.871 -0.161 1.00 43.75 331 LEU A O 1
ATOM 2524 N N . ALA A 1 332 ? 14.307 -20.313 -0.324 1.00 46.59 332 ALA A N 1
ATOM 2525 C CA . ALA A 1 332 ? 14.651 -21.373 -1.269 1.00 46.59 332 ALA A CA 1
ATOM 2526 C C . ALA A 1 332 ? 14.564 -22.776 -0.629 1.00 46.59 332 ALA A C 1
ATOM 2528 O O . ALA A 1 332 ? 14.301 -23.753 -1.327 1.00 46.59 332 ALA A O 1
ATOM 2529 N N . GLU A 1 333 ? 14.718 -22.878 0.697 1.00 42.50 333 GLU A N 1
ATOM 2530 C CA . GLU A 1 333 ? 14.712 -24.152 1.433 1.00 42.50 333 GLU A CA 1
ATOM 2531 C C . GLU A 1 333 ? 13.372 -24.500 2.109 1.00 42.50 333 GLU A C 1
ATOM 2533 O O . GLU A 1 333 ? 13.149 -25.657 2.468 1.00 42.50 333 GLU A O 1
ATOM 2538 N N . LYS A 1 334 ? 12.444 -23.546 2.284 1.00 41.25 334 LYS A N 1
ATOM 2539 C CA . LYS A 1 334 ? 11.179 -23.769 3.013 1.00 41.25 334 LYS A CA 1
ATOM 2540 C C . LYS A 1 334 ? 9.953 -23.302 2.225 1.00 41.25 334 LYS A C 1
ATOM 2542 O O . LYS A 1 334 ? 9.428 -22.219 2.451 1.00 41.25 334 LYS A O 1
ATOM 2547 N N . SER A 1 335 ? 9.454 -24.181 1.354 1.00 45.41 335 SER A N 1
ATOM 2548 C CA . SER A 1 335 ? 8.037 -24.296 0.957 1.00 45.41 335 SER A CA 1
ATOM 2549 C C . SER A 1 335 ? 7.245 -22.977 0.793 1.00 45.41 335 SER A C 1
ATOM 2551 O O . SER A 1 335 ? 6.370 -22.667 1.607 1.00 45.41 335 SER A O 1
ATOM 2553 N N . ARG A 1 336 ? 7.453 -22.259 -0.316 1.00 45.50 336 ARG A N 1
ATOM 2554 C CA . ARG A 1 336 ? 6.457 -21.378 -0.962 1.00 45.50 336 ARG A CA 1
ATOM 2555 C C . ARG A 1 336 ? 6.695 -21.424 -2.467 1.00 45.50 336 ARG A C 1
ATOM 2557 O O . ARG A 1 336 ? 7.846 -21.394 -2.879 1.00 45.50 336 ARG A O 1
ATOM 2564 N N . ASP A 1 337 ? 5.641 -21.502 -3.277 1.00 45.66 337 ASP A N 1
ATOM 2565 C CA . ASP A 1 337 ? 5.787 -21.440 -4.734 1.00 45.66 337 ASP A CA 1
ATOM 2566 C C . ASP A 1 337 ? 6.341 -20.046 -5.117 1.00 45.66 337 ASP A C 1
ATOM 2568 O O . ASP A 1 337 ? 5.656 -19.044 -4.895 1.00 45.66 337 ASP A O 1
ATOM 2572 N N . PRO A 1 338 ? 7.549 -19.938 -5.707 1.00 47.00 338 PRO A N 1
ATOM 2573 C CA . PRO A 1 338 ? 8.200 -18.674 -6.100 1.00 47.00 338 PRO A CA 1
ATOM 2574 C C . PRO A 1 338 ? 7.386 -17.755 -7.019 1.00 47.00 338 PRO A C 1
ATOM 2576 O O . PRO A 1 338 ? 7.779 -16.628 -7.304 1.00 47.00 338 PRO A O 1
ATOM 2579 N N . LYS A 1 339 ? 6.281 -18.271 -7.557 1.00 47.41 339 LYS A N 1
ATOM 2580 C CA . LYS A 1 339 ? 5.516 -17.689 -8.656 1.00 47.41 339 LYS A CA 1
ATOM 2581 C C . LYS A 1 339 ? 4.448 -16.698 -8.202 1.00 47.41 339 LYS A C 1
ATOM 2583 O O . LYS A 1 339 ? 3.771 -16.136 -9.057 1.00 47.41 339 LYS A O 1
ATOM 2588 N N . ASP A 1 340 ? 4.214 -16.530 -6.904 1.00 51.72 340 ASP A N 1
ATOM 2589 C CA . ASP A 1 340 ? 3.108 -15.700 -6.401 1.00 51.72 340 ASP A CA 1
ATOM 2590 C C . ASP A 1 340 ? 3.454 -14.207 -6.275 1.00 51.72 340 ASP A C 1
ATOM 2592 O O . ASP A 1 340 ? 2.546 -13.384 -6.198 1.00 51.72 340 ASP A O 1
ATOM 2596 N N . PHE A 1 341 ? 4.740 -13.847 -6.337 1.00 63.16 341 PHE A N 1
ATOM 2597 C CA . PHE A 1 341 ? 5.232 -12.476 -6.188 1.00 63.16 341 PHE A CA 1
ATOM 2598 C C . PHE A 1 341 ? 6.072 -12.073 -7.416 1.00 63.16 341 PHE A C 1
ATOM 2600 O O . PHE A 1 341 ? 7.087 -12.706 -7.720 1.00 63.16 341 PHE A O 1
ATOM 2607 N N . LEU A 1 342 ? 5.621 -11.059 -8.171 1.00 68.81 342 LEU A N 1
ATOM 2608 C CA . LEU A 1 342 ? 6.238 -10.648 -9.449 1.00 68.81 342 LEU A CA 1
ATOM 2609 C C . LEU A 1 342 ? 7.673 -10.125 -9.279 1.00 68.81 342 LEU A C 1
ATOM 2611 O O . LEU A 1 342 ? 8.536 -10.393 -10.114 1.00 68.81 342 LEU A O 1
ATOM 2615 N N . ASP A 1 343 ? 7.926 -9.400 -8.194 1.00 69.56 343 ASP A N 1
ATOM 2616 C CA . ASP A 1 343 ? 9.242 -8.911 -7.786 1.00 69.56 343 ASP A CA 1
ATOM 2617 C C . ASP A 1 343 ? 10.215 -10.065 -7.513 1.00 69.56 343 ASP A C 1
ATOM 2619 O O . ASP A 1 343 ? 11.346 -10.047 -8.004 1.00 69.56 343 ASP A O 1
ATOM 2623 N N . PHE A 1 344 ? 9.760 -11.112 -6.816 1.00 70.06 344 PHE A N 1
ATOM 2624 C CA . PHE A 1 344 ? 10.567 -12.306 -6.559 1.00 70.06 344 PHE A CA 1
ATOM 2625 C C . PHE A 1 344 ? 10.909 -13.059 -7.849 1.00 70.06 344 PHE A C 1
ATOM 2627 O O . PHE A 1 344 ? 12.064 -13.442 -8.064 1.00 70.06 344 PHE A O 1
ATOM 2634 N N . MET A 1 345 ? 9.924 -13.239 -8.736 1.00 72.94 345 MET A N 1
ATOM 2635 C CA . MET A 1 345 ? 10.150 -13.846 -10.049 1.00 72.94 345 MET A CA 1
ATOM 2636 C C . MET A 1 345 ? 11.199 -13.064 -10.844 1.00 72.94 345 MET A C 1
ATOM 2638 O O . MET A 1 345 ? 12.163 -13.651 -11.334 1.00 72.94 345 MET A O 1
ATOM 2642 N N . TYR A 1 346 ? 11.057 -11.740 -10.930 1.00 81.75 346 TYR A N 1
ATOM 2643 C CA . TYR A 1 346 ? 11.996 -10.906 -11.672 1.00 81.75 346 TYR A CA 1
ATOM 2644 C C . TYR A 1 346 ? 13.420 -10.975 -11.096 1.00 81.75 346 TYR A C 1
ATOM 2646 O O . TYR A 1 346 ? 14.371 -11.208 -11.844 1.00 81.75 346 TYR A O 1
ATOM 2654 N N . LEU A 1 347 ? 13.579 -10.845 -9.773 1.00 80.69 347 LEU A N 1
ATOM 2655 C CA . LEU A 1 347 ? 14.887 -10.927 -9.109 1.00 80.69 347 LEU A CA 1
ATOM 2656 C C . LEU A 1 347 ? 15.556 -12.291 -9.300 1.00 80.69 347 LEU A C 1
ATOM 2658 O O . LEU A 1 347 ? 16.762 -12.354 -9.542 1.00 80.69 347 LEU A O 1
ATOM 2662 N N . THR A 1 348 ? 14.778 -13.375 -9.258 1.00 73.75 348 THR A N 1
ATOM 2663 C CA . THR A 1 348 ? 15.279 -14.726 -9.550 1.00 73.75 348 THR A CA 1
ATOM 2664 C C . THR A 1 348 ? 15.803 -14.813 -10.984 1.00 73.75 348 THR A C 1
ATOM 2666 O O . THR A 1 348 ? 16.883 -15.355 -11.212 1.00 73.75 348 THR A O 1
ATOM 2669 N N . GLY A 1 349 ? 15.088 -14.228 -11.952 1.00 78.56 349 GLY A N 1
ATOM 2670 C CA . GLY A 1 349 ? 15.539 -14.150 -13.343 1.00 78.56 349 GLY A CA 1
ATOM 2671 C C . GLY A 1 349 ? 16.857 -13.384 -13.496 1.00 78.56 349 GLY A C 1
ATOM 2672 O O . GLY A 1 349 ? 17.771 -13.861 -14.167 1.00 78.56 349 GLY A O 1
ATOM 2673 N N . VAL A 1 350 ? 16.996 -12.237 -12.821 1.00 82.56 350 VAL A N 1
ATOM 2674 C CA . VAL A 1 350 ? 18.232 -11.428 -12.834 1.00 82.56 350 VAL A CA 1
ATOM 2675 C C . VAL A 1 350 ? 19.400 -12.182 -12.197 1.00 82.56 350 VAL A C 1
ATOM 2677 O O . VAL A 1 350 ? 20.511 -12.159 -12.725 1.00 82.56 350 VAL A O 1
ATOM 2680 N N . TRP A 1 351 ? 19.162 -12.892 -11.093 1.00 78.12 351 TRP A N 1
ATOM 2681 C CA . TRP A 1 351 ? 20.178 -13.727 -10.456 1.00 78.12 351 TRP A CA 1
ATOM 2682 C C . TRP A 1 351 ? 20.645 -14.860 -11.380 1.00 78.12 351 TRP A C 1
ATOM 2684 O O . TRP A 1 351 ? 21.849 -15.027 -11.576 1.00 78.12 351 TRP A O 1
ATOM 2694 N N . LEU A 1 352 ? 19.709 -15.577 -12.016 1.00 72.19 352 LEU A N 1
ATOM 2695 C CA . LEU A 1 352 ? 20.020 -16.631 -12.990 1.00 72.19 352 LEU A CA 1
ATOM 2696 C C . LEU A 1 352 ? 20.805 -16.099 -14.196 1.00 72.19 352 LEU A C 1
ATOM 2698 O O . LEU A 1 352 ? 21.731 -16.758 -14.671 1.00 72.19 352 LEU A O 1
ATOM 2702 N N . GLN A 1 353 ? 20.468 -14.896 -14.669 1.00 83.69 353 GLN A N 1
ATOM 2703 C CA . GLN A 1 353 ? 21.224 -14.214 -15.716 1.00 83.69 353 GLN A CA 1
ATOM 2704 C C . GLN A 1 353 ? 22.650 -13.885 -15.246 1.00 83.69 353 GLN A C 1
ATOM 2706 O O . GLN A 1 353 ? 23.601 -14.119 -15.988 1.00 83.69 353 GLN A O 1
ATOM 2711 N N . GLY A 1 354 ? 22.813 -13.404 -14.009 1.00 77.44 354 GLY A N 1
ATOM 2712 C CA . GLY A 1 354 ? 24.111 -13.048 -13.427 1.00 77.44 354 GLY A CA 1
ATOM 2713 C C . GLY A 1 354 ? 25.064 -14.232 -13.229 1.00 77.44 354 GLY A C 1
ATOM 2714 O O . GLY A 1 354 ? 26.270 -14.072 -13.395 1.00 77.44 354 GLY A O 1
ATOM 2715 N N . ILE A 1 355 ? 24.543 -15.426 -12.931 1.00 78.50 355 ILE A N 1
ATOM 2716 C CA . ILE A 1 355 ? 25.349 -16.661 -12.837 1.00 78.50 355 ILE A CA 1
ATOM 2717 C C . ILE A 1 355 ? 25.624 -17.314 -14.205 1.00 78.50 355 ILE A C 1
ATOM 2719 O O . ILE A 1 355 ? 26.313 -18.329 -14.267 1.00 78.50 355 ILE A O 1
ATOM 2723 N N . GLY A 1 356 ? 25.067 -16.774 -15.296 1.00 75.56 356 GLY A N 1
ATOM 2724 C CA . GLY A 1 356 ? 25.235 -17.297 -16.656 1.00 75.56 356 GLY A CA 1
ATOM 2725 C C . GLY A 1 356 ? 24.266 -18.421 -17.056 1.00 75.56 356 GLY A C 1
ATOM 2726 O O . GLY A 1 356 ? 24.390 -18.969 -18.150 1.00 75.56 356 GLY A O 1
ATOM 2727 N N . ASN A 1 357 ? 23.267 -18.759 -16.230 1.00 81.75 357 ASN A N 1
ATOM 2728 C CA . ASN A 1 357 ? 22.233 -19.744 -16.576 1.00 81.75 357 ASN A CA 1
ATOM 2729 C C . ASN A 1 357 ? 21.094 -19.083 -17.373 1.00 81.75 357 ASN A C 1
ATOM 2731 O O . ASN A 1 357 ? 19.977 -18.868 -16.893 1.00 81.75 357 ASN A O 1
ATOM 2735 N N . LEU A 1 358 ? 21.415 -18.739 -18.617 1.00 83.19 358 LEU A N 1
ATOM 2736 C CA . LEU A 1 358 ? 20.574 -17.923 -19.490 1.00 83.19 358 LEU A CA 1
ATOM 2737 C C . LEU A 1 358 ? 19.276 -18.623 -19.937 1.00 83.19 358 LEU A C 1
ATOM 2739 O O . LEU A 1 358 ? 18.249 -17.958 -20.051 1.00 83.19 358 LEU A O 1
ATOM 2743 N N . ASP A 1 359 ? 19.263 -19.950 -20.123 1.00 82.44 359 ASP A N 1
ATOM 2744 C CA . ASP A 1 359 ? 18.035 -20.678 -20.499 1.00 82.44 359 ASP A CA 1
ATOM 2745 C C . ASP A 1 359 ? 16.994 -20.661 -19.375 1.00 82.44 359 ASP A C 1
ATOM 2747 O O . ASP A 1 359 ? 15.797 -20.492 -19.618 1.00 82.44 359 ASP A O 1
ATOM 2751 N N . SER A 1 360 ? 17.448 -20.804 -18.128 1.00 78.38 360 SER A N 1
ATOM 2752 C CA . SER A 1 360 ? 16.566 -20.740 -16.961 1.00 78.38 360 SER A CA 1
ATOM 2753 C C . SER A 1 360 ? 16.077 -19.309 -16.723 1.00 78.38 360 SER A C 1
ATOM 2755 O O . SER A 1 360 ? 14.899 -19.115 -16.431 1.00 78.38 360 SER A O 1
ATOM 2757 N N . ALA A 1 361 ? 16.938 -18.306 -16.929 1.00 81.44 361 ALA A N 1
ATOM 2758 C CA . ALA A 1 361 ? 16.552 -16.896 -16.868 1.00 81.44 361 ALA A CA 1
ATOM 2759 C C . ALA A 1 361 ? 15.477 -16.545 -17.915 1.00 81.44 361 ALA A C 1
ATOM 2761 O O . ALA A 1 361 ? 14.469 -15.925 -17.578 1.00 81.44 361 ALA A O 1
ATOM 2762 N N . LEU A 1 362 ? 15.630 -17.007 -19.164 1.00 83.06 362 LEU A N 1
ATOM 2763 C CA . LEU A 1 362 ? 14.636 -16.802 -20.224 1.00 83.06 362 LEU A CA 1
ATOM 2764 C C . LEU A 1 362 ? 13.286 -17.441 -19.896 1.00 83.06 362 LEU A C 1
ATOM 2766 O O . LEU A 1 362 ? 12.254 -16.830 -20.160 1.00 83.06 362 LEU A O 1
ATOM 2770 N N . ARG A 1 363 ? 13.271 -18.638 -19.297 1.00 83.38 363 ARG A N 1
ATOM 2771 C CA . ARG A 1 363 ? 12.019 -19.280 -18.859 1.00 83.38 363 ARG A CA 1
ATOM 2772 C C . ARG A 1 363 ? 11.272 -18.442 -17.827 1.00 83.38 363 ARG A C 1
ATOM 2774 O O . ARG A 1 363 ? 10.050 -18.399 -17.876 1.00 83.38 363 ARG A O 1
ATOM 2781 N N . ILE A 1 364 ? 11.993 -17.779 -16.923 1.00 81.06 364 ILE A N 1
ATOM 2782 C CA . ILE A 1 364 ? 11.385 -16.890 -15.928 1.00 81.06 364 ILE A CA 1
ATOM 2783 C C . ILE A 1 364 ? 10.896 -15.595 -16.580 1.00 81.06 364 ILE A C 1
ATOM 2785 O O . ILE A 1 364 ? 9.751 -15.207 -16.369 1.00 81.06 364 ILE A O 1
ATOM 2789 N N . PHE A 1 365 ? 11.722 -14.935 -17.396 1.00 83.12 365 PHE A N 1
ATOM 2790 C CA . PHE A 1 365 ? 11.343 -13.666 -18.027 1.00 83.12 365 PHE A CA 1
ATOM 2791 C C . PHE A 1 365 ? 10.217 -13.802 -19.063 1.00 83.12 365 PHE A C 1
ATOM 2793 O O . PHE A 1 365 ? 9.504 -12.834 -19.308 1.00 83.12 365 PHE A O 1
ATOM 2800 N N . GLN A 1 366 ? 10.037 -14.986 -19.655 1.00 84.06 366 GLN A N 1
ATOM 2801 C CA . GLN A 1 366 ? 8.959 -15.285 -20.606 1.00 84.06 366 GLN A CA 1
ATOM 2802 C C . GLN A 1 366 ? 7.716 -15.907 -19.948 1.00 84.06 366 GLN A C 1
ATOM 2804 O O . GLN A 1 366 ? 6.817 -16.360 -20.658 1.00 84.06 366 GLN A O 1
ATOM 2809 N N . ASP A 1 367 ? 7.654 -15.959 -18.615 1.00 83.31 367 ASP A N 1
ATOM 2810 C CA . ASP A 1 367 ? 6.492 -16.488 -17.903 1.00 83.31 367 ASP A CA 1
ATOM 2811 C C . ASP A 1 367 ? 5.229 -15.644 -18.202 1.00 83.31 367 ASP A C 1
ATOM 2813 O O . ASP A 1 367 ? 5.316 -14.412 -18.255 1.00 83.31 367 ASP A O 1
ATOM 2817 N N . PRO A 1 368 ? 4.040 -16.262 -18.365 1.00 77.06 368 PRO A N 1
ATOM 2818 C CA . PRO A 1 368 ? 2.793 -15.544 -18.638 1.00 77.06 368 PRO A CA 1
ATOM 2819 C C . PRO A 1 368 ? 2.461 -14.431 -17.637 1.00 77.06 368 PRO A C 1
ATOM 2821 O O . PRO A 1 368 ? 1.792 -13.467 -18.003 1.00 77.06 368 PRO A O 1
ATOM 2824 N N . LYS A 1 369 ? 2.929 -14.527 -16.385 1.00 71.62 369 LYS A N 1
ATOM 2825 C CA . LYS A 1 369 ? 2.719 -13.490 -15.362 1.00 71.62 369 LYS A CA 1
ATOM 2826 C C . LYS A 1 369 ? 3.542 -12.218 -15.596 1.00 71.62 369 LYS A C 1
ATOM 2828 O O . LYS A 1 369 ? 3.197 -11.175 -15.049 1.00 71.62 369 LYS A O 1
ATOM 2833 N N . LEU A 1 370 ? 4.609 -12.301 -16.392 1.00 77.69 370 LEU A N 1
ATOM 2834 C CA . LEU A 1 370 ? 5.460 -11.179 -16.806 1.00 77.69 370 LEU A CA 1
ATOM 2835 C C . LEU A 1 370 ? 5.234 -10.795 -18.279 1.00 77.69 370 LEU A C 1
ATOM 2837 O O . LEU A 1 370 ? 6.007 -10.024 -18.848 1.00 77.69 370 LEU A O 1
ATOM 2841 N N . ALA A 1 371 ? 4.178 -11.315 -18.911 1.00 76.06 371 ALA A N 1
ATOM 2842 C CA . ALA A 1 371 ? 3.838 -10.966 -20.282 1.00 76.06 371 ALA A CA 1
ATOM 2843 C C . ALA A 1 371 ? 3.368 -9.505 -20.389 1.00 76.06 371 ALA A C 1
ATOM 2845 O O . ALA A 1 371 ? 2.680 -8.981 -19.511 1.00 76.06 371 ALA A O 1
ATOM 2846 N N . LEU A 1 372 ? 3.727 -8.847 -21.496 1.00 74.25 372 LEU A N 1
ATOM 2847 C CA . LEU A 1 372 ? 3.333 -7.463 -21.747 1.00 74.25 372 LEU A CA 1
ATOM 2848 C C . LEU A 1 372 ? 1.800 -7.359 -21.864 1.00 74.25 372 LEU A C 1
ATOM 2850 O O . LEU A 1 372 ? 1.202 -8.095 -22.656 1.00 74.25 372 LEU A O 1
ATOM 2854 N N . PRO A 1 373 ? 1.148 -6.452 -21.112 1.00 67.69 373 PRO A N 1
ATOM 2855 C CA . PRO A 1 373 ? -0.291 -6.258 -21.218 1.00 67.69 373 PRO A CA 1
ATOM 2856 C C . PRO A 1 373 ? -0.668 -5.665 -22.589 1.00 67.69 373 PRO A C 1
ATOM 2858 O O . PRO A 1 373 ? 0.115 -4.901 -23.164 1.00 67.69 373 PRO A O 1
ATOM 2861 N N . PRO A 1 374 ? -1.870 -5.971 -23.117 1.00 60.03 374 PRO A N 1
ATOM 2862 C CA . PRO A 1 374 ? -2.355 -5.366 -24.351 1.00 60.03 374 PRO A CA 1
ATOM 2863 C C . PRO A 1 374 ? -2.454 -3.842 -24.199 1.00 60.03 374 PRO A C 1
ATOM 2865 O O . PRO A 1 374 ? -2.745 -3.323 -23.123 1.00 60.03 374 PRO A O 1
ATOM 2868 N N . SER A 1 375 ? -2.223 -3.130 -25.301 1.00 52.06 375 SER A N 1
ATOM 2869 C CA . SER A 1 375 ? -1.968 -1.685 -25.429 1.00 52.06 375 SER A CA 1
ATOM 2870 C C . SER A 1 375 ? -3.050 -0.730 -24.895 1.00 52.06 375 SER A C 1
ATOM 2872 O O . SER A 1 375 ? -2.901 0.478 -25.052 1.00 52.06 375 SER A O 1
ATOM 2874 N N . ASN A 1 376 ? -4.121 -1.229 -24.274 1.00 51.38 376 ASN A N 1
ATOM 2875 C CA . ASN A 1 376 ? -5.233 -0.425 -23.773 1.00 51.38 376 ASN A CA 1
ATOM 2876 C C . ASN A 1 376 ? -5.685 -0.878 -22.372 1.00 51.38 376 ASN A C 1
ATOM 2878 O O . ASN A 1 376 ? -6.577 -1.718 -22.245 1.00 51.38 376 ASN A O 1
ATOM 2882 N N . PRO A 1 377 ? -5.116 -0.314 -21.297 1.00 49.06 377 PRO A N 1
ATOM 2883 C CA . PRO A 1 377 ? -5.705 -0.401 -19.975 1.00 49.06 377 PRO A CA 1
ATOM 2884 C C . PRO A 1 377 ? -6.606 0.820 -19.770 1.00 49.06 377 PRO A C 1
ATOM 2886 O O . PRO A 1 377 ? -6.139 1.904 -19.432 1.00 49.06 377 PRO A O 1
ATOM 2889 N N . SER A 1 378 ? -7.911 0.639 -19.955 1.00 45.53 378 SER A N 1
ATOM 2890 C CA . SER A 1 378 ? -8.950 1.643 -19.674 1.00 45.53 378 SER A CA 1
ATOM 2891 C C . SER A 1 378 ? -9.089 2.004 -18.183 1.00 45.53 378 SER A C 1
ATOM 2893 O O . SER A 1 378 ? -9.886 2.869 -17.834 1.00 45.53 378 SER A O 1
ATOM 2895 N N . THR A 1 379 ? -8.286 1.395 -17.305 1.00 47.00 379 THR A N 1
ATOM 2896 C CA . THR A 1 379 ? -8.260 1.682 -15.866 1.00 47.00 379 THR A CA 1
ATOM 2897 C C . THR A 1 379 ? -6.851 1.415 -15.327 1.00 47.00 379 THR A C 1
ATOM 2899 O O . THR A 1 379 ? -6.454 0.267 -15.144 1.00 47.00 379 THR A O 1
ATOM 2902 N N . SER A 1 380 ? -6.042 2.458 -15.119 1.00 51.25 380 SER A N 1
ATOM 2903 C CA . SER A 1 380 ? -4.680 2.320 -14.582 1.00 5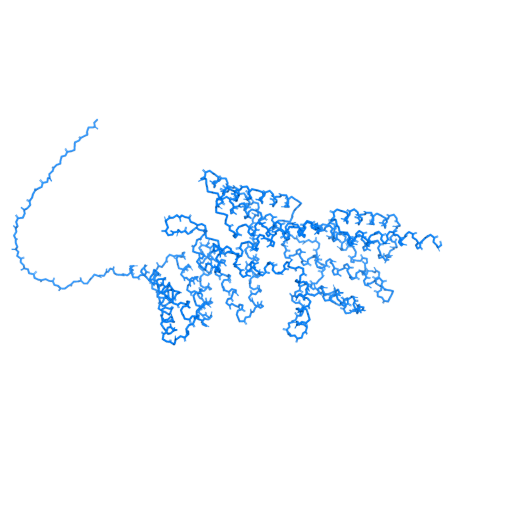1.25 380 SER A CA 1
ATOM 2904 C C . SER A 1 380 ? -4.692 2.363 -13.051 1.00 51.25 380 SER A C 1
ATOM 2906 O O . SER A 1 380 ? -4.567 3.434 -12.458 1.00 51.25 380 SER A O 1
ATOM 2908 N N . THR A 1 381 ? -4.838 1.211 -12.398 1.00 56.50 381 THR A N 1
ATOM 2909 C CA . THR A 1 381 ? -4.563 1.090 -10.955 1.00 56.50 381 THR A CA 1
ATOM 2910 C C . THR A 1 381 ? -3.050 1.034 -10.707 1.00 56.50 381 THR A C 1
ATOM 2912 O O . THR A 1 381 ? -2.295 0.574 -11.570 1.00 56.50 381 THR A O 1
ATOM 2915 N N . SER A 1 382 ? -2.582 1.473 -9.534 1.00 55.06 382 SER A N 1
ATOM 2916 C CA . SER A 1 382 ? -1.154 1.451 -9.154 1.00 55.06 382 SER A CA 1
ATOM 2917 C C . SER A 1 382 ? -0.544 0.044 -9.245 1.00 55.06 382 SER A C 1
ATOM 2919 O O . SER A 1 382 ? 0.565 -0.124 -9.749 1.00 55.06 382 SER A O 1
ATOM 2921 N N . VAL A 1 383 ? -1.307 -0.981 -8.857 1.00 55.22 383 VAL A N 1
ATOM 2922 C CA . VAL A 1 383 ? -0.921 -2.399 -8.943 1.00 55.22 383 VAL A CA 1
ATOM 2923 C C . VAL A 1 383 ? -0.729 -2.848 -10.398 1.00 55.22 383 VAL A C 1
ATOM 2925 O O . VAL A 1 383 ? 0.245 -3.532 -10.718 1.00 55.22 383 VAL A O 1
ATOM 2928 N N . SER A 1 384 ? -1.601 -2.403 -11.314 1.00 63.19 384 SER A N 1
ATOM 2929 C CA . SER A 1 384 ? -1.474 -2.708 -12.748 1.00 63.19 384 SER A CA 1
ATOM 2930 C C . SER A 1 384 ? -0.237 -2.065 -13.389 1.00 63.19 384 SER A C 1
ATOM 2932 O O . SER A 1 384 ? 0.298 -2.594 -14.365 1.00 63.19 384 SER A O 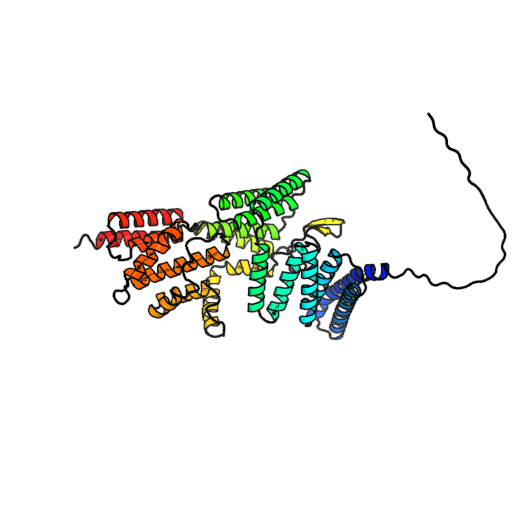1
ATOM 2934 N N . GLN A 1 385 ? 0.239 -0.941 -12.842 1.00 67.38 385 GLN A N 1
ATOM 2935 C CA . GLN A 1 385 ? 1.444 -0.263 -13.317 1.00 67.38 385 GLN A CA 1
ATOM 2936 C C . GLN A 1 385 ? 2.713 -0.970 -12.835 1.00 67.38 385 GLN A C 1
ATOM 2938 O O . GLN A 1 385 ? 3.608 -1.190 -13.642 1.00 67.38 385 GLN A O 1
ATOM 2943 N N . ILE A 1 386 ? 2.766 -1.406 -11.571 1.00 69.00 386 ILE A N 1
ATOM 2944 C CA . ILE A 1 386 ? 3.901 -2.183 -11.040 1.00 69.00 386 ILE A CA 1
ATOM 2945 C C . ILE A 1 386 ? 4.085 -3.472 -11.851 1.00 69.00 386 ILE A C 1
ATOM 2947 O O . ILE A 1 386 ? 5.189 -3.783 -12.294 1.00 69.00 386 ILE A O 1
ATOM 2951 N N . SER A 1 387 ? 2.991 -4.193 -12.113 1.00 72.38 387 SER A N 1
ATOM 2952 C CA . SER A 1 387 ? 3.023 -5.394 -12.955 1.00 72.38 387 SER A CA 1
ATOM 2953 C C . SER A 1 387 ? 3.517 -5.091 -14.376 1.00 72.38 387 SER A C 1
ATOM 2955 O O . SER A 1 387 ? 4.343 -5.830 -14.913 1.00 72.38 387 SER A O 1
ATOM 2957 N N . ARG A 1 388 ? 3.083 -3.968 -14.963 1.00 76.50 388 ARG A N 1
ATOM 2958 C CA . ARG A 1 388 ? 3.534 -3.513 -16.285 1.00 76.50 388 ARG A CA 1
ATOM 2959 C C . ARG A 1 388 ? 5.016 -3.149 -16.307 1.00 76.50 388 ARG A C 1
ATOM 2961 O O . ARG A 1 388 ? 5.695 -3.494 -17.267 1.00 76.50 388 ARG A O 1
ATOM 2968 N N . ASP A 1 389 ? 5.519 -2.486 -15.272 1.00 79.75 389 ASP A N 1
ATOM 2969 C CA . ASP A 1 389 ? 6.930 -2.112 -15.166 1.00 79.75 389 ASP A CA 1
ATOM 2970 C C . ASP A 1 389 ? 7.819 -3.361 -15.060 1.00 79.75 389 ASP A C 1
ATOM 2972 O O . ASP A 1 389 ? 8.823 -3.456 -15.767 1.00 79.75 389 ASP A O 1
ATOM 2976 N N . PHE A 1 390 ? 7.412 -4.370 -14.277 1.00 82.12 390 PHE A N 1
ATOM 2977 C CA . PHE A 1 390 ? 8.101 -5.666 -14.233 1.00 82.12 390 PHE A CA 1
ATOM 2978 C C . PHE A 1 390 ? 8.037 -6.422 -15.566 1.00 82.12 390 PHE A C 1
ATOM 2980 O O . PHE A 1 390 ? 9.043 -7.000 -15.978 1.00 82.12 390 PHE A O 1
ATOM 2987 N N . ALA A 1 391 ? 6.903 -6.386 -16.271 1.00 83.75 391 ALA A N 1
ATOM 2988 C CA . ALA A 1 391 ? 6.777 -6.987 -17.600 1.00 83.75 391 ALA A CA 1
ATOM 2989 C C . ALA A 1 391 ? 7.691 -6.300 -18.632 1.00 83.75 391 ALA A C 1
ATOM 2991 O O . ALA A 1 391 ? 8.359 -6.971 -19.421 1.00 83.75 391 ALA A O 1
ATOM 2992 N N . ILE A 1 392 ? 7.782 -4.964 -18.596 1.00 84.94 392 ILE A N 1
ATOM 2993 C CA . ILE A 1 392 ? 8.717 -4.196 -19.431 1.00 84.94 392 ILE A CA 1
ATOM 2994 C C . ILE A 1 392 ? 10.152 -4.616 -19.112 1.00 84.94 392 ILE A C 1
ATOM 2996 O O . ILE A 1 392 ? 10.889 -4.980 -20.023 1.00 84.94 392 ILE A O 1
ATOM 3000 N N . LEU A 1 393 ? 10.547 -4.624 -17.838 1.00 86.94 393 LEU A N 1
ATOM 3001 C CA . LEU A 1 393 ? 11.895 -5.021 -17.424 1.00 86.94 393 LEU A CA 1
ATOM 3002 C C . LEU A 1 393 ? 12.247 -6.457 -17.849 1.00 86.94 393 LEU A C 1
ATOM 3004 O O . LEU A 1 393 ? 13.337 -6.698 -18.366 1.00 86.94 393 LEU A O 1
ATOM 3008 N N . ALA A 1 394 ? 11.324 -7.407 -17.691 1.00 86.25 394 ALA A N 1
ATOM 3009 C CA . ALA A 1 394 ? 11.515 -8.789 -18.128 1.00 86.25 394 ALA A CA 1
ATOM 3010 C C . ALA A 1 394 ? 11.683 -8.897 -19.655 1.00 86.25 394 ALA A C 1
ATOM 3012 O O . ALA A 1 394 ? 12.560 -9.618 -20.144 1.00 86.25 394 ALA A O 1
ATOM 3013 N N . ALA A 1 395 ? 10.898 -8.136 -20.421 1.00 85.44 395 ALA A N 1
ATOM 3014 C CA . ALA A 1 395 ? 11.017 -8.066 -21.874 1.00 85.44 395 ALA A CA 1
ATOM 3015 C C . ALA A 1 395 ? 12.347 -7.430 -22.322 1.00 85.44 395 ALA A C 1
ATOM 3017 O O . ALA A 1 395 ? 12.989 -7.932 -23.245 1.00 85.44 395 ALA A O 1
ATOM 3018 N N . LEU A 1 396 ? 12.799 -6.373 -21.640 1.00 86.81 396 LEU A N 1
ATOM 3019 C CA . LEU A 1 396 ? 14.102 -5.741 -21.864 1.00 86.81 396 LEU A CA 1
ATOM 3020 C C . LEU A 1 396 ? 15.261 -6.722 -21.617 1.00 86.81 396 LEU A C 1
ATOM 3022 O O . LEU A 1 396 ? 16.133 -6.867 -22.474 1.00 86.81 396 LEU A O 1
ATOM 3026 N N . ASN A 1 397 ? 15.231 -7.469 -20.510 1.00 88.88 397 ASN A N 1
ATOM 3027 C CA . ASN A 1 397 ? 16.243 -8.491 -20.224 1.00 88.88 397 ASN A CA 1
ATOM 3028 C C . ASN A 1 397 ? 16.198 -9.646 -21.234 1.00 88.88 397 ASN A C 1
ATOM 3030 O O . ASN A 1 397 ? 17.241 -10.140 -21.659 1.00 88.88 397 ASN A O 1
ATOM 3034 N N . THR A 1 398 ? 15.004 -10.038 -21.689 1.00 85.44 398 THR A N 1
ATOM 3035 C CA . THR A 1 398 ? 14.844 -11.039 -22.756 1.00 85.44 398 THR A CA 1
ATOM 3036 C C . THR A 1 398 ? 15.507 -10.580 -24.057 1.00 85.44 398 THR A C 1
ATOM 3038 O O . THR A 1 398 ? 16.199 -11.369 -24.704 1.00 85.44 398 THR A O 1
ATOM 3041 N N . LEU A 1 399 ? 15.357 -9.304 -24.432 1.00 84.38 399 LEU A N 1
ATOM 3042 C CA . LEU A 1 399 ? 16.014 -8.740 -25.617 1.00 84.38 399 LEU A CA 1
ATOM 3043 C C . LEU A 1 399 ? 17.540 -8.758 -25.508 1.00 84.38 399 LEU A C 1
ATOM 3045 O O . LEU A 1 399 ? 18.198 -9.017 -26.512 1.00 84.38 399 LEU A O 1
ATOM 3049 N N . TRP A 1 400 ? 18.100 -8.526 -24.318 1.00 84.38 400 TRP A N 1
ATOM 3050 C CA . TRP A 1 400 ? 19.545 -8.630 -24.097 1.00 84.38 400 TRP A CA 1
ATOM 3051 C C . TRP A 1 400 ? 20.059 -10.066 -24.194 1.00 84.38 400 TRP A C 1
ATOM 3053 O O . TRP A 1 400 ? 21.054 -10.304 -24.873 1.00 84.38 400 TRP A O 1
ATOM 3063 N N . ILE A 1 401 ? 19.383 -11.033 -23.568 1.00 84.06 401 ILE A N 1
ATOM 3064 C CA . ILE A 1 401 ? 19.831 -12.436 -23.592 1.00 84.06 401 ILE A CA 1
ATOM 3065 C C . ILE A 1 401 ? 19.746 -13.023 -25.012 1.00 84.06 401 ILE A C 1
ATOM 3067 O O . ILE A 1 401 ? 20.609 -13.789 -25.432 1.00 84.06 401 ILE A O 1
ATOM 3071 N N . THR A 1 402 ? 18.731 -12.634 -25.785 1.00 83.06 402 THR A N 1
ATOM 3072 C CA . THR A 1 402 ? 18.526 -13.111 -27.166 1.00 83.06 402 THR A CA 1
ATOM 3073 C C . THR A 1 402 ? 19.478 -12.488 -28.195 1.00 83.06 402 THR A C 1
ATOM 3075 O O . THR A 1 402 ? 19.337 -12.772 -29.382 1.00 83.06 402 THR A O 1
ATOM 3078 N N . GLN A 1 403 ? 20.449 -11.665 -27.777 1.00 80.56 403 GLN A N 1
ATOM 3079 C CA . GLN A 1 403 ? 21.531 -11.194 -28.656 1.00 80.56 403 GLN A CA 1
ATOM 3080 C C . GLN A 1 403 ? 22.614 -12.251 -28.897 1.00 80.56 403 GLN A C 1
ATOM 3082 O O . GLN A 1 403 ? 23.423 -12.100 -29.810 1.00 80.56 403 GLN A O 1
ATOM 3087 N N . GLU A 1 404 ? 22.654 -13.316 -28.095 1.00 79.25 404 GLU A N 1
ATOM 3088 C CA . GLU A 1 404 ? 23.609 -14.400 -28.295 1.00 79.25 404 GLU A CA 1
ATOM 3089 C C . GLU A 1 404 ? 23.331 -15.138 -29.624 1.00 79.25 404 GLU A C 1
ATOM 3091 O O . GLU A 1 404 ? 22.181 -15.515 -29.869 1.00 79.25 404 GLU A O 1
ATOM 3096 N N . PRO A 1 405 ? 24.348 -15.411 -30.472 1.00 71.69 405 PRO A N 1
ATOM 3097 C CA . PRO A 1 405 ? 24.147 -16.023 -31.792 1.00 71.69 405 PRO A CA 1
ATOM 3098 C C . PRO A 1 405 ? 23.397 -17.362 -31.767 1.00 71.69 405 PRO A C 1
ATOM 3100 O O . PRO A 1 405 ? 22.673 -17.684 -32.703 1.00 71.69 405 PRO A O 1
ATOM 3103 N N . SER A 1 406 ? 23.540 -18.128 -30.683 1.00 74.00 406 SER A N 1
ATOM 3104 C CA . SER A 1 406 ? 22.870 -19.415 -30.454 1.00 74.00 406 SER A CA 1
ATOM 3105 C C . SER A 1 406 ? 21.363 -19.286 -30.181 1.00 74.00 406 SER A C 1
ATOM 3107 O O . SER A 1 406 ? 20.620 -20.251 -30.356 1.00 74.00 406 SER A O 1
ATOM 3109 N N . ARG A 1 407 ? 20.901 -18.105 -29.753 1.00 73.25 407 ARG A N 1
ATOM 3110 C CA . ARG A 1 407 ? 19.532 -17.832 -29.278 1.00 73.25 407 ARG A CA 1
ATOM 3111 C C . ARG A 1 407 ? 18.840 -16.702 -30.050 1.00 73.25 407 ARG A C 1
ATOM 3113 O O . ARG A 1 407 ? 17.731 -16.303 -29.688 1.00 73.25 407 ARG A O 1
ATOM 3120 N N . LEU A 1 408 ? 19.477 -16.191 -31.104 1.00 76.75 408 LEU A N 1
ATOM 3121 C CA . LEU A 1 408 ? 18.981 -15.075 -31.897 1.00 76.75 408 LEU A CA 1
ATOM 3122 C C . LEU A 1 408 ? 17.722 -15.474 -32.673 1.00 76.75 408 LEU A C 1
ATOM 3124 O O . LEU A 1 408 ? 17.766 -16.289 -33.592 1.00 76.75 408 LEU A O 1
ATOM 3128 N N . ASN A 1 409 ? 16.595 -14.852 -32.330 1.00 77.81 409 ASN A N 1
ATOM 3129 C CA . ASN A 1 409 ? 15.362 -14.943 -33.103 1.00 77.81 409 ASN A CA 1
ATOM 3130 C C . ASN A 1 409 ? 14.950 -13.536 -33.576 1.00 77.81 409 ASN A C 1
ATOM 3132 O O . ASN A 1 409 ? 14.342 -12.783 -32.807 1.00 77.81 409 ASN A O 1
ATOM 3136 N N . PRO A 1 410 ? 15.286 -13.159 -34.822 1.00 74.94 410 PRO A N 1
ATOM 3137 C CA . PRO A 1 410 ? 15.094 -11.797 -35.311 1.00 74.94 410 PRO A CA 1
ATOM 3138 C C . PRO A 1 410 ? 13.618 -11.384 -35.393 1.00 74.94 410 PRO A C 1
ATOM 3140 O O . PRO A 1 410 ? 13.275 -10.262 -35.023 1.00 74.94 410 PRO A O 1
ATOM 3143 N N . GLU A 1 411 ? 12.726 -12.288 -35.801 1.00 76.94 411 GLU A N 1
ATOM 3144 C CA . GLU A 1 411 ? 11.290 -12.002 -35.910 1.00 76.94 411 GLU A CA 1
ATOM 3145 C C . GLU A 1 411 ? 10.664 -11.735 -34.538 1.00 76.94 411 GLU A C 1
ATOM 3147 O O . GLU A 1 411 ? 9.960 -10.740 -34.343 1.00 76.94 411 GLU A O 1
ATOM 3152 N N . ARG A 1 412 ? 10.979 -12.587 -33.554 1.00 78.44 412 ARG A N 1
ATOM 3153 C CA . ARG A 1 412 ? 10.475 -12.446 -32.183 1.00 78.44 412 ARG A CA 1
ATOM 3154 C C . ARG A 1 412 ? 11.008 -11.179 -31.510 1.00 78.44 412 ARG A C 1
ATOM 3156 O O . ARG A 1 412 ? 10.251 -10.494 -30.822 1.00 78.44 412 ARG A O 1
ATOM 3163 N N . ASN A 1 413 ? 12.275 -10.840 -31.740 1.00 81.62 413 ASN A N 1
ATOM 3164 C CA . ASN A 1 413 ? 12.899 -9.636 -31.189 1.00 81.62 413 ASN A CA 1
ATOM 3165 C C . ASN A 1 413 ? 12.287 -8.359 -31.782 1.00 81.62 413 ASN A C 1
ATOM 3167 O O . ASN A 1 413 ? 11.977 -7.423 -31.043 1.00 81.62 413 ASN A O 1
ATOM 3171 N N . ASN A 1 414 ? 12.034 -8.341 -33.094 1.00 81.12 414 ASN A N 1
ATOM 3172 C CA . ASN A 1 414 ? 11.376 -7.218 -33.762 1.00 81.12 414 ASN A CA 1
ATOM 3173 C C . ASN A 1 414 ? 9.927 -7.030 -33.285 1.00 81.12 414 ASN A C 1
ATOM 3175 O O . ASN A 1 414 ? 9.512 -5.901 -33.015 1.00 81.12 414 ASN A O 1
ATOM 3179 N N . ALA A 1 415 ? 9.169 -8.119 -33.115 1.00 82.12 415 ALA A N 1
ATOM 3180 C CA . ALA A 1 415 ? 7.810 -8.063 -32.577 1.00 82.12 415 ALA A CA 1
ATOM 3181 C C . ALA A 1 415 ? 7.781 -7.509 -31.141 1.00 82.12 415 ALA A C 1
ATOM 3183 O O . ALA A 1 415 ? 6.957 -6.651 -30.816 1.00 82.12 415 ALA A O 1
ATOM 3184 N N . LEU A 1 416 ? 8.721 -7.940 -30.294 1.00 81.56 416 LEU A N 1
ATOM 3185 C CA . LEU A 1 416 ? 8.834 -7.465 -28.916 1.00 81.56 416 LEU A CA 1
ATOM 3186 C C . LEU A 1 416 ? 9.222 -5.976 -28.850 1.00 81.56 416 LEU A C 1
ATOM 3188 O O . LEU A 1 416 ? 8.639 -5.216 -28.079 1.00 81.56 416 LEU A O 1
ATOM 3192 N N . LEU A 1 417 ? 10.140 -5.519 -29.709 1.00 82.38 417 LEU A N 1
ATOM 3193 C CA . LEU A 1 417 ? 10.495 -4.098 -29.837 1.00 82.38 417 LEU A CA 1
ATOM 3194 C C . LEU A 1 417 ? 9.319 -3.224 -30.292 1.00 82.38 417 LEU A C 1
ATOM 3196 O O . LEU A 1 417 ? 9.163 -2.095 -29.808 1.00 82.38 417 LEU A O 1
ATOM 3200 N N . ALA A 1 418 ? 8.495 -3.730 -31.213 1.00 82.50 418 ALA A N 1
ATOM 3201 C CA . ALA A 1 418 ? 7.300 -3.036 -31.682 1.00 82.50 418 ALA A CA 1
ATOM 3202 C C . ALA A 1 418 ? 6.272 -2.862 -30.553 1.00 82.50 418 ALA A C 1
ATOM 3204 O O . ALA A 1 418 ? 5.701 -1.783 -30.417 1.00 82.50 418 ALA A O 1
ATOM 3205 N N . GLN A 1 419 ? 6.101 -3.877 -29.699 1.00 81.44 419 GLN A N 1
ATOM 3206 C CA . GLN A 1 419 ? 5.221 -3.812 -28.524 1.00 81.44 419 GLN A CA 1
ATOM 3207 C C . GLN A 1 419 ? 5.770 -2.896 -27.419 1.00 81.44 419 GLN A C 1
ATOM 3209 O O . GLN A 1 419 ? 5.014 -2.146 -26.804 1.00 81.44 419 GLN A O 1
ATOM 3214 N N . LEU A 1 420 ? 7.086 -2.900 -27.185 1.00 82.62 420 LEU A N 1
ATOM 3215 C CA . LEU A 1 420 ? 7.720 -2.081 -26.146 1.00 82.62 420 LEU A CA 1
ATOM 3216 C C . LEU A 1 420 ? 7.770 -0.587 -26.486 1.00 82.62 420 LEU A C 1
ATOM 3218 O O . LEU A 1 420 ? 7.703 0.244 -25.586 1.00 82.62 420 LEU A O 1
ATOM 3222 N N . THR A 1 421 ? 7.873 -0.222 -27.766 1.00 81.50 421 THR A N 1
ATOM 3223 C CA . THR A 1 421 ? 7.996 1.186 -28.187 1.00 81.50 421 THR A CA 1
ATOM 3224 C C . THR A 1 421 ? 6.863 2.092 -27.666 1.00 81.50 421 THR A C 1
ATOM 3226 O O . THR A 1 421 ? 7.189 3.110 -27.050 1.00 81.50 421 THR A O 1
ATOM 3229 N N . PRO A 1 422 ? 5.564 1.770 -27.843 1.00 78.00 422 PRO A N 1
ATOM 3230 C CA . PRO A 1 422 ? 4.479 2.589 -27.297 1.00 78.00 422 PRO A CA 1
ATOM 3231 C C . PRO A 1 422 ? 4.415 2.541 -25.763 1.00 78.00 422 PRO A C 1
ATOM 3233 O O . PRO A 1 422 ? 4.168 3.569 -25.134 1.00 78.00 422 PRO A O 1
ATOM 3236 N N . LEU A 1 423 ? 4.702 1.387 -25.150 1.00 74.94 423 LEU A N 1
ATOM 3237 C CA . LEU A 1 423 ? 4.645 1.212 -23.695 1.00 74.94 423 LEU A CA 1
ATOM 3238 C C . LEU A 1 423 ? 5.727 2.025 -22.971 1.00 74.94 423 LEU A C 1
ATOM 3240 O O . LEU A 1 423 ? 5.436 2.690 -21.981 1.00 74.94 423 LEU A O 1
ATOM 3244 N N . CYS A 1 424 ? 6.956 2.036 -23.489 1.00 73.62 424 CYS A N 1
ATOM 3245 C CA . CYS A 1 424 ? 8.068 2.816 -22.940 1.00 73.62 424 CYS A CA 1
ATOM 3246 C C . CYS A 1 424 ? 7.951 4.321 -23.230 1.00 73.62 424 CYS A C 1
ATOM 3248 O O . CYS A 1 424 ? 8.566 5.122 -22.528 1.00 73.62 424 CYS A O 1
ATOM 3250 N N . ALA A 1 425 ? 7.200 4.721 -24.263 1.00 71.44 425 ALA A N 1
ATOM 3251 C CA . ALA A 1 425 ? 6.926 6.130 -24.555 1.00 71.44 425 ALA A CA 1
ATOM 3252 C C . ALA A 1 425 ? 5.852 6.718 -23.625 1.00 71.44 425 ALA A C 1
ATOM 3254 O O . ALA A 1 425 ? 5.918 7.893 -23.276 1.00 71.44 425 ALA A O 1
ATOM 3255 N N . GLN A 1 426 ? 4.881 5.900 -23.212 1.00 67.19 426 GLN A N 1
ATOM 3256 C CA . GLN A 1 426 ? 3.819 6.290 -22.280 1.00 67.19 426 GLN A CA 1
ATOM 3257 C C . GLN A 1 426 ? 4.217 6.132 -20.803 1.00 67.19 426 GLN A C 1
ATOM 3259 O O . GLN A 1 426 ? 3.503 6.614 -19.923 1.00 67.19 426 GLN A O 1
ATOM 3264 N N . ASN A 1 427 ? 5.334 5.460 -20.507 1.00 67.75 427 ASN A N 1
ATOM 3265 C CA . ASN A 1 427 ? 5.760 5.215 -19.133 1.00 67.75 427 ASN A CA 1
ATOM 3266 C C . ASN A 1 427 ? 6.285 6.502 -18.469 1.00 67.75 427 ASN A C 1
ATOM 3268 O O . ASN A 1 427 ? 7.107 7.223 -19.033 1.00 67.75 427 ASN A O 1
ATOM 3272 N N . GLN A 1 428 ? 5.831 6.783 -17.245 1.00 63.81 428 GLN A N 1
ATOM 3273 C CA . GLN A 1 428 ? 6.287 7.939 -16.467 1.00 63.81 428 GLN A CA 1
ATOM 3274 C C . GLN A 1 428 ? 7.705 7.759 -15.910 1.00 63.81 428 GLN A C 1
ATOM 3276 O O . GLN A 1 428 ? 8.383 8.754 -15.629 1.00 63.81 428 GLN A O 1
ATOM 3281 N N . ASN A 1 429 ? 8.173 6.515 -15.766 1.00 72.38 429 ASN A N 1
ATOM 3282 C CA . ASN A 1 429 ? 9.512 6.236 -15.274 1.00 72.38 429 ASN A CA 1
ATOM 3283 C C . ASN A 1 429 ? 10.563 6.486 -16.371 1.00 72.38 429 ASN A C 1
ATOM 3285 O O . ASN A 1 429 ? 10.724 5.719 -17.325 1.00 72.38 429 ASN A O 1
ATOM 3289 N N . LYS A 1 430 ? 11.320 7.573 -16.203 1.00 75.56 430 LYS A N 1
ATOM 3290 C CA . LYS A 1 430 ? 12.371 8.002 -17.136 1.00 75.56 430 LYS A CA 1
ATOM 3291 C C . LYS A 1 430 ? 13.577 7.062 -17.157 1.00 75.56 430 LYS A C 1
ATOM 3293 O O . LYS A 1 430 ? 14.267 7.007 -18.173 1.00 75.56 430 LYS A O 1
ATOM 3298 N N . ASP A 1 431 ? 13.822 6.312 -16.086 1.00 77.56 431 ASP A N 1
ATOM 3299 C CA . ASP A 1 431 ? 14.900 5.323 -16.047 1.00 77.56 431 ASP A CA 1
ATOM 3300 C C . ASP A 1 431 ? 14.560 4.102 -16.912 1.00 77.56 431 ASP A C 1
ATOM 3302 O O . ASP A 1 431 ? 15.423 3.617 -17.640 1.00 77.56 431 ASP A O 1
ATOM 3306 N N . LEU A 1 432 ? 13.290 3.671 -16.949 1.00 80.31 432 LEU A N 1
ATOM 3307 C CA . LEU A 1 432 ? 12.837 2.627 -17.883 1.00 80.31 432 LEU A CA 1
ATOM 3308 C C . LEU A 1 432 ? 12.977 3.078 -19.340 1.00 80.31 432 LEU A C 1
ATOM 3310 O O . LEU A 1 432 ? 13.442 2.319 -20.190 1.00 80.31 432 LEU A O 1
ATOM 3314 N N . HIS A 1 433 ? 12.632 4.336 -19.624 1.00 81.44 433 HIS A N 1
ATOM 3315 C CA . HIS A 1 433 ? 12.851 4.920 -20.945 1.00 81.44 433 HIS A CA 1
ATOM 3316 C C . HIS A 1 433 ? 14.344 4.962 -21.314 1.00 81.44 433 HIS A C 1
ATOM 3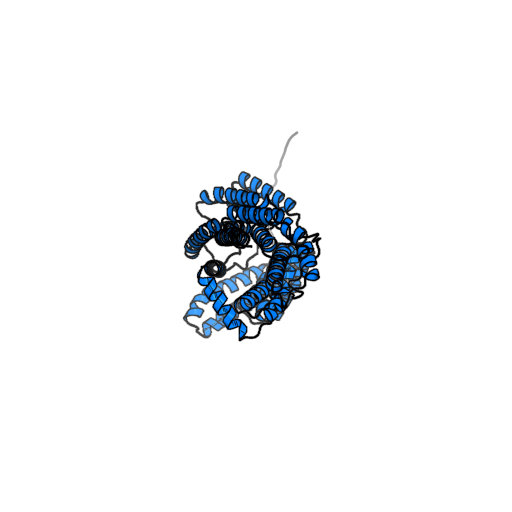318 O O . HIS A 1 433 ? 14.723 4.620 -22.434 1.00 81.44 433 HIS A O 1
ATOM 3324 N N . THR A 1 434 ? 15.203 5.329 -20.359 1.00 83.00 434 THR A N 1
ATOM 3325 C CA . THR A 1 434 ? 16.663 5.354 -20.532 1.00 83.00 434 THR A CA 1
ATOM 3326 C C . THR A 1 434 ? 17.213 3.955 -20.819 1.00 83.00 434 THR A C 1
ATOM 3328 O O . THR A 1 434 ? 17.955 3.779 -21.786 1.00 83.00 434 THR A O 1
ATOM 3331 N N . ALA A 1 435 ? 16.787 2.944 -20.056 1.00 84.50 435 ALA A N 1
ATOM 3332 C CA . ALA A 1 435 ? 17.148 1.543 -20.272 1.00 84.50 435 ALA A CA 1
ATOM 3333 C C . ALA A 1 435 ? 16.704 1.036 -21.655 1.00 84.50 435 ALA A C 1
ATOM 3335 O O . ALA A 1 435 ? 17.473 0.385 -22.360 1.00 84.50 435 ALA A O 1
ATOM 3336 N N . PHE A 1 436 ? 15.492 1.389 -22.091 1.00 85.25 436 PHE A N 1
ATOM 3337 C CA . PHE A 1 436 ? 14.994 1.040 -23.420 1.00 85.25 436 PHE A CA 1
ATOM 3338 C C . PHE A 1 436 ? 15.809 1.684 -24.552 1.00 85.25 436 PHE A C 1
ATOM 3340 O O . PHE A 1 436 ? 16.127 1.018 -25.538 1.00 85.25 436 PHE A O 1
ATOM 3347 N N . CYS A 1 437 ? 16.183 2.959 -24.412 1.00 82.94 437 CYS A N 1
ATOM 3348 C CA . CYS A 1 437 ? 17.052 3.645 -25.370 1.00 82.94 437 CYS A CA 1
ATOM 3349 C C . CYS A 1 437 ? 18.447 3.007 -25.441 1.00 82.94 437 CYS A C 1
ATOM 3351 O O . CYS A 1 437 ? 18.982 2.839 -26.537 1.00 82.94 437 CYS A O 1
ATOM 3353 N N . LEU A 1 438 ? 19.006 2.585 -24.302 1.00 82.69 438 LEU A N 1
ATOM 3354 C CA . LEU A 1 438 ? 20.263 1.832 -24.258 1.00 82.69 438 LEU A CA 1
ATOM 3355 C C . LEU A 1 438 ? 20.151 0.476 -24.954 1.00 82.69 438 LEU A C 1
ATOM 3357 O O . LEU A 1 438 ? 21.035 0.105 -25.723 1.00 82.69 438 LEU A O 1
ATOM 3361 N N . ILE A 1 439 ? 19.050 -0.243 -24.745 1.00 83.88 439 ILE A N 1
ATOM 3362 C CA . ILE A 1 439 ? 18.790 -1.514 -25.427 1.00 83.88 439 ILE A CA 1
ATOM 3363 C C . ILE A 1 439 ? 18.700 -1.299 -26.935 1.00 83.88 439 ILE A C 1
ATOM 3365 O O . ILE A 1 439 ? 19.434 -1.944 -27.673 1.00 83.88 439 ILE A O 1
ATOM 3369 N N . LYS A 1 440 ? 17.915 -0.324 -27.408 1.00 81.75 440 LYS A N 1
ATOM 3370 C CA . LYS A 1 440 ? 17.831 0.009 -28.842 1.00 81.75 440 LYS A CA 1
ATOM 3371 C C . LYS A 1 440 ? 19.174 0.376 -29.476 1.00 81.75 440 LYS A C 1
ATOM 3373 O O . LYS A 1 440 ? 19.349 0.158 -30.671 1.00 81.75 440 LYS A O 1
ATOM 3378 N N . ALA A 1 441 ? 20.099 0.934 -28.698 1.00 78.94 441 ALA A N 1
ATOM 3379 C CA . ALA A 1 441 ? 21.435 1.279 -29.166 1.00 78.94 441 ALA A CA 1
ATOM 3380 C C . ALA A 1 441 ? 22.427 0.101 -29.153 1.00 78.94 441 ALA A C 1
ATOM 3382 O O . ALA A 1 441 ? 23.414 0.153 -29.882 1.00 78.94 441 ALA A O 1
ATOM 3383 N N . THR A 1 442 ? 22.190 -0.930 -28.333 1.00 78.75 442 THR A N 1
ATOM 3384 C CA . THR A 1 442 ? 23.138 -2.039 -28.097 1.00 78.75 442 THR A CA 1
ATOM 3385 C C . THR A 1 442 ? 22.754 -3.343 -28.790 1.00 78.75 442 THR A C 1
ATOM 3387 O O . THR A 1 442 ? 23.630 -4.155 -29.075 1.00 78.75 442 THR A O 1
ATOM 3390 N N . ILE A 1 443 ? 21.472 -3.560 -29.082 1.00 78.50 443 ILE A N 1
ATOM 3391 C CA . ILE A 1 443 ? 21.010 -4.775 -29.759 1.00 78.50 443 ILE A CA 1
ATOM 3392 C C . ILE A 1 443 ? 21.298 -4.742 -31.265 1.00 78.50 443 ILE A C 1
ATOM 3394 O O . ILE A 1 443 ? 21.187 -3.707 -31.925 1.00 78.50 443 ILE A O 1
ATOM 3398 N N . THR A 1 444 ? 21.594 -5.911 -31.825 1.00 70.50 444 THR A N 1
ATOM 3399 C CA . THR A 1 444 ? 21.700 -6.119 -33.269 1.00 70.50 444 THR A CA 1
ATOM 3400 C C . THR A 1 444 ? 20.316 -6.454 -33.823 1.00 70.50 444 THR A C 1
ATOM 3402 O O . THR A 1 444 ? 19.744 -7.504 -33.534 1.00 70.50 444 THR A O 1
ATOM 3405 N N . THR A 1 445 ? 19.749 -5.544 -34.611 1.00 67.44 445 THR A N 1
ATOM 3406 C CA . THR A 1 445 ? 18.450 -5.712 -35.280 1.00 67.44 445 THR A CA 1
ATOM 3407 C C . THR A 1 445 ? 18.624 -6.136 -36.738 1.00 67.44 445 THR A C 1
ATOM 3409 O O . THR A 1 445 ? 19.664 -5.912 -37.357 1.00 67.44 445 THR A O 1
ATOM 3412 N N . THR A 1 446 ? 17.587 -6.751 -37.306 1.00 62.56 446 THR A N 1
ATOM 3413 C CA . THR A 1 446 ? 17.486 -7.048 -38.743 1.00 62.56 446 THR A CA 1
ATOM 3414 C C . THR A 1 446 ? 16.173 -6.456 -39.270 1.00 62.56 446 THR A C 1
ATOM 3416 O O . THR A 1 446 ? 15.109 -6.907 -38.847 1.00 62.56 446 THR A O 1
ATOM 3419 N N . PRO A 1 447 ? 16.194 -5.436 -40.151 1.00 64.12 447 PRO A N 1
ATOM 3420 C CA . PRO A 1 447 ? 17.362 -4.760 -40.728 1.00 64.12 447 PRO A CA 1
ATOM 3421 C C . PRO A 1 447 ? 18.180 -3.972 -39.684 1.00 64.12 447 PRO A C 1
ATOM 3423 O O . PRO A 1 447 ? 17.614 -3.528 -38.684 1.00 64.12 447 PRO A O 1
ATOM 3426 N N . PRO A 1 448 ? 19.497 -3.790 -39.905 1.00 69.81 448 PRO A N 1
ATOM 3427 C CA . PRO A 1 448 ? 20.372 -3.098 -38.965 1.00 69.81 448 PRO A CA 1
ATOM 3428 C C . PRO A 1 448 ? 19.947 -1.639 -38.787 1.00 69.81 448 PRO A C 1
ATOM 3430 O O . PRO A 1 448 ? 19.742 -0.908 -39.759 1.00 69.81 448 PRO A O 1
ATOM 3433 N N . THR A 1 449 ? 19.834 -1.207 -37.532 1.00 70.25 449 THR A N 1
ATOM 3434 C CA . THR A 1 449 ? 19.476 0.173 -37.190 1.00 70.25 449 THR A CA 1
ATOM 3435 C C . THR A 1 449 ? 20.513 1.153 -37.764 1.00 70.25 449 THR A C 1
ATOM 3437 O O . THR A 1 449 ? 21.712 0.987 -37.514 1.00 70.25 449 THR A O 1
ATOM 3440 N N . PRO A 1 450 ? 20.099 2.195 -38.511 1.00 74.25 450 PRO A N 1
ATOM 3441 C CA . PRO A 1 450 ? 21.031 3.153 -39.094 1.00 74.25 450 PRO A CA 1
ATOM 3442 C C . PRO A 1 450 ? 21.776 3.937 -38.008 1.00 74.25 450 PRO A C 1
ATOM 3444 O O . PRO A 1 450 ? 21.229 4.266 -36.955 1.00 74.25 450 PRO A O 1
ATOM 3447 N N . LEU A 1 451 ? 23.035 4.291 -38.283 1.00 71.69 451 LEU A N 1
ATOM 3448 C CA . LEU A 1 451 ? 23.947 4.902 -37.305 1.00 71.69 451 LEU A CA 1
ATOM 3449 C C . LEU A 1 451 ? 23.399 6.195 -36.677 1.00 71.69 451 LEU A C 1
ATOM 3451 O O . LEU A 1 451 ? 23.631 6.472 -35.501 1.00 71.69 451 LEU A O 1
ATOM 3455 N N . PHE A 1 452 ? 22.666 6.984 -37.460 1.00 77.75 452 PHE A N 1
ATOM 3456 C CA . PHE A 1 452 ? 21.995 8.194 -36.989 1.00 77.75 452 PHE A CA 1
ATOM 3457 C C . PHE A 1 452 ? 20.966 7.893 -35.882 1.00 77.75 452 PHE A C 1
ATOM 3459 O O . PHE A 1 452 ? 20.945 8.591 -34.870 1.00 77.75 452 PHE A O 1
ATOM 3466 N N . GLU A 1 453 ? 20.179 6.823 -36.022 1.00 77.94 453 GLU A N 1
ATOM 3467 C CA . GLU A 1 453 ? 19.184 6.411 -35.024 1.00 77.94 453 GLU A CA 1
ATOM 3468 C C . GLU A 1 453 ? 19.850 5.877 -33.750 1.00 77.94 453 GLU A C 1
ATOM 3470 O O . GLU A 1 453 ? 19.416 6.199 -32.645 1.00 77.94 453 GLU A O 1
ATOM 3475 N N . VAL A 1 454 ? 20.967 5.151 -33.875 1.00 78.94 454 VAL A N 1
ATOM 3476 C CA . VAL A 1 454 ? 21.767 4.704 -32.719 1.00 78.94 454 VAL A CA 1
ATOM 3477 C C . VAL A 1 454 ? 22.305 5.904 -31.932 1.00 78.94 454 VAL A C 1
ATOM 3479 O O . VAL A 1 454 ? 22.136 5.977 -30.715 1.00 78.94 454 VAL A O 1
ATOM 3482 N N . LYS A 1 455 ? 22.889 6.896 -32.620 1.00 78.94 455 LYS A N 1
ATOM 3483 C CA . LYS A 1 455 ? 23.363 8.139 -31.985 1.00 78.94 455 LYS A CA 1
ATOM 3484 C C . LYS A 1 455 ? 22.223 8.920 -31.329 1.00 78.94 455 LYS A C 1
ATOM 3486 O O . LYS A 1 455 ? 22.401 9.446 -30.230 1.00 78.94 455 LYS A O 1
ATOM 3491 N N . ARG A 1 456 ? 21.047 8.965 -31.963 1.00 84.19 456 ARG A N 1
ATOM 3492 C CA . ARG A 1 456 ? 19.842 9.592 -31.403 1.00 84.19 456 ARG A CA 1
ATOM 3493 C C . ARG A 1 456 ? 19.404 8.900 -30.111 1.00 84.19 456 ARG A C 1
ATOM 3495 O O . ARG A 1 456 ? 19.157 9.584 -29.122 1.00 84.19 456 ARG A O 1
ATOM 3502 N N . HIS A 1 457 ? 19.357 7.569 -30.089 1.00 83.62 457 HIS A N 1
ATOM 3503 C CA . HIS A 1 457 ? 19.000 6.800 -28.894 1.00 83.62 457 HIS A CA 1
ATOM 3504 C C . HIS A 1 457 ? 20.015 6.956 -27.757 1.00 83.62 457 HIS A C 1
ATOM 3506 O O . HIS A 1 457 ? 19.607 7.140 -26.613 1.00 83.62 457 HIS A O 1
ATOM 3512 N N . LEU A 1 458 ? 21.317 6.981 -28.055 1.00 83.56 458 LEU A N 1
ATOM 3513 C CA . LEU A 1 458 ? 22.356 7.245 -27.051 1.00 83.56 458 LEU A CA 1
ATOM 3514 C C . LEU A 1 458 ? 22.269 8.669 -26.489 1.00 83.56 458 LEU A C 1
ATOM 3516 O O . LEU A 1 458 ? 22.386 8.861 -25.282 1.00 83.56 458 LEU A O 1
ATOM 3520 N N . SER A 1 459 ? 21.988 9.664 -27.335 1.00 85.25 459 SER A N 1
ATOM 3521 C CA . SER A 1 459 ? 21.744 11.040 -26.884 1.00 85.25 459 SER A CA 1
ATOM 3522 C C . SER A 1 459 ? 20.511 11.133 -25.975 1.00 85.25 459 SER A C 1
ATOM 3524 O O . SER A 1 459 ? 20.558 11.801 -24.942 1.00 85.25 459 SER A O 1
ATOM 3526 N N . GLN A 1 460 ? 19.434 10.414 -26.305 1.00 84.56 460 GLN A N 1
ATOM 3527 C CA . GLN A 1 460 ? 18.235 10.326 -25.465 1.00 84.56 460 GLN A CA 1
ATOM 3528 C C . GLN A 1 460 ? 18.505 9.614 -24.133 1.00 84.56 460 GLN A C 1
ATOM 3530 O O . GLN A 1 460 ? 18.034 10.080 -23.098 1.00 84.56 460 GLN A O 1
ATOM 3535 N N . ALA A 1 461 ? 19.291 8.533 -24.138 1.00 83.00 461 ALA A N 1
ATOM 3536 C CA . ALA A 1 461 ? 19.708 7.840 -22.921 1.00 83.00 461 ALA A CA 1
ATOM 3537 C C . ALA A 1 461 ? 20.580 8.735 -22.025 1.00 83.00 461 ALA A C 1
ATOM 3539 O O . ALA A 1 461 ? 20.360 8.796 -20.818 1.00 83.00 461 ALA A O 1
ATOM 3540 N N . LEU A 1 462 ? 21.509 9.497 -22.612 1.00 84.69 462 LEU A N 1
ATOM 3541 C CA . LEU A 1 462 ? 22.361 10.434 -21.882 1.00 84.69 462 LEU A CA 1
ATOM 3542 C C . LEU A 1 462 ? 21.537 11.548 -21.221 1.00 84.69 462 LEU A C 1
ATOM 3544 O O . LEU A 1 462 ? 21.701 11.817 -20.032 1.00 84.69 462 LEU A O 1
ATOM 3548 N N . ALA A 1 463 ? 20.615 12.158 -21.971 1.00 84.88 463 ALA A N 1
ATOM 3549 C CA . ALA A 1 463 ? 19.711 13.176 -21.444 1.00 84.88 463 ALA A CA 1
ATOM 3550 C C . ALA A 1 463 ? 18.791 12.612 -20.345 1.00 84.88 463 ALA A C 1
ATOM 3552 O O . ALA A 1 463 ? 18.534 13.283 -19.345 1.00 84.88 463 ALA A O 1
ATOM 3553 N N . GLY A 1 464 ? 18.318 11.372 -20.511 1.00 80.62 464 GLY A N 1
ATOM 3554 C CA . GLY A 1 464 ? 17.540 10.645 -19.510 1.00 80.62 464 GLY A CA 1
ATOM 3555 C C . GLY A 1 464 ? 18.317 10.433 -18.211 1.00 80.62 464 GLY A C 1
ATOM 3556 O O . GLY A 1 464 ? 17.857 10.873 -17.158 1.00 80.62 464 GLY A O 1
ATOM 3557 N N . ALA A 1 465 ? 19.526 9.872 -18.301 1.00 81.00 465 ALA A N 1
ATOM 3558 C CA . ALA A 1 465 ? 20.405 9.606 -17.163 1.00 81.00 465 ALA A CA 1
ATOM 3559 C C . ALA A 1 465 ? 20.826 10.883 -16.414 1.00 81.00 465 ALA A C 1
ATOM 3561 O O . ALA A 1 465 ? 20.877 10.894 -15.185 1.00 81.00 465 ALA A O 1
ATOM 3562 N N . GLN A 1 466 ? 21.086 11.981 -17.135 1.00 82.69 466 GLN A N 1
ATOM 3563 C CA . GLN A 1 466 ? 21.360 13.289 -16.526 1.00 82.69 466 GLN A CA 1
ATOM 3564 C C . GLN A 1 466 ? 20.132 13.841 -15.795 1.00 82.69 466 GLN A C 1
ATOM 3566 O O . GLN A 1 466 ? 20.249 14.374 -14.694 1.00 82.69 466 GLN A O 1
ATOM 3571 N N . LYS A 1 467 ? 18.940 13.682 -16.378 1.00 79.94 467 LYS A N 1
ATOM 3572 C CA . LYS A 1 467 ? 17.684 14.161 -15.792 1.00 79.94 467 LYS A CA 1
ATOM 3573 C C . LYS A 1 467 ? 17.274 13.380 -14.542 1.00 79.94 467 LYS A C 1
ATOM 3575 O O . LYS A 1 467 ? 16.697 13.978 -13.636 1.00 79.94 467 LYS A O 1
ATOM 3580 N N . THR A 1 468 ? 17.541 12.075 -14.487 1.00 71.38 468 THR A N 1
ATOM 3581 C CA . THR A 1 468 ? 17.286 11.235 -13.301 1.00 71.38 468 THR A CA 1
ATOM 3582 C C . THR A 1 468 ? 18.459 11.209 -12.320 1.00 71.38 468 THR A C 1
ATOM 3584 O O . THR A 1 468 ? 18.325 10.673 -11.222 1.00 71.38 468 THR A O 1
ATOM 3587 N N . MET A 1 469 ? 19.587 11.847 -12.668 1.00 71.19 469 MET A N 1
ATOM 3588 C CA . MET A 1 469 ? 20.831 11.834 -11.887 1.00 71.19 469 MET A CA 1
ATOM 3589 C C . MET A 1 469 ? 21.325 10.403 -11.608 1.00 71.19 469 MET A C 1
ATOM 3591 O O . MET A 1 469 ? 21.884 10.115 -10.548 1.00 71.19 469 MET A O 1
ATOM 3595 N N . ASN A 1 470 ? 21.111 9.487 -12.555 1.00 75.69 470 ASN A N 1
ATOM 3596 C CA . ASN A 1 470 ? 21.496 8.089 -12.416 1.00 75.69 470 ASN A CA 1
ATOM 3597 C C . ASN A 1 470 ? 22.937 7.882 -12.903 1.00 75.69 470 ASN A C 1
ATOM 3599 O O . ASN A 1 470 ? 23.206 7.795 -14.105 1.00 75.69 470 ASN A O 1
ATOM 3603 N N . SER A 1 471 ? 23.874 7.792 -11.956 1.00 77.06 471 SER A N 1
ATOM 3604 C CA . SER A 1 471 ? 25.302 7.624 -12.250 1.00 77.06 471 SER A CA 1
ATOM 3605 C C . SER A 1 471 ? 25.614 6.313 -12.974 1.00 77.06 471 SER A C 1
ATOM 3607 O O . SER A 1 471 ? 26.509 6.289 -13.815 1.00 77.06 471 SER A O 1
ATOM 3609 N N . GLN A 1 472 ? 24.858 5.243 -12.712 1.00 80.56 472 GLN A N 1
ATOM 3610 C CA . GLN A 1 472 ? 25.069 3.948 -13.360 1.00 80.56 472 GLN A CA 1
ATOM 3611 C C . GLN A 1 472 ? 24.682 4.006 -14.837 1.00 80.56 472 GLN A C 1
ATOM 3613 O O . GLN A 1 472 ? 25.489 3.650 -15.696 1.00 80.56 472 GLN A O 1
ATOM 3618 N N . PHE A 1 473 ? 23.495 4.533 -15.160 1.00 82.19 473 PHE A N 1
ATOM 3619 C CA . PHE A 1 473 ? 23.107 4.718 -16.562 1.00 82.19 473 PHE A CA 1
ATOM 3620 C C . PHE A 1 473 ? 24.010 5.709 -17.287 1.00 82.19 473 PHE A C 1
ATOM 3622 O O . PHE A 1 473 ? 24.321 5.488 -18.457 1.00 82.19 473 PHE A O 1
ATOM 3629 N N . LEU A 1 474 ? 24.480 6.757 -16.607 1.00 82.31 474 LEU A N 1
ATOM 3630 C CA . LEU A 1 474 ? 25.441 7.695 -17.179 1.00 82.31 474 LEU A CA 1
ATOM 3631 C C . LEU A 1 474 ? 26.743 6.979 -17.572 1.00 82.31 474 LEU A C 1
ATOM 3633 O O . LEU A 1 474 ? 27.170 7.084 -18.721 1.00 82.31 474 LEU A O 1
ATOM 3637 N N . CYS A 1 475 ? 27.330 6.197 -16.662 1.00 82.62 475 CYS A N 1
ATOM 3638 C CA . CYS A 1 475 ? 28.543 5.422 -16.926 1.00 82.62 475 CYS A CA 1
ATOM 3639 C C . CYS A 1 475 ? 28.348 4.402 -18.057 1.00 82.62 475 CYS A C 1
ATOM 3641 O O . CYS A 1 475 ? 29.177 4.330 -18.963 1.00 82.62 475 CYS A O 1
ATOM 3643 N N . ILE A 1 476 ? 27.245 3.646 -18.043 1.00 84.06 476 ILE A N 1
ATOM 3644 C CA . ILE A 1 476 ? 26.936 2.661 -19.092 1.00 84.06 476 ILE A CA 1
ATOM 3645 C C . ILE A 1 476 ? 26.793 3.353 -20.451 1.00 84.06 476 ILE A C 1
ATOM 3647 O O . ILE A 1 476 ? 27.401 2.915 -21.425 1.00 84.06 476 ILE A O 1
ATOM 3651 N N . THR A 1 477 ? 26.047 4.460 -20.521 1.00 82.62 477 THR A N 1
ATOM 3652 C CA . THR A 1 477 ? 25.843 5.212 -21.770 1.00 82.62 477 THR A CA 1
ATOM 3653 C C . THR A 1 477 ? 27.169 5.722 -22.326 1.00 82.62 477 THR A C 1
ATOM 3655 O O . THR A 1 477 ? 27.446 5.538 -23.509 1.00 82.62 477 THR A O 1
ATOM 3658 N N . LEU A 1 478 ? 28.015 6.315 -21.479 1.00 82.75 478 LEU A N 1
ATOM 3659 C CA . LEU A 1 478 ? 29.328 6.820 -21.884 1.00 82.75 478 LEU A CA 1
ATOM 3660 C C . LEU A 1 478 ? 30.255 5.697 -22.367 1.00 82.75 478 LEU A C 1
ATOM 3662 O O . LEU A 1 478 ? 30.938 5.868 -23.376 1.00 82.75 478 LEU A O 1
ATOM 3666 N N . ASN A 1 479 ? 30.238 4.539 -21.703 1.00 83.19 479 ASN A N 1
ATOM 3667 C CA . ASN A 1 479 ? 31.023 3.378 -22.119 1.00 83.19 479 ASN A CA 1
ATOM 3668 C C . ASN A 1 479 ? 30.571 2.845 -23.483 1.00 83.19 479 ASN A C 1
ATOM 3670 O O . ASN A 1 479 ? 31.413 2.616 -24.345 1.00 83.19 479 ASN A O 1
ATOM 3674 N N . VAL A 1 480 ? 29.261 2.722 -23.715 1.00 81.56 480 VAL A N 1
ATOM 3675 C CA . VAL A 1 480 ? 28.714 2.281 -25.011 1.00 81.56 480 VAL A CA 1
ATOM 3676 C C . VAL A 1 480 ? 29.011 3.295 -26.122 1.00 81.56 480 VAL A C 1
ATOM 3678 O O . VAL A 1 480 ? 29.343 2.913 -27.242 1.00 81.56 480 VAL A O 1
ATOM 3681 N N . MET A 1 481 ? 28.929 4.597 -25.828 1.00 79.56 481 MET A N 1
ATOM 3682 C CA . MET A 1 481 ? 29.302 5.649 -26.782 1.00 79.56 481 MET A CA 1
ATOM 3683 C C . MET A 1 481 ? 30.785 5.585 -27.159 1.00 79.56 481 MET A C 1
ATOM 3685 O O . MET A 1 481 ? 31.131 5.844 -28.311 1.00 79.56 481 MET A O 1
ATOM 3689 N N . ARG A 1 482 ? 31.650 5.234 -26.201 1.00 76.38 482 ARG A N 1
ATOM 3690 C CA . ARG A 1 482 ? 33.086 5.074 -26.426 1.00 76.38 482 ARG A CA 1
ATOM 3691 C C . ARG A 1 482 ? 33.391 3.849 -27.286 1.00 76.38 482 ARG A C 1
ATOM 3693 O O . ARG A 1 482 ? 34.041 3.992 -28.317 1.00 76.38 482 ARG A O 1
ATOM 3700 N N . THR A 1 483 ? 32.884 2.675 -26.917 1.00 67.56 483 THR A N 1
ATOM 3701 C CA . THR A 1 483 ? 33.161 1.427 -27.648 1.00 67.56 483 THR A CA 1
ATOM 3702 C C . THR A 1 483 ? 32.553 1.433 -29.049 1.00 67.56 483 THR A C 1
ATOM 3704 O O . THR A 1 483 ? 33.225 1.063 -30.007 1.00 67.56 483 THR A O 1
ATOM 3707 N N . GLY A 1 484 ? 31.336 1.962 -29.214 1.00 58.69 484 GLY A N 1
ATOM 3708 C CA . GLY A 1 484 ? 30.708 2.126 -30.529 1.00 58.69 484 GLY A CA 1
ATOM 3709 C C . GLY A 1 484 ? 31.411 3.142 -31.442 1.00 58.69 484 GLY A C 1
ATOM 3710 O O . GLY A 1 484 ? 31.196 3.120 -32.656 1.00 58.69 484 GLY A O 1
ATOM 3711 N N . GLY A 1 485 ? 32.238 4.028 -30.874 1.00 51.28 485 GLY A N 1
ATOM 3712 C CA . GLY A 1 485 ? 33.123 4.931 -31.611 1.00 51.28 485 GLY A CA 1
ATOM 3713 C C . GLY A 1 485 ? 34.479 4.309 -31.961 1.00 51.28 485 GLY A C 1
ATOM 3714 O O . GLY A 1 485 ? 34.998 4.578 -33.040 1.00 51.28 485 GLY A O 1
ATOM 3715 N N . GLU A 1 486 ? 35.038 3.470 -31.086 1.00 40.22 486 GLU A N 1
ATOM 3716 C CA . GLU A 1 486 ? 36.368 2.860 -31.247 1.00 40.22 486 GLU A CA 1
ATOM 3717 C C . GLU A 1 486 ? 36.344 1.589 -32.131 1.00 40.22 486 GLU A C 1
ATOM 3719 O O . GLU A 1 486 ? 37.206 1.438 -32.995 1.00 40.22 486 GLU A O 1
ATOM 3724 N N . GLU A 1 487 ? 35.332 0.717 -32.026 1.00 42.94 487 GLU A N 1
ATOM 3725 C CA . GLU A 1 487 ? 35.266 -0.553 -32.786 1.00 42.94 487 GLU A CA 1
ATOM 3726 C C . GLU A 1 487 ? 35.022 -0.393 -34.298 1.00 42.94 487 GLU A C 1
ATOM 3728 O O . GLU A 1 487 ? 35.147 -1.356 -35.051 1.00 42.94 487 GLU A O 1
ATOM 3733 N N . ARG A 1 488 ? 34.675 0.807 -34.778 1.00 46.72 488 ARG A N 1
ATOM 3734 C CA . ARG A 1 488 ? 34.341 1.047 -36.199 1.00 46.72 488 ARG A CA 1
ATOM 3735 C C . ARG A 1 488 ? 35.223 2.078 -36.903 1.00 46.72 488 ARG A C 1
ATOM 3737 O O . ARG A 1 488 ? 34.936 2.436 -38.039 1.00 46.72 488 ARG A O 1
ATOM 3744 N N . VAL A 1 489 ? 36.293 2.539 -36.251 1.00 38.19 489 VAL A N 1
ATOM 3745 C CA . VAL A 1 489 ? 37.390 3.297 -36.893 1.00 38.19 489 VAL A CA 1
ATOM 3746 C C . VAL A 1 489 ? 38.551 2.364 -37.282 1.00 38.19 489 VAL A C 1
ATOM 3748 O O . VAL A 1 489 ? 39.389 2.733 -38.097 1.00 38.19 489 VAL A O 1
ATOM 3751 N N . GLY A 1 490 ? 38.583 1.139 -36.746 1.00 35.59 490 GLY A N 1
ATOM 3752 C CA . GLY A 1 490 ? 39.579 0.109 -37.064 1.00 35.59 490 GLY A CA 1
ATOM 3753 C C . GLY A 1 490 ? 39.124 -0.972 -38.055 1.00 35.59 490 GLY A C 1
ATOM 3754 O O . GLY A 1 490 ? 39.711 -2.051 -38.038 1.00 35.59 490 GLY A O 1
ATOM 3755 N N . GLY A 1 491 ? 38.078 -0.721 -38.853 1.00 30.28 491 GLY A N 1
ATOM 3756 C CA . GLY A 1 491 ? 37.559 -1.641 -39.875 1.00 30.28 491 GLY A CA 1
ATOM 3757 C C . GLY A 1 491 ? 37.713 -1.090 -41.280 1.00 30.28 491 GLY A C 1
ATOM 3758 O O . GLY A 1 491 ? 37.259 0.059 -41.485 1.00 30.28 491 GLY A O 1
#

Organism: Glarea lozoyensis (strain ATCC 74030 / MF5533) (NCBI:txid1104152)

Radius of gyration: 32.02 Å; chains: 1; bounding box: 100×69×96 Å

Foldseek 3Di:
DDDDDDDDDDDDDDDDDDDDDDDDDDPDDQAVLLVVLQVQLVVLLVVLVVLVVVCVVPVDPVSVVSSVVSLVSSLVSLVCSLVRDPDDLLVLLLSLLVSLVSCQPPHPPLVVSLVSLVVSLVSCVVVVVVLSNVLSLLSNLVSVCVVPVVVSVVSVVVVVVVVVPDPPLVVLLVVLVVQLVVCVVVVNLVSNLVSLLVQLVSLLFDDDPCSLVSNVVSLVSNVVSQVVPPDRPLVSVLSSLVSVLSSLVLQLQPVVNVVSLVVSLVSLVVSLPDPPQDQAQPSCSVDCWDADPVRDTDGRDRDDHSVNSVVVSVCSPPCVVVVVVVVLVVVVPDDDDQPPDLVSLLVVLVVCVVVVVLVVSLCSLPDPQLAADPPDDPDDGPVNVVSNLSSLVSLLVNQVSCLPPVNPDQVVSVVSLVSNVSVLVPDPDLVSVLSNLLSLLPGQHVVGDDPVSSVVSLVSSCVSCVSSVPPVSNVSSVVSVVCVVPVPVVD

InterPro domains:
  IPR019440 Chromatid cohesion factor MAU2 [PF10345] (34-165)
  IPR019440 Chromatid cohesion factor MAU2 [PF10345] (166-312)
  IPR019440 Chromatid cohesion factor MAU2 [PF10345] (345-482)
  IPR019440 Chromatid cohesion factor MAU2 [PTHR21394] (27-164)